Protein AF-0000000086679236 (afdb_homodimer)

Sequence (530 aa):
MTTPDTIVLVHGFWVTPRSWENWITHYEAKGFRVLAPGYPGFEVEVEALRDNPEIIVDVTVPAIIAKIEGIIRELDKQPIIMGHSAGGAFTQILLDHGFGAAGVALNSAPTEGVRVVPLSQVKSTFPVLKSPANRHKAVGLSLAEWTYAFTNTFTEDESLALYERYHIPANGGILWGSVLANFQPGHQDTWVDYHNDDRAPLLFVSGSEDHIMPPAIQKSNAKHYKSNTVTEVKEYEGYAHLLPAQSGWEKIADEVLDWALTHARMTTPDTIVLVHGFWVTPRSWENWITHYEAKGFRVLAPGYPGFEVEVEALRDNPEIIVDVTVPAIIAKIEGIIRELDKQPIIMGHSAGGAFTQILLDHGFGAAGVALNSAPTEGVRVVPLSQVKSTFPVLKSPANRHKAVGLSLAEWTYAFTNTFTEDESLALYERYHIPANGGILWGSVLANFQPGHQDTWVDYHNDDRAPLLFVSGSEDHIMPPAIQKSNAKHYKSNTVTEVKEYEGYAHLLPAQSGWEKIADEVLDWALTHAR

InterPro domains:
  IPR000073 Alpha/beta hydrolase fold-1 [PF12697] (7-254)
  IPR000073 Alpha/beta hydrolase fold-1 [PR00111] (31-46)
  IPR000073 Alpha/beta hydrolase fold-1 [PR00111] (81-94)
  IPR000073 Alpha/beta hydrolase fold-1 [PR00111] (202-216)
  IPR029058 Alpha/Beta hydrolase fold [G3DSA:3.40.50.1820] (2-264)
  IPR029058 Alpha/Beta hydrolase fold [SSF53474] (4-259)

Foldseek 3Di:
DDFAQEEEEEEDFQFFLVLCVVVCVLVVVVRHHYHYDGAQLRPDFQVVCQVPVVSQQPTDLVRRLVVVLVVQVPDPDAHEYEYAACGLLSQQVCLLVVGHQEYEYELYDAFPPLDDDDPLQCLLCCQLVVDPVSLRGFGWDDLVSQCSAFNVLHDSVVSVVCCVHTGHGHHSNRVVQRVCSNVDPDHDSRDGDLARQSGHAYEYEAECSERNRHPVRSVSRQVSRDYPHHYYYDYDYSAYSSLCPDPPNSVVSVVVVVVSSVRGD/DPQAQEEEEEEDFQFFLVLCVVVCVLVVVVRHHYHYDGFQLRPDFQVVCQVPVVSQQPTDLVRRLVVVLVVQVPDPDAHEYEYAACGLLSQLVCLLVVGHQEYEYELYDAFPPLDDDDPLQCLLCCQLVVDPVSLRGFGWDDLVSQCSAFNVLHDSVVSVVCCVRTGHTHHSNRVVQVVCSNVDPDHDSRDGDLARQSGHAYEYEAECSERNRHPVRSVSRQVSRDYPHHYYYDYDYSAYSSLCPDPPNSVVSVVVVVVSSVRGD

Radius of gyration: 27.2 Å; Cα contacts (8 Å, |Δi|>4): 1136; chains: 2; bounding box: 50×86×54 Å

Nearest PDB structures (foldseek):
  1tqh-assembly1_A  TM=6.992E-01  e=8.809E-12  Geobacillus stearothermophilus
  1r1d-assembly1_B  TM=6.787E-01  e=1.546E-11  Geobacillus stearothermophilus
  3ksr-assembly1_A-2  TM=6.684E-01  e=1.160E-08  Xanthomonas campestris pv. campestris str. ATCC 33913
  8ckp-assembly1_I  TM=6.739E-01  e=7.162E-07  Haloferax mediterranei
  4dnq-assembly4_D  TM=5.478E-01  e=4.345E-07  Petunia x hybrida

Organism: NCBI:txid175570

Structure (mmCIF, N/CA/C/O backbone):
data_AF-0000000086679236-model_v1
#
loop_
_entity.id
_entity.type
_entity.pdbx_description
1 polymer 'AB hydrolase-1 domain-containing protein'
#
loop_
_atom_site.group_PDB
_atom_site.id
_atom_site.type_symbol
_atom_site.label_atom_id
_atom_site.label_alt_id
_atom_site.label_comp_id
_atom_site.label_asym_id
_atom_site.label_entity_id
_atom_site.label_seq_id
_atom_site.pdbx_PDB_ins_code
_atom_site.Cartn_x
_atom_site.Cartn_y
_atom_site.Cartn_z
_atom_site.occupancy
_atom_site.B_iso_or_equiv
_atom_site.auth_seq_id
_atom_site.auth_comp_id
_atom_site.auth_asym_id
_atom_site.auth_atom_id
_atom_site.pdbx_PDB_model_num
ATOM 1 N N . MET A 1 1 ? 12 -48.438 -16.484 1 50 1 MET A N 1
ATOM 2 C CA . MET A 1 1 ? 11.102 -47.375 -16.062 1 50 1 MET A CA 1
ATOM 3 C C . MET A 1 1 ? 9.742 -47.5 -16.734 1 50 1 MET A C 1
ATOM 5 O O . MET A 1 1 ? 9.656 -47.625 -17.953 1 50 1 MET A O 1
ATOM 9 N N . THR A 1 2 ? 8.711 -47.938 -16 1 67.19 2 THR A N 1
ATOM 10 C CA . THR A 1 2 ? 7.434 -48.188 -16.672 1 67.19 2 THR A CA 1
ATOM 11 C C . THR A 1 2 ? 6.812 -46.875 -17.125 1 67.19 2 THR A C 1
ATOM 13 O O . THR A 1 2 ? 6.918 -45.844 -16.438 1 67.19 2 THR A O 1
ATOM 16 N N . THR A 1 3 ? 6.492 -46.719 -18.422 1 87.25 3 THR A N 1
ATOM 17 C CA . THR A 1 3 ? 5.879 -45.562 -19.062 1 87.25 3 THR A CA 1
ATOM 18 C C . THR A 1 3 ? 4.605 -45.156 -18.328 1 87.25 3 THR A C 1
ATOM 20 O O . THR A 1 3 ? 3.709 -45.969 -18.125 1 87.25 3 THR A O 1
ATOM 23 N N . PRO A 1 4 ? 4.664 -43.938 -17.812 1 94.62 4 PRO A N 1
ATOM 24 C CA . PRO A 1 4 ? 3.424 -43.469 -17.156 1 94.62 4 PRO A CA 1
ATOM 25 C C . PRO A 1 4 ? 2.207 -43.594 -18.078 1 94.62 4 PRO A C 1
ATOM 27 O O . PRO A 1 4 ? 2.314 -43.375 -19.281 1 94.62 4 PRO A O 1
ATOM 30 N N . ASP A 1 5 ? 1.085 -44 -17.5 1 97.31 5 ASP A N 1
ATOM 31 C CA . ASP A 1 5 ? -0.135 -44.125 -18.297 1 97.31 5 ASP A CA 1
ATOM 32 C C . ASP A 1 5 ? -1.225 -43.188 -17.797 1 97.31 5 ASP A C 1
ATOM 34 O O . ASP A 1 5 ? -2.322 -43.125 -18.344 1 97.31 5 ASP A O 1
ATOM 38 N N . THR A 1 6 ? -0.916 -42.469 -16.688 1 98.62 6 THR A N 1
ATOM 39 C CA . THR A 1 6 ? -1.865 -41.562 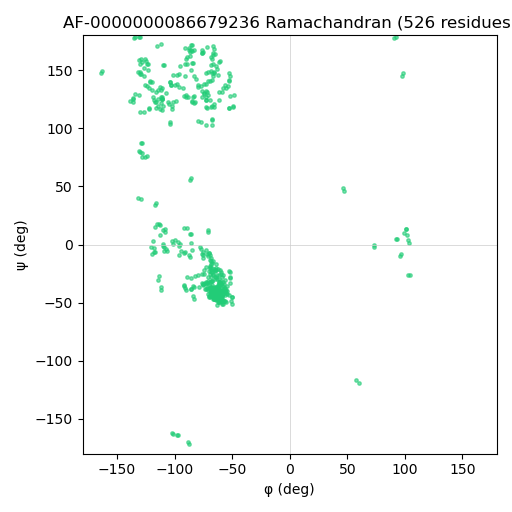-16.062 1 98.62 6 THR A CA 1
ATOM 40 C C . THR A 1 6 ? -1.274 -40.156 -15.961 1 98.62 6 THR A C 1
ATOM 42 O O . THR A 1 6 ? -0.086 -40 -15.68 1 98.62 6 THR A O 1
ATOM 45 N N . ILE A 1 7 ? -2.057 -39.188 -16.281 1 98.81 7 ILE A N 1
ATOM 46 C CA . ILE A 1 7 ? -1.716 -37.781 -16.109 1 98.81 7 ILE A CA 1
ATOM 47 C C . ILE A 1 7 ? -2.639 -37.156 -15.07 1 98.81 7 ILE A C 1
ATOM 49 O O . ILE A 1 7 ? -3.861 -37.312 -15.141 1 98.81 7 ILE A O 1
ATOM 53 N N . VAL A 1 8 ? -2.064 -36.562 -14.055 1 98.94 8 VAL A N 1
ATOM 54 C CA . VAL A 1 8 ? -2.812 -35.812 -13.055 1 98.94 8 VAL A CA 1
ATOM 55 C C . VAL A 1 8 ? -2.666 -34.312 -13.312 1 98.94 8 VAL A C 1
ATOM 57 O O . VAL A 1 8 ? -1.55 -33.781 -13.336 1 98.94 8 VAL A O 1
ATOM 60 N N . LEU A 1 9 ? -3.789 -33.656 -13.562 1 98.94 9 LEU A N 1
ATOM 61 C CA . LEU A 1 9 ? -3.822 -32.219 -13.82 1 98.94 9 LEU A CA 1
ATOM 62 C C . LEU A 1 9 ? -4.277 -31.453 -12.586 1 98.94 9 LEU A C 1
ATOM 64 O O . LEU A 1 9 ? -5.367 -31.703 -12.062 1 98.94 9 LEU A O 1
ATOM 68 N N . VAL A 1 10 ? -3.443 -30.531 -12.117 1 98.88 10 VAL A N 1
ATOM 69 C CA . VAL A 1 10 ? -3.693 -29.766 -10.891 1 98.88 10 VAL A CA 1
ATOM 70 C C . VAL A 1 10 ? -3.979 -28.312 -11.234 1 98.88 10 VAL A C 1
ATOM 72 O O . VAL A 1 10 ? -3.111 -27.609 -11.758 1 98.88 10 VAL A O 1
ATOM 75 N N . HIS A 1 11 ? -5.223 -27.859 -10.938 1 98.44 11 HIS A N 1
ATOM 76 C CA . HIS A 1 11 ? -5.641 -26.531 -11.328 1 98.44 11 HIS A CA 1
ATOM 77 C C . HIS A 1 11 ? -5.172 -25.484 -10.32 1 98.44 11 HIS A C 1
ATOM 79 O O . HIS A 1 11 ? -4.707 -25.828 -9.234 1 98.44 11 HIS A O 1
ATOM 85 N N . GLY A 1 12 ? -5.266 -24.188 -10.711 1 97.88 12 GLY A N 1
ATOM 86 C CA . GLY A 1 12 ? -4.879 -23.078 -9.859 1 97.88 12 GLY A CA 1
ATOM 87 C C . GLY A 1 12 ? -6.051 -22.438 -9.141 1 97.88 12 GLY A C 1
ATOM 88 O O . GLY A 1 12 ? -7.09 -23.078 -8.953 1 97.88 12 GLY A O 1
ATOM 89 N N . PHE A 1 13 ? -5.777 -21.25 -8.641 1 97.25 13 PHE A N 1
ATOM 90 C CA . PHE A 1 13 ? -6.828 -20.469 -7.984 1 97.25 13 PHE A CA 1
ATOM 91 C C . PHE A 1 13 ? -7.637 -19.688 -9.008 1 97.25 13 PHE A C 1
ATOM 93 O O . PHE A 1 13 ? -7.195 -19.484 -10.141 1 97.25 13 PHE A O 1
ATOM 100 N N . TRP A 1 14 ? -8.93 -19.312 -8.68 1 98 14 TRP A N 1
ATOM 101 C CA . TRP A 1 14 ? -9.93 -18.594 -9.461 1 98 14 TRP A CA 1
ATOM 102 C C . TRP A 1 14 ? -10.5 -19.484 -10.555 1 98 14 TRP A C 1
ATOM 104 O O . TRP A 1 14 ? -11.297 -19.031 -11.391 1 98 14 TRP A O 1
ATOM 114 N N . VAL A 1 15 ? -9.984 -20.688 -10.633 1 98.31 15 VAL A N 1
ATOM 115 C CA . VAL A 1 15 ? -10.531 -21.641 -11.594 1 98.31 15 VAL A CA 1
ATOM 116 C C . VAL A 1 15 ? -10.734 -23 -10.922 1 98.31 15 VAL A C 1
ATOM 118 O O . VAL A 1 15 ? -10.469 -23.156 -9.727 1 98.31 15 VAL A O 1
ATOM 121 N N . THR A 1 16 ? -11.258 -23.969 -11.656 1 97.88 16 THR A N 1
ATOM 122 C CA . THR A 1 16 ? -11.555 -25.344 -11.25 1 97.88 16 THR A CA 1
ATOM 123 C C . THR A 1 16 ? -10.984 -26.344 -12.25 1 97.88 16 THR A C 1
ATOM 125 O O . THR A 1 16 ? -10.375 -25.953 -13.25 1 97.88 16 THR A O 1
ATOM 128 N N . PRO A 1 17 ? -11.164 -27.594 -11.969 1 98 17 PRO A N 1
ATOM 129 C CA . PRO A 1 17 ? -10.727 -28.594 -12.953 1 98 17 PRO A CA 1
ATOM 130 C C . PRO A 1 17 ? -11.289 -28.328 -14.344 1 98 17 PRO A C 1
ATOM 132 O O . PRO A 1 17 ? -10.688 -28.75 -15.344 1 98 17 PRO A O 1
ATOM 135 N N . ARG A 1 18 ? -12.375 -27.609 -14.43 1 98.06 18 ARG A N 1
ATOM 136 C CA . ARG A 1 18 ? -12.977 -27.312 -15.727 1 98.06 18 ARG A CA 1
ATOM 137 C C . ARG A 1 18 ? -12.008 -26.562 -16.625 1 98.06 18 ARG A C 1
ATOM 139 O O . ARG A 1 18 ? -12.062 -26.672 -17.844 1 98.06 18 ARG A O 1
ATOM 146 N N . SER A 1 19 ? -11.047 -25.844 -16 1 98.19 19 SER A N 1
ATOM 147 C CA . SER A 1 19 ? -10.078 -25.078 -16.781 1 98.19 19 SER A CA 1
ATOM 148 C C . SER A 1 19 ? -9.141 -26 -17.547 1 98.19 19 SER A C 1
ATOM 150 O O . SER A 1 19 ? -8.438 -25.547 -18.453 1 98.19 19 SER A O 1
ATOM 152 N N . TRP A 1 20 ? -9.148 -27.297 -17.234 1 98.5 20 TRP A N 1
ATOM 153 C CA . TRP A 1 20 ? -8.328 -28.281 -17.906 1 98.5 20 TRP A CA 1
ATOM 154 C C . TRP A 1 20 ? -9.133 -29.031 -18.953 1 98.5 20 TRP A C 1
ATOM 156 O O . TRP A 1 20 ? -8.617 -29.953 -19.609 1 98.5 20 TRP A O 1
ATOM 166 N N . GLU A 1 21 ? -10.352 -28.672 -19.172 1 98.19 21 GLU A N 1
ATOM 167 C CA . GLU A 1 21 ? -11.273 -29.531 -19.906 1 98.19 21 GLU A CA 1
ATOM 168 C C . GLU A 1 21 ? -10.703 -29.906 -21.281 1 98.19 21 GLU A C 1
ATOM 170 O O . GLU A 1 21 ? -10.828 -31.047 -21.719 1 98.19 21 GLU A O 1
ATOM 175 N N . ASN A 1 22 ? -10.055 -29 -21.969 1 98.44 22 ASN A N 1
ATOM 176 C CA . ASN A 1 22 ? -9.516 -29.281 -23.297 1 98.44 22 ASN A CA 1
ATOM 177 C C . ASN A 1 22 ? -8.305 -30.219 -23.203 1 98.44 22 ASN A C 1
ATOM 179 O O . ASN A 1 22 ? -8.133 -31.094 -24.047 1 98.44 22 ASN A O 1
ATOM 183 N N . TRP A 1 23 ? -7.516 -30 -22.172 1 98.88 23 TRP A N 1
ATOM 184 C CA . TRP A 1 23 ? -6.344 -30.844 -21.984 1 98.88 23 TRP A CA 1
ATOM 185 C C . TRP A 1 23 ? -6.754 -32.25 -21.594 1 98.88 23 TRP A C 1
ATOM 187 O O . TRP A 1 23 ? -6.133 -33.219 -22.031 1 98.88 23 TRP A O 1
ATOM 197 N N . ILE A 1 24 ? -7.812 -32.406 -20.781 1 98.81 24 ILE A N 1
ATOM 198 C CA . ILE A 1 24 ? -8.344 -33.688 -20.391 1 98.81 24 ILE A CA 1
ATOM 199 C C . ILE A 1 24 ? -8.75 -34.469 -21.641 1 98.81 24 ILE A C 1
ATOM 201 O O . ILE A 1 24 ? -8.258 -35.594 -21.875 1 98.81 24 ILE A O 1
ATOM 205 N N . THR A 1 25 ? -9.516 -33.844 -22.484 1 98.69 25 THR A N 1
ATOM 206 C CA . THR A 1 25 ? -9.992 -34.469 -23.719 1 98.69 25 THR A CA 1
ATOM 207 C C . THR A 1 25 ? -8.828 -34.812 -24.641 1 98.69 25 THR A C 1
ATOM 209 O O . THR A 1 25 ? -8.773 -35.906 -25.219 1 98.69 25 THR A O 1
ATOM 212 N N . HIS A 1 26 ? -7.887 -33.938 -24.734 1 98.88 26 HIS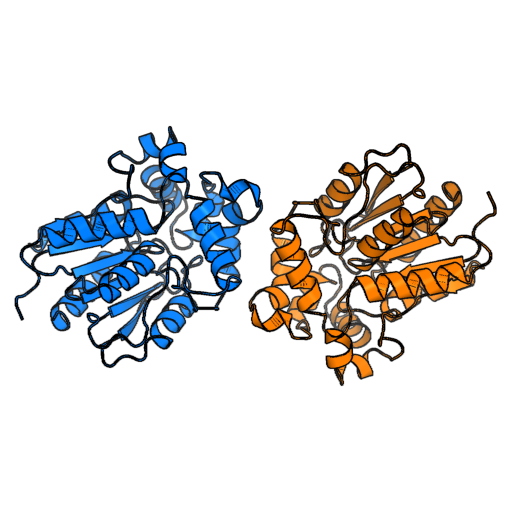 A N 1
ATOM 213 C CA . HIS A 1 26 ? -6.742 -34.062 -25.625 1 98.88 26 HIS A CA 1
ATOM 214 C C . HIS A 1 26 ? -5.859 -35.25 -25.188 1 98.88 26 HIS A C 1
ATOM 216 O O . HIS A 1 26 ? -5.473 -36.062 -26.031 1 98.88 26 HIS A O 1
ATOM 222 N N . TYR A 1 27 ? -5.547 -35.375 -23.906 1 98.88 27 TYR A N 1
ATOM 223 C CA . TYR A 1 27 ? -4.66 -36.406 -23.406 1 98.88 27 TYR A CA 1
ATOM 224 C C . TYR A 1 27 ? -5.383 -37.75 -23.359 1 98.88 27 TYR A C 1
ATOM 226 O O . TYR A 1 27 ? -4.777 -38.812 -23.594 1 98.88 27 TYR A O 1
ATOM 234 N N . GLU A 1 28 ? -6.711 -37.75 -23.078 1 98.75 28 GLU A N 1
ATOM 235 C CA . GLU A 1 28 ? -7.48 -38.969 -23.156 1 98.75 28 GLU A CA 1
ATOM 236 C C . GLU A 1 28 ? -7.488 -39.531 -24.578 1 98.75 28 GLU A C 1
ATOM 238 O O . GLU A 1 28 ? -7.391 -40.75 -24.766 1 98.75 28 GLU A O 1
ATOM 243 N N . ALA A 1 29 ? -7.547 -38.656 -25.531 1 98.5 29 ALA A N 1
ATOM 244 C CA . ALA A 1 29 ? -7.527 -39.062 -26.922 1 98.5 29 ALA A CA 1
ATOM 245 C C . ALA A 1 29 ? -6.184 -39.656 -27.312 1 98.5 29 ALA A C 1
ATOM 247 O O . ALA A 1 29 ? -6.086 -40.406 -28.281 1 98.5 29 ALA A O 1
ATOM 248 N N . LYS A 1 30 ? -5.195 -39.438 -26.531 1 98.06 30 LYS A N 1
ATOM 249 C CA . LYS A 1 30 ? -3.865 -39.969 -26.781 1 98.06 30 LYS A CA 1
ATOM 250 C C . LYS A 1 30 ? -3.648 -41.281 -26 1 98.06 30 LYS A C 1
ATOM 252 O O . LYS A 1 30 ? -2.568 -41.875 -26.047 1 98.06 30 LYS A O 1
ATOM 257 N N . GLY A 1 31 ? -4.648 -41.688 -25.234 1 97.88 31 GLY A N 1
ATOM 258 C CA . GLY A 1 31 ? -4.613 -43 -24.594 1 97.88 31 GLY A CA 1
ATOM 259 C C . GLY A 1 31 ? -4.246 -42.938 -23.125 1 97.88 31 GLY A C 1
ATOM 260 O O . GLY A 1 31 ? -4.07 -43.969 -22.484 1 97.88 31 GLY A O 1
ATOM 261 N N . PHE A 1 32 ? -4.168 -41.75 -22.562 1 98.5 32 PHE A N 1
ATOM 262 C CA . PHE A 1 32 ? -3.824 -41.625 -21.141 1 98.5 32 PHE A CA 1
ATOM 263 C C . PHE A 1 32 ? -5.078 -41.625 -20.281 1 98.5 32 PHE A C 1
ATOM 265 O O . PHE A 1 32 ? -6.133 -41.156 -20.719 1 98.5 32 PHE A O 1
ATOM 272 N N . ARG A 1 33 ? -4.934 -42.219 -19.125 1 98.62 33 ARG A N 1
ATOM 273 C CA . ARG A 1 33 ? -5.867 -41.906 -18.062 1 98.62 33 ARG A CA 1
ATOM 274 C C . ARG A 1 33 ? -5.59 -40.5 -17.5 1 98.62 33 ARG A C 1
ATOM 276 O O . ARG A 1 33 ? -4.453 -40.188 -17.141 1 98.62 33 ARG A O 1
ATOM 283 N N . VAL A 1 34 ? -6.598 -39.656 -17.5 1 98.75 34 VAL A N 1
ATOM 284 C CA . VAL A 1 34 ? -6.395 -38.281 -17.031 1 98.75 34 VAL A CA 1
ATOM 285 C C . VAL A 1 34 ? -7.238 -38.031 -15.781 1 98.75 34 VAL A C 1
ATOM 287 O O . VAL A 1 34 ? -8.445 -38.281 -15.781 1 98.75 34 VAL A O 1
ATOM 290 N N . LEU A 1 35 ? -6.621 -37.656 -14.711 1 98.81 35 LEU A N 1
ATOM 291 C CA . LEU A 1 35 ? -7.27 -37.25 -13.469 1 98.81 35 LEU A CA 1
ATOM 292 C C . LEU A 1 35 ? -7.082 -35.75 -13.227 1 98.81 35 LEU A C 1
ATOM 294 O O . LEU A 1 35 ? -5.965 -35.25 -13.312 1 98.81 35 LEU A O 1
ATOM 298 N N . ALA A 1 36 ? -8.125 -35.062 -13.016 1 98.56 36 ALA A N 1
ATOM 299 C CA . ALA A 1 36 ? -8.102 -33.625 -12.68 1 98.56 36 ALA A CA 1
ATOM 300 C C . ALA A 1 36 ? -8.922 -33.344 -11.43 1 98.56 36 ALA A C 1
ATOM 302 O O . ALA A 1 36 ? -10.039 -32.812 -11.516 1 98.56 36 ALA A O 1
ATOM 303 N N . PRO A 1 37 ? -8.367 -33.688 -10.305 1 98.06 37 PRO A N 1
ATOM 304 C CA . PRO A 1 37 ? -9.141 -33.5 -9.07 1 98.06 37 PRO A CA 1
ATOM 305 C C . PRO A 1 37 ? -9.383 -32.062 -8.711 1 98.06 37 PRO A C 1
ATOM 307 O O . PRO A 1 37 ? -8.516 -31.203 -8.93 1 98.06 37 PRO A O 1
ATOM 310 N N . GLY A 1 38 ? -10.625 -31.828 -8.195 1 97.56 38 GLY A N 1
ATOM 311 C CA . GLY A 1 38 ? -10.859 -30.578 -7.512 1 97.56 38 GLY A CA 1
ATOM 312 C C . GLY A 1 38 ? -10.258 -30.531 -6.121 1 97.56 38 GLY A C 1
ATOM 313 O O . GLY A 1 38 ? -9.82 -31.562 -5.598 1 97.56 38 GLY A O 1
ATOM 314 N N . TYR A 1 39 ? -10.211 -29.359 -5.574 1 97.38 39 TYR A N 1
ATOM 315 C CA . TYR A 1 39 ? -9.781 -29.219 -4.188 1 97.38 39 TYR A CA 1
ATOM 316 C C . TYR A 1 39 ? -10.891 -29.641 -3.229 1 97.38 39 TYR A C 1
ATOM 318 O O . TYR A 1 39 ? -12.016 -29.891 -3.652 1 97.38 39 TYR A O 1
ATOM 326 N N . PRO A 1 40 ? -10.523 -29.859 -1.944 1 96.31 40 PRO A N 1
ATOM 327 C CA . PRO A 1 40 ? -11.586 -30.25 -1.011 1 96.31 40 PRO A CA 1
ATOM 328 C C . PRO A 1 40 ? -12.805 -29.344 -1.098 1 96.31 40 PRO A C 1
ATOM 330 O O . PRO A 1 40 ? -12.688 -28.125 -0.953 1 96.31 40 PRO A O 1
ATOM 333 N N . GLY A 1 41 ? -13.898 -29.906 -1.422 1 94.5 41 GLY A N 1
ATOM 334 C CA . GLY A 1 41 ? -15.141 -29.156 -1.547 1 94.5 41 GLY A CA 1
ATOM 335 C C . GLY A 1 41 ? -15.438 -28.734 -2.971 1 94.5 41 GLY A C 1
ATOM 336 O O . GLY A 1 41 ? -16.547 -28.266 -3.268 1 94.5 41 GLY A O 1
ATOM 337 N N . PHE A 1 42 ? -14.461 -28.906 -3.855 1 94.5 42 PHE A N 1
ATOM 338 C CA . PHE A 1 42 ? -14.625 -28.484 -5.242 1 94.5 42 PHE A CA 1
ATOM 339 C C . PHE A 1 42 ? -15.219 -29.609 -6.086 1 94.5 42 PHE A C 1
ATOM 341 O O . PHE A 1 42 ? -15.102 -29.594 -7.312 1 94.5 42 PHE A O 1
ATOM 348 N N . GLU A 1 43 ? -15.781 -30.688 -5.496 1 90.69 43 GLU A N 1
ATOM 349 C CA . GLU A 1 43 ? -16.422 -31.766 -6.234 1 90.69 43 GLU A CA 1
ATOM 350 C C . GLU A 1 43 ? -17.75 -31.312 -6.852 1 90.69 43 GLU A C 1
ATOM 352 O O . GLU A 1 43 ? -18.469 -32.094 -7.449 1 90.69 43 GLU A O 1
ATOM 357 N N . VAL A 1 44 ? -17.953 -30.016 -6.809 1 87.5 44 VAL A N 1
ATOM 358 C CA . VAL A 1 44 ? -19.094 -29.359 -7.43 1 87.5 44 VAL A CA 1
ATOM 359 C C . VAL A 1 44 ? -18.625 -28.5 -8.602 1 87.5 44 VAL A C 1
ATOM 361 O O . VAL A 1 44 ? -17.422 -28.406 -8.867 1 87.5 44 VAL A O 1
ATOM 364 N N . GLU A 1 45 ? -19.578 -27.984 -9.336 1 88.25 45 GLU A N 1
ATOM 365 C CA . GLU A 1 45 ? -19.234 -27.234 -10.531 1 88.25 45 GLU A CA 1
ATOM 366 C C . GLU A 1 45 ? -19.062 -25.75 -10.219 1 88.25 45 GLU A C 1
ATOM 368 O O . GLU A 1 45 ? -19.344 -25.312 -9.102 1 88.25 45 GLU A O 1
ATOM 373 N N . VAL A 1 46 ? -18.562 -25.016 -11.125 1 92.19 46 VAL A N 1
ATOM 374 C CA . VAL A 1 46 ? -18.203 -23.609 -11.023 1 92.19 46 VAL A CA 1
ATOM 375 C C . VAL A 1 46 ? -19.375 -22.812 -10.445 1 92.19 46 VAL A C 1
ATOM 377 O O . VAL A 1 46 ? -19.203 -22 -9.531 1 92.19 46 VAL A O 1
ATOM 380 N N . GLU A 1 47 ? -20.609 -23.031 -10.906 1 92 47 GLU A N 1
ATOM 381 C CA . GLU A 1 47 ? -21.797 -22.281 -10.508 1 92 47 GLU A CA 1
ATOM 382 C C . GLU A 1 47 ? -22.109 -22.484 -9.031 1 92 47 GLU A C 1
ATOM 384 O O . GLU A 1 47 ? -22.453 -21.531 -8.328 1 92 47 GLU A O 1
ATOM 389 N N . ALA A 1 48 ? -21.875 -23.734 -8.555 1 92.31 48 ALA A N 1
ATOM 390 C CA . ALA A 1 48 ? -22.141 -24.031 -7.152 1 92.31 48 ALA A CA 1
ATOM 391 C C . ALA A 1 48 ? -21.125 -23.344 -6.246 1 92.31 48 ALA A C 1
ATOM 393 O O . ALA A 1 48 ? -21.484 -22.891 -5.148 1 92.31 48 ALA A O 1
ATOM 394 N N . LEU A 1 49 ? -19.891 -23.281 -6.684 1 93.69 49 LEU A N 1
ATOM 395 C CA . LEU A 1 49 ? -18.844 -22.625 -5.906 1 93.69 49 LEU A CA 1
ATOM 396 C C . LEU A 1 49 ? -19.062 -21.125 -5.852 1 93.69 49 LEU A C 1
ATOM 398 O O . LEU A 1 49 ? -18.75 -20.484 -4.844 1 93.69 49 LEU A O 1
ATOM 402 N N . ARG A 1 50 ? -19.625 -20.547 -6.914 1 94.88 50 ARG A N 1
ATOM 403 C CA . ARG A 1 50 ? -19.969 -19.141 -6.926 1 94.88 50 ARG A CA 1
ATOM 404 C C . ARG A 1 50 ? -21.094 -18.844 -5.941 1 94.88 50 ARG A C 1
ATOM 406 O O . ARG A 1 50 ? -21.094 -17.797 -5.289 1 94.88 50 ARG A O 1
ATOM 413 N N . ASP A 1 51 ? -22.016 -19.812 -5.809 1 93.06 51 ASP A N 1
ATOM 414 C CA . ASP A 1 51 ? -23.188 -19.625 -4.961 1 93.06 51 ASP A CA 1
ATOM 415 C C . ASP A 1 51 ? -22.844 -19.844 -3.488 1 93.06 51 ASP A C 1
ATOM 417 O O . ASP A 1 51 ? -23.531 -19.328 -2.604 1 93.06 51 ASP A O 1
ATOM 421 N N . ASN A 1 52 ? -21.797 -20.656 -3.199 1 93.31 52 ASN A N 1
ATOM 422 C CA . ASN A 1 52 ? -21.406 -20.953 -1.827 1 93.31 52 ASN A CA 1
ATOM 423 C C . ASN A 1 52 ? -19.906 -20.75 -1.613 1 93.31 52 ASN A C 1
ATOM 425 O O . ASN A 1 52 ? -19.156 -21.719 -1.47 1 93.31 52 ASN A O 1
ATOM 429 N N . PRO A 1 53 ? -19.547 -19.516 -1.428 1 92.19 53 PRO A N 1
ATOM 430 C CA . PRO A 1 53 ? -18.125 -19.203 -1.352 1 92.19 53 PRO A CA 1
ATOM 431 C C . PRO A 1 53 ? -17.469 -19.75 -0.085 1 92.19 53 PRO A C 1
ATOM 433 O O . PRO A 1 53 ? -16.234 -19.781 0.011 1 92.19 53 PRO A O 1
ATOM 436 N N . GLU A 1 54 ? -18.25 -20.172 0.896 1 93.94 54 GLU A N 1
ATOM 437 C CA . GLU A 1 54 ? -17.688 -20.719 2.127 1 93.94 54 GLU A CA 1
ATOM 438 C C . GLU A 1 54 ? -16.859 -21.969 1.846 1 93.94 54 GLU A C 1
ATOM 440 O O . GLU A 1 54 ? -15.883 -22.25 2.553 1 93.94 54 GLU A O 1
ATOM 445 N N . ILE A 1 55 ? -17.25 -22.75 0.818 1 94.69 55 ILE A N 1
ATOM 446 C CA . ILE A 1 55 ? -16.5 -23.938 0.409 1 94.69 55 ILE A CA 1
ATOM 447 C C . ILE A 1 55 ? -15.07 -23.547 0.065 1 94.69 55 ILE A C 1
ATOM 449 O O . ILE A 1 55 ? -14.117 -24.25 0.416 1 94.69 55 ILE A O 1
ATOM 453 N N . ILE A 1 56 ? -14.938 -22.375 -0.557 1 95.75 56 ILE A N 1
ATOM 454 C CA . ILE A 1 56 ? -13.641 -21.875 -1.02 1 95.75 56 ILE A CA 1
ATOM 455 C C . ILE A 1 56 ? -12.82 -21.406 0.172 1 95.75 56 ILE A C 1
ATOM 457 O O . ILE A 1 56 ? -11.617 -21.672 0.253 1 95.75 56 ILE A O 1
ATOM 461 N N . VAL A 1 57 ? -13.445 -20.797 1.143 1 95.62 57 VAL A N 1
ATOM 462 C CA . VAL A 1 57 ? -12.781 -20.219 2.299 1 95.62 57 VAL A CA 1
ATOM 463 C C . VAL A 1 57 ? -12.219 -21.328 3.188 1 95.62 57 VAL A C 1
ATOM 465 O O . VAL A 1 57 ? -11.188 -21.141 3.842 1 95.62 57 VAL A O 1
ATOM 468 N N . ASP A 1 58 ? -12.773 -22.469 3.131 1 94.69 58 ASP A N 1
ATOM 469 C CA . ASP A 1 58 ? -12.422 -23.547 4.043 1 94.69 58 ASP A CA 1
ATOM 470 C C . ASP A 1 58 ? -11.227 -24.344 3.523 1 94.69 58 ASP A C 1
ATOM 472 O O . ASP A 1 58 ? -10.625 -25.125 4.258 1 94.69 58 ASP A O 1
ATOM 476 N N . VAL A 1 59 ? -10.82 -24.141 2.309 1 95.94 59 VAL A N 1
ATOM 477 C CA . VAL A 1 59 ? -9.75 -24.906 1.687 1 95.94 59 VAL A CA 1
ATOM 478 C C . VAL A 1 59 ? -8.398 -24.469 2.246 1 95.94 59 VAL A C 1
ATOM 480 O O . VAL A 1 59 ? -8.18 -23.281 2.471 1 95.94 59 VAL A O 1
ATOM 483 N N . THR A 1 60 ? -7.504 -25.391 2.533 1 95.19 60 THR A N 1
ATOM 484 C CA . THR A 1 60 ? -6.133 -25.109 2.932 1 95.19 60 THR A CA 1
ATOM 485 C C . THR A 1 60 ? -5.141 -25.812 2.012 1 95.19 60 THR A C 1
ATOM 487 O O . THR A 1 60 ? -5.469 -26.828 1.402 1 95.19 60 THR A O 1
ATOM 490 N N . VAL A 1 61 ? -3.971 -25.266 1.937 1 95.94 61 VAL A N 1
ATOM 491 C CA . VAL A 1 61 ? -2.939 -25.828 1.077 1 95.94 61 VAL A CA 1
ATOM 492 C C . VAL A 1 61 ? -2.611 -27.25 1.537 1 95.94 61 VAL A C 1
ATOM 494 O O . VAL A 1 61 ? -2.588 -28.188 0.73 1 95.94 61 VAL A O 1
ATOM 497 N N . PRO A 1 62 ? -2.467 -27.562 2.828 1 96.38 62 PRO A N 1
ATOM 498 C CA . PRO A 1 62 ? -2.195 -28.938 3.252 1 96.38 62 PRO A CA 1
ATOM 499 C C . PRO A 1 62 ? -3.311 -29.906 2.863 1 96.38 62 PRO A C 1
ATOM 501 O O . PRO A 1 62 ? -3.037 -31.031 2.471 1 96.38 62 PRO A O 1
ATOM 504 N N . ALA A 1 63 ? -4.539 -29.438 2.928 1 97.12 63 ALA A N 1
ATOM 505 C CA . ALA A 1 63 ? -5.664 -30.297 2.562 1 97.12 63 ALA A CA 1
ATOM 506 C C . ALA A 1 63 ? -5.656 -30.609 1.068 1 97.12 63 ALA A C 1
ATOM 508 O O . ALA A 1 63 ? -6.004 -31.719 0.653 1 97.12 63 ALA A O 1
ATOM 509 N N . ILE A 1 64 ? -5.312 -29.609 0.258 1 98 64 ILE A N 1
ATOM 510 C CA . ILE A 1 64 ? -5.199 -29.797 -1.183 1 98 64 ILE A CA 1
ATOM 511 C C . ILE A 1 64 ? -4.137 -30.859 -1.479 1 98 64 ILE A C 1
ATOM 513 O O . ILE A 1 64 ? -4.395 -31.828 -2.197 1 98 64 ILE A O 1
ATOM 517 N N . ILE A 1 65 ? -2.98 -30.719 -0.863 1 98.38 65 ILE A N 1
ATOM 518 C CA . ILE A 1 65 ? -1.857 -31.625 -1.088 1 98.38 65 ILE A CA 1
ATOM 519 C C . ILE A 1 65 ? -2.23 -33.031 -0.64 1 98.38 65 ILE A C 1
ATOM 521 O O . ILE A 1 65 ? -2.037 -34 -1.383 1 98.38 65 ILE A O 1
ATOM 525 N N . ALA A 1 66 ? -2.797 -33.125 0.51 1 98.31 66 ALA A N 1
ATOM 526 C CA . ALA A 1 66 ? -3.176 -34.438 1.051 1 98.31 66 ALA A CA 1
ATOM 527 C C . ALA A 1 66 ? -4.168 -35.125 0.134 1 98.31 66 ALA A C 1
ATOM 529 O O . ALA A 1 66 ? -4.07 -36.344 -0.082 1 98.31 66 ALA A O 1
ATOM 530 N N . LYS A 1 67 ? -5.098 -34.406 -0.351 1 98.38 67 LYS A N 1
ATOM 531 C CA . LYS A 1 67 ? -6.105 -35 -1.23 1 98.38 67 LYS A CA 1
ATOM 532 C C . LYS A 1 67 ? -5.469 -35.531 -2.508 1 98.38 67 LYS A C 1
ATOM 534 O O . LYS A 1 67 ? -5.746 -36.656 -2.918 1 98.38 67 LYS A O 1
ATOM 539 N N . ILE A 1 68 ? -4.617 -34.719 -3.121 1 98.69 68 ILE A N 1
ATOM 540 C CA . ILE A 1 68 ? -4 -35.125 -4.379 1 98.69 68 ILE A CA 1
ATOM 541 C C . ILE A 1 68 ? -3.053 -36.312 -4.125 1 98.69 68 ILE A C 1
ATOM 543 O O . ILE A 1 68 ? -3.018 -37.281 -4.906 1 98.69 68 ILE A O 1
ATOM 547 N N . GLU A 1 69 ? -2.332 -36.312 -3.029 1 98.75 69 GLU A N 1
ATOM 548 C CA . GLU A 1 69 ? -1.485 -37.438 -2.658 1 98.75 69 GLU A CA 1
ATOM 549 C C . GLU A 1 69 ? -2.305 -38.719 -2.502 1 98.75 69 GLU A C 1
ATOM 551 O O . GLU A 1 69 ? -1.884 -39.812 -2.941 1 98.75 69 GLU A O 1
ATOM 556 N N . GLY A 1 70 ? -3.424 -38.562 -1.814 1 98.62 70 GLY A N 1
ATOM 557 C CA . GLY A 1 70 ? -4.305 -39.688 -1.659 1 98.62 70 GLY A CA 1
ATOM 558 C C . GLY A 1 70 ? -4.73 -40.312 -2.98 1 98.62 70 GLY A C 1
ATOM 559 O O . GLY A 1 70 ? -4.738 -41.531 -3.129 1 98.62 70 GLY A O 1
ATOM 560 N N . ILE A 1 71 ? -5.031 -39.5 -3.926 1 98.38 71 ILE A N 1
ATOM 561 C CA . ILE A 1 71 ? -5.449 -39.938 -5.254 1 98.38 71 ILE A CA 1
ATOM 562 C C . ILE A 1 71 ? -4.289 -40.656 -5.949 1 98.38 71 ILE A C 1
ATOM 564 O O . ILE A 1 71 ? -4.473 -41.719 -6.543 1 98.38 71 ILE A O 1
ATOM 568 N N . ILE A 1 72 ? -3.111 -40.125 -5.863 1 98.38 72 ILE A N 1
ATOM 569 C CA . ILE A 1 72 ? -1.953 -40.656 -6.562 1 98.38 72 ILE A CA 1
ATOM 570 C C . ILE A 1 72 ? -1.535 -41.969 -5.914 1 98.38 72 ILE A C 1
ATOM 572 O O . ILE A 1 72 ? -1.11 -42.906 -6.605 1 98.38 72 ILE A O 1
ATOM 576 N N . ARG A 1 73 ? -1.744 -42.125 -4.625 1 98.12 73 ARG A N 1
ATOM 577 C CA . ARG A 1 73 ? -1.372 -43.344 -3.908 1 98.12 73 ARG A CA 1
ATOM 578 C C . ARG A 1 73 ? -2.186 -44.562 -4.395 1 98.12 73 ARG A C 1
ATOM 580 O O . ARG A 1 73 ? -1.754 -45.688 -4.266 1 98.12 73 ARG A O 1
ATOM 587 N N . GLU A 1 74 ? -3.309 -44.281 -4.953 1 97.62 74 GLU A N 1
ATOM 588 C CA . GLU A 1 74 ? -4.199 -45.344 -5.41 1 97.62 74 GLU A CA 1
ATOM 589 C C . GLU A 1 74 ? -3.822 -45.812 -6.812 1 97.62 74 GLU A C 1
ATOM 591 O O . GLU A 1 74 ? -4.391 -46.781 -7.32 1 97.62 74 GLU A O 1
ATOM 596 N N . LEU A 1 75 ? -2.871 -45.156 -7.422 1 97.31 75 LEU A N 1
ATOM 597 C CA . LEU A 1 75 ? -2.461 -45.5 -8.773 1 97.31 75 LEU A CA 1
ATOM 598 C C . LEU A 1 75 ? -1.405 -46.625 -8.75 1 97.31 75 LEU A C 1
ATOM 600 O O . LEU A 1 75 ? -0.594 -46.688 -7.82 1 97.31 75 LEU A O 1
ATOM 604 N N . ASP A 1 76 ? -1.378 -47.438 -9.789 1 94.75 76 ASP A N 1
ATOM 605 C CA . ASP A 1 76 ? -0.424 -48.531 -9.914 1 94.75 76 ASP A CA 1
ATOM 606 C C . ASP A 1 76 ? 0.966 -48.031 -10.273 1 94.75 76 ASP A C 1
ATOM 608 O O . ASP A 1 76 ? 1.976 -48.625 -9.914 1 94.75 76 ASP A O 1
ATOM 612 N N . LYS A 1 77 ? 0.92 -46.969 -11.047 1 95.56 77 LYS A N 1
ATOM 613 C CA . LYS A 1 77 ? 2.154 -46.344 -11.508 1 95.56 77 LYS A CA 1
ATOM 614 C C . LYS A 1 77 ? 2.162 -44.875 -11.172 1 95.56 77 LYS A C 1
ATOM 616 O O . LYS A 1 77 ? 1.106 -44.219 -11.102 1 95.56 77 LYS A O 1
ATOM 621 N N . GLN A 1 78 ? 3.422 -44.375 -10.992 1 97.31 78 GLN A N 1
ATOM 622 C CA . GLN A 1 78 ? 3.541 -42.938 -10.828 1 97.31 78 GLN A CA 1
ATOM 623 C C . GLN A 1 78 ? 3.033 -42.188 -12.062 1 97.31 78 GLN A C 1
ATOM 625 O O . GLN A 1 78 ? 3.393 -42.531 -13.195 1 97.31 78 GLN A O 1
ATOM 630 N N . PRO A 1 79 ? 2.246 -41.25 -11.852 1 98.75 79 PRO A N 1
ATOM 631 C CA . PRO A 1 79 ? 1.724 -40.469 -12.977 1 98.75 79 PRO A CA 1
ATOM 632 C C . PRO A 1 79 ? 2.641 -39.312 -13.367 1 98.75 79 PRO A C 1
ATOM 634 O O . PRO A 1 79 ? 3.598 -39 -12.648 1 98.75 79 PRO A O 1
ATOM 637 N N . ILE A 1 80 ? 2.383 -38.781 -14.523 1 98.81 80 ILE A N 1
ATOM 638 C CA . ILE A 1 80 ? 2.83 -37.406 -14.82 1 98.81 80 ILE A CA 1
ATOM 639 C C . ILE A 1 80 ? 1.927 -36.406 -14.109 1 98.81 80 ILE A C 1
ATOM 641 O O . ILE A 1 80 ? 0.701 -36.531 -14.133 1 98.81 80 ILE A O 1
ATOM 645 N N . ILE A 1 81 ? 2.508 -35.438 -13.438 1 98.94 81 ILE A N 1
ATOM 646 C CA . ILE A 1 81 ? 1.731 -34.406 -12.773 1 98.94 81 ILE A CA 1
ATOM 647 C C . ILE A 1 81 ? 1.95 -33.062 -13.469 1 98.94 81 ILE A C 1
ATOM 649 O O . ILE A 1 81 ? 3.09 -32.625 -13.648 1 98.94 81 ILE A O 1
ATOM 653 N N . MET A 1 82 ? 0.9 -32.469 -13.93 1 98.94 82 MET A N 1
ATOM 654 C CA . MET A 1 82 ? 0.949 -31.125 -14.531 1 98.94 82 MET A CA 1
ATOM 655 C C . MET A 1 82 ? 0.088 -30.156 -13.742 1 98.94 82 MET A C 1
ATOM 657 O O . MET A 1 82 ? -1.085 -30.422 -13.484 1 98.94 82 MET A O 1
ATOM 661 N N . GLY A 1 83 ? 0.654 -29.062 -13.352 1 98.94 83 GLY A N 1
ATOM 662 C CA . GLY A 1 83 ? -0.076 -28.078 -12.586 1 98.94 83 GLY A CA 1
ATOM 663 C C . GLY A 1 83 ? -0.013 -26.688 -13.195 1 98.94 83 GLY A C 1
ATOM 664 O O . GLY A 1 83 ? 1.01 -26.297 -13.758 1 98.94 83 GLY A O 1
ATOM 665 N N . HIS A 1 84 ? -1.104 -25.953 -13.062 1 98.88 84 HIS A N 1
ATOM 666 C CA . HIS A 1 84 ? -1.203 -24.578 -13.562 1 98.88 84 HIS A CA 1
ATOM 667 C C . HIS A 1 84 ? -1.298 -23.578 -12.422 1 98.88 84 HIS A C 1
ATOM 669 O O . HIS A 1 84 ? -2.104 -23.75 -11.5 1 98.88 84 HIS A O 1
ATOM 675 N N . SER A 1 85 ? -0.465 -22.469 -12.5 1 98.38 85 SER A N 1
ATOM 676 C CA . SER A 1 85 ? -0.516 -21.391 -11.508 1 98.38 85 SER A CA 1
ATOM 677 C C . SER A 1 85 ? -0.273 -21.938 -10.102 1 98.38 85 SER A C 1
ATOM 679 O O . SER A 1 85 ? 0.758 -22.562 -9.844 1 98.38 85 SER A O 1
ATOM 681 N N . ALA A 1 86 ? -1.215 -21.859 -9.18 1 97.81 86 ALA A N 1
ATOM 682 C CA . ALA A 1 86 ? -1.062 -22.469 -7.863 1 97.81 86 ALA A CA 1
ATOM 683 C C . ALA A 1 86 ? -0.859 -23.969 -7.973 1 97.81 86 ALA A C 1
ATOM 685 O O . ALA A 1 86 ? -0.127 -24.562 -7.18 1 97.81 86 ALA A O 1
ATOM 686 N N . GLY A 1 87 ? -1.478 -24.578 -8.938 1 98.5 87 GLY A N 1
ATOM 687 C CA . GLY A 1 87 ? -1.279 -25.984 -9.195 1 98.5 87 GLY A CA 1
ATOM 688 C C . GLY A 1 87 ? 0.155 -26.344 -9.555 1 98.5 87 GLY A C 1
ATOM 689 O O . GLY A 1 87 ? 0.604 -27.469 -9.312 1 98.5 87 GLY A O 1
ATOM 690 N N . GLY A 1 88 ? 0.87 -25.344 -10.188 1 98.56 88 GLY A N 1
ATOM 691 C CA . GLY A 1 88 ? 2.291 -25.531 -10.438 1 98.56 88 GLY A CA 1
ATOM 692 C C . GLY A 1 88 ? 3.111 -25.625 -9.164 1 98.56 88 GLY A C 1
ATOM 693 O O . GLY A 1 88 ? 4.02 -26.453 -9.062 1 98.56 88 GLY A O 1
ATOM 694 N N . ALA A 1 89 ? 2.77 -24.781 -8.227 1 97.62 89 ALA A N 1
ATOM 695 C CA . ALA A 1 89 ? 3.428 -24.875 -6.926 1 97.62 89 ALA A CA 1
ATOM 696 C C . ALA A 1 89 ? 3.104 -26.188 -6.23 1 97.62 89 ALA A C 1
ATOM 698 O O . ALA A 1 89 ? 3.986 -26.828 -5.656 1 97.62 89 ALA A O 1
ATOM 699 N N . PHE A 1 90 ? 1.846 -26.625 -6.328 1 98.5 90 PHE A N 1
ATOM 700 C CA . PHE A 1 90 ? 1.442 -27.891 -5.723 1 98.5 90 PHE A CA 1
ATOM 701 C C . PHE A 1 90 ? 2.143 -29.062 -6.402 1 98.5 90 PHE A C 1
ATOM 703 O O . PHE A 1 90 ? 2.518 -30.047 -5.742 1 98.5 90 PHE A O 1
ATOM 710 N N . THR A 1 91 ? 2.322 -28.953 -7.711 1 98.81 91 THR A N 1
ATOM 711 C CA . THR A 1 91 ? 3.068 -29.969 -8.445 1 98.81 91 THR A CA 1
ATOM 712 C C . THR A 1 91 ? 4.484 -30.109 -7.898 1 98.81 91 THR A C 1
ATOM 714 O O . THR A 1 91 ? 4.969 -31.219 -7.68 1 98.81 91 THR A O 1
ATOM 717 N N . GLN A 1 92 ? 5.125 -28.984 -7.641 1 98.5 92 GLN A N 1
ATOM 718 C CA . GLN A 1 92 ? 6.465 -29 -7.062 1 98.5 92 GLN A CA 1
ATOM 719 C C . GLN A 1 92 ? 6.469 -29.672 -5.695 1 98.5 92 GLN A C 1
ATOM 721 O O . GLN A 1 92 ? 7.359 -30.469 -5.395 1 98.5 92 GLN A O 1
ATOM 726 N N . ILE A 1 93 ? 5.5 -29.422 -4.934 1 98.19 93 ILE A N 1
ATOM 727 C CA . ILE A 1 93 ? 5.391 -30 -3.596 1 98.19 93 ILE A CA 1
ATOM 728 C C . ILE A 1 93 ? 5.184 -31.5 -3.699 1 98.19 93 ILE A C 1
ATOM 730 O O . ILE A 1 93 ? 5.844 -32.281 -2.998 1 98.19 93 ILE A O 1
ATOM 734 N N . LEU A 1 94 ? 4.27 -31.922 -4.578 1 98.75 94 LEU A N 1
ATOM 735 C CA . LEU A 1 94 ? 3.98 -33.344 -4.766 1 98.75 94 LEU A CA 1
ATOM 736 C C . LEU A 1 94 ? 5.23 -34.094 -5.199 1 98.75 94 LEU A C 1
ATOM 738 O O . LEU A 1 94 ? 5.516 -35.188 -4.691 1 98.75 94 LEU A O 1
ATOM 742 N N . LEU A 1 95 ? 6.012 -33.531 -6.113 1 98.5 95 LEU A N 1
ATOM 743 C CA . LEU A 1 95 ? 7.25 -34.156 -6.555 1 98.5 95 LEU A CA 1
ATOM 744 C C . LEU A 1 95 ? 8.242 -34.281 -5.406 1 98.5 95 LEU A C 1
ATOM 746 O O . LEU A 1 95 ? 8.914 -35.281 -5.258 1 98.5 95 LEU A O 1
ATOM 750 N N . ASP A 1 96 ? 8.305 -33.25 -4.629 1 98.12 96 ASP A N 1
ATOM 751 C CA . ASP A 1 96 ? 9.211 -33.219 -3.486 1 98.12 96 ASP A CA 1
ATOM 752 C C . ASP A 1 96 ? 8.844 -34.312 -2.486 1 98.12 96 ASP A C 1
ATOM 754 O O . ASP A 1 96 ? 9.719 -34.875 -1.821 1 98.12 96 ASP A O 1
ATOM 758 N N . HIS A 1 97 ? 7.574 -34.562 -2.367 1 98.25 97 HIS A N 1
ATOM 759 C CA . HIS A 1 97 ? 7.07 -35.594 -1.455 1 98.25 97 HIS A CA 1
ATOM 760 C C . HIS A 1 97 ? 7.258 -36.969 -2.033 1 98.25 97 HIS A C 1
ATOM 762 O O . HIS A 1 97 ? 6.879 -37.969 -1.405 1 98.25 97 HIS A O 1
ATOM 768 N N . GLY A 1 98 ? 7.738 -37.062 -3.209 1 97.69 98 GLY A N 1
ATOM 769 C CA . GLY A 1 98 ? 8.062 -38.375 -3.785 1 97.69 98 GLY A CA 1
ATOM 770 C C . GLY A 1 98 ? 7.004 -38.875 -4.746 1 97.69 98 GLY A C 1
ATOM 771 O O . GLY A 1 98 ? 7.031 -40.031 -5.148 1 97.69 98 GLY A O 1
ATOM 772 N N . PHE A 1 99 ? 6.086 -37.969 -5.152 1 98.19 99 PHE A N 1
ATOM 773 C CA . PHE A 1 99 ? 5.027 -38.375 -6.066 1 98.19 99 PHE A CA 1
ATOM 774 C C . PHE A 1 99 ? 5.34 -37.938 -7.488 1 98.19 99 PHE A C 1
ATOM 776 O O . PHE A 1 99 ? 5.938 -36.875 -7.691 1 98.19 99 PHE A O 1
ATOM 783 N N . GLY A 1 100 ? 4.934 -38.75 -8.508 1 98 100 GLY A N 1
ATOM 784 C CA . GLY A 1 100 ? 5.039 -38.375 -9.914 1 98 100 GLY A CA 1
ATOM 785 C C . GLY A 1 100 ? 6.27 -38.969 -10.594 1 98 100 GLY A C 1
ATOM 786 O O . GLY A 1 100 ? 7.332 -39.062 -9.977 1 98 100 GLY A O 1
ATOM 787 N N . ALA A 1 101 ? 6.109 -39.25 -11.844 1 98.25 101 ALA A N 1
ATOM 788 C CA . ALA A 1 101 ? 7.203 -39.719 -12.688 1 98.25 101 ALA A CA 1
ATOM 789 C C . ALA A 1 101 ? 7.93 -38.531 -13.336 1 98.25 101 ALA A C 1
ATOM 791 O O . ALA A 1 101 ? 9.117 -38.625 -13.656 1 98.25 101 ALA A O 1
ATOM 792 N N . ALA A 1 102 ? 7.238 -37.5 -13.531 1 98.56 102 ALA A N 1
ATOM 793 C CA . ALA A 1 102 ? 7.68 -36.219 -14.055 1 98.56 102 ALA A CA 1
ATOM 794 C C . ALA A 1 102 ? 6.66 -35.125 -13.758 1 98.56 102 ALA A C 1
ATOM 796 O O . ALA A 1 102 ? 5.469 -35.406 -13.586 1 98.56 102 ALA A O 1
ATOM 797 N N . GLY A 1 103 ? 7.168 -33.938 -13.602 1 98.81 103 GLY A N 1
ATOM 798 C CA . GLY A 1 103 ? 6.293 -32.812 -13.328 1 98.81 103 GLY A CA 1
ATOM 799 C C . GLY A 1 103 ? 6.402 -31.703 -14.367 1 98.81 103 GLY A C 1
ATOM 800 O O . GLY A 1 103 ? 7.492 -31.438 -14.883 1 98.81 103 GLY A O 1
ATOM 801 N N . VAL A 1 104 ? 5.277 -31.125 -14.711 1 98.94 104 VAL A N 1
ATOM 802 C CA . VAL A 1 104 ? 5.215 -29.922 -15.531 1 98.94 104 VAL A CA 1
ATOM 803 C C . VAL A 1 104 ? 4.473 -28.828 -14.773 1 98.94 104 VAL A C 1
ATOM 805 O O . VAL A 1 104 ? 3.309 -29 -14.398 1 98.94 104 VAL A O 1
ATOM 808 N N . ALA A 1 105 ? 5.145 -27.75 -14.484 1 98.88 105 ALA A N 1
ATOM 809 C CA . ALA A 1 105 ? 4.539 -26.578 -13.844 1 98.88 105 ALA A CA 1
ATOM 810 C C . ALA A 1 105 ? 4.305 -25.453 -14.844 1 98.88 105 ALA A C 1
ATOM 812 O O . ALA A 1 105 ? 5.246 -24.781 -15.258 1 98.88 105 ALA A O 1
ATOM 813 N N . LEU A 1 106 ? 2.975 -25.297 -15.242 1 98.81 106 LEU A N 1
ATOM 814 C CA . LEU A 1 106 ? 2.592 -24.25 -16.188 1 98.81 106 LEU A CA 1
ATOM 815 C C . LEU A 1 106 ? 2.27 -22.953 -15.469 1 98.81 106 LEU A C 1
ATOM 817 O O . LEU A 1 106 ? 1.402 -22.922 -14.594 1 98.81 106 LEU A O 1
ATOM 821 N N . ASN A 1 107 ? 2.928 -21.812 -15.883 1 98.62 107 ASN A N 1
ATOM 822 C CA . ASN A 1 107 ? 2.621 -20.531 -15.273 1 98.62 107 ASN A CA 1
ATOM 823 C C . ASN A 1 107 ? 2.582 -20.625 -13.75 1 98.62 107 ASN A C 1
ATOM 825 O O . ASN A 1 107 ? 1.66 -20.109 -13.117 1 98.62 107 ASN A O 1
ATOM 829 N N . SER A 1 108 ? 3.555 -21.266 -13.227 1 98.19 108 SER A N 1
ATOM 830 C CA . SER A 1 108 ? 3.523 -21.688 -11.828 1 98.19 108 SER A CA 1
ATOM 831 C C . SER A 1 108 ? 3.621 -20.5 -10.883 1 98.19 108 SER A C 1
ATOM 833 O O . SER A 1 108 ? 4.371 -19.562 -11.141 1 98.19 108 SER A O 1
ATOM 835 N N . ALA A 1 109 ? 2.85 -20.562 -9.805 1 96.12 109 ALA A N 1
ATOM 836 C CA . ALA A 1 109 ? 3.141 -19.719 -8.641 1 96.12 109 ALA A CA 1
ATOM 837 C C . ALA A 1 109 ? 4.484 -20.094 -8.023 1 96.12 109 ALA A C 1
ATOM 839 O O . ALA A 1 109 ? 4.98 -21.203 -8.227 1 96.12 109 ALA A O 1
ATOM 840 N N . PRO A 1 110 ? 5.094 -19.156 -7.379 1 93.5 110 PRO A N 1
ATOM 841 C CA . PRO A 1 110 ? 6.363 -19.453 -6.715 1 93.5 110 PRO A CA 1
ATOM 842 C C . PRO A 1 110 ? 6.191 -20.297 -5.461 1 93.5 110 PRO A C 1
ATOM 844 O O . PRO A 1 110 ? 5.133 -20.266 -4.828 1 93.5 110 PRO A O 1
ATOM 847 N N . THR A 1 111 ? 7.125 -21.094 -5.211 1 92.5 111 THR A N 1
ATOM 848 C CA . THR A 1 111 ? 7.211 -21.75 -3.908 1 92.5 111 THR A CA 1
ATOM 849 C C . THR A 1 111 ? 7.941 -20.859 -2.904 1 92.5 111 THR A C 1
ATOM 851 O O . THR A 1 111 ? 8.422 -19.781 -3.258 1 92.5 111 THR A O 1
ATOM 854 N N . GLU A 1 112 ? 7.906 -21.297 -1.668 1 85 112 GLU A N 1
ATOM 855 C CA . GLU A 1 112 ? 8.562 -20.531 -0.613 1 85 112 GLU A CA 1
ATOM 856 C C . GLU A 1 112 ? 10.023 -20.25 -0.956 1 85 112 GLU A C 1
ATOM 858 O O . GLU A 1 112 ? 10.727 -21.141 -1.462 1 85 112 GLU A O 1
ATOM 863 N N . GLY A 1 113 ? 10.477 -19 -0.718 1 80.75 113 GLY A N 1
ATOM 864 C CA . GLY A 1 113 ? 11.875 -18.656 -0.951 1 80.75 113 GLY A CA 1
ATOM 865 C C . GLY A 1 113 ? 12.086 -17.875 -2.234 1 80.75 113 GLY A C 1
ATOM 866 O O . GLY A 1 113 ? 13.117 -17.234 -2.412 1 80.75 113 GLY A O 1
ATOM 867 N N . VAL A 1 114 ? 11.203 -18.047 -3.186 1 79 114 VAL A N 1
ATOM 868 C CA . VAL A 1 114 ? 11.281 -17.25 -4.41 1 79 114 VAL A CA 1
ATOM 869 C C . VAL A 1 114 ? 10.852 -15.812 -4.129 1 79 114 VAL A C 1
ATOM 871 O O . VAL A 1 114 ? 9.703 -15.57 -3.754 1 79 114 VAL A O 1
ATOM 874 N N . ARG A 1 115 ? 11.664 -14.797 -4.301 1 78.12 115 ARG A N 1
ATOM 875 C CA . ARG A 1 115 ? 11.438 -13.445 -3.807 1 78.12 115 ARG A CA 1
ATOM 876 C C . ARG A 1 115 ? 11.273 -12.461 -4.957 1 78.12 115 ARG A C 1
ATOM 878 O O . ARG A 1 115 ? 11.414 -11.25 -4.773 1 78.12 115 ARG A O 1
ATOM 885 N N . VAL A 1 116 ? 11 -12.883 -6.137 1 80.38 116 VAL A N 1
ATOM 886 C CA . VAL A 1 116 ? 10.719 -12.008 -7.273 1 80.38 116 VAL A CA 1
ATOM 887 C C . VAL A 1 116 ? 9.25 -11.609 -7.266 1 80.38 116 VAL A C 1
ATOM 889 O O . VAL A 1 116 ? 8.367 -12.469 -7.184 1 80.38 116 VAL A O 1
ATOM 892 N N . VAL A 1 117 ? 9 -10.312 -7.258 1 83.88 117 VAL A N 1
ATOM 893 C CA . VAL A 1 117 ? 7.629 -9.828 -7.223 1 83.88 117 VAL A CA 1
ATOM 894 C C . VAL A 1 117 ? 7.414 -8.797 -8.328 1 83.88 117 VAL A C 1
ATOM 896 O O . VAL A 1 117 ? 7.527 -7.59 -8.086 1 83.88 117 VAL A O 1
ATOM 899 N N . PRO A 1 118 ? 7.055 -9.273 -9.516 1 88.62 118 PRO A N 1
ATOM 900 C CA . PRO A 1 118 ? 6.789 -8.32 -10.594 1 88.62 118 PRO A CA 1
ATOM 901 C C . PRO A 1 118 ? 5.566 -7.449 -10.32 1 88.62 118 PRO A C 1
ATOM 903 O O . PRO A 1 118 ? 4.594 -7.91 -9.727 1 88.62 118 PRO A O 1
ATOM 906 N N . LEU A 1 119 ? 5.582 -6.203 -10.812 1 87.75 119 LEU A N 1
ATOM 907 C CA . LEU A 1 119 ? 4.484 -5.262 -10.617 1 87.75 119 LEU A CA 1
ATOM 908 C C . LEU A 1 119 ? 3.191 -5.805 -11.211 1 87.75 119 LEU A C 1
ATOM 910 O O . LEU A 1 119 ? 2.111 -5.59 -10.664 1 87.75 119 LEU A O 1
ATOM 914 N N . SER A 1 120 ? 3.33 -6.445 -12.406 1 93.38 120 SER A N 1
ATOM 915 C CA . SER A 1 120 ? 2.135 -7 -13.031 1 93.38 120 SER A CA 1
ATOM 916 C C . SER A 1 120 ? 1.466 -8.031 -12.133 1 93.38 120 SER A C 1
ATOM 918 O O . SER A 1 120 ? 0.238 -8.141 -12.109 1 93.38 120 SER A O 1
ATOM 920 N N . GLN A 1 121 ? 2.307 -8.773 -11.344 1 93.38 121 GLN A N 1
ATOM 921 C CA . GLN A 1 121 ? 1.769 -9.75 -10.414 1 93.38 121 GLN A CA 1
ATOM 922 C C . GLN A 1 121 ? 1.03 -9.07 -9.266 1 93.38 121 GLN A C 1
ATOM 924 O O . GLN A 1 121 ? -0.057 -9.508 -8.875 1 93.38 121 GLN A O 1
ATOM 929 N N . VAL A 1 122 ? 1.569 -8.102 -8.852 1 90.06 122 VAL A N 1
ATOM 930 C CA . VAL A 1 122 ? 0.943 -7.363 -7.762 1 90.06 122 VAL A CA 1
ATOM 931 C C . VAL A 1 122 ? -0.407 -6.816 -8.219 1 90.06 122 VAL A C 1
ATOM 933 O O . VAL A 1 122 ? -1.411 -6.961 -7.516 1 90.06 122 VAL A O 1
ATOM 936 N N . LYS A 1 123 ? -0.386 -6.125 -9.344 1 91.94 123 LYS A N 1
ATOM 937 C CA . LYS A 1 123 ? -1.636 -5.602 -9.891 1 91.94 123 LYS A CA 1
ATOM 938 C C . LYS A 1 123 ? -2.664 -6.715 -10.07 1 91.94 123 LYS A C 1
ATOM 940 O O . LYS A 1 123 ? -3.855 -6.512 -9.828 1 91.94 123 LYS A O 1
ATOM 945 N N . SER A 1 124 ? -2.24 -7.914 -10.438 1 95.56 124 SER A N 1
ATOM 946 C CA . SER A 1 124 ? -3.135 -9.039 -10.703 1 95.56 124 SER A CA 1
ATOM 947 C C . SER A 1 124 ? -3.758 -9.562 -9.414 1 95.56 124 SER A C 1
ATOM 949 O O . SER A 1 124 ? -4.891 -10.055 -9.414 1 95.56 124 SER A O 1
ATOM 951 N N . THR A 1 125 ? -3.021 -9.492 -8.297 1 94.25 125 THR A N 1
ATOM 952 C CA . THR A 1 125 ? -3.484 -10.086 -7.047 1 94.25 125 THR A CA 1
ATOM 953 C C . THR A 1 125 ? -4.051 -9.016 -6.117 1 94.25 125 THR A C 1
ATOM 955 O O . THR A 1 125 ? -4.566 -9.336 -5.039 1 94.25 125 THR A O 1
ATOM 958 N N . PHE A 1 126 ? -4.055 -7.797 -6.531 1 91.19 126 PHE A N 1
ATOM 959 C CA . PHE A 1 126 ? -4.445 -6.645 -5.73 1 91.19 126 PHE A CA 1
ATOM 960 C C . PHE A 1 126 ? -5.891 -6.777 -5.262 1 91.19 126 PHE A C 1
ATOM 962 O O . PHE A 1 126 ? -6.219 -6.41 -4.129 1 91.19 126 PHE A O 1
ATOM 969 N N . PRO A 1 127 ? -6.832 -7.309 -6.188 1 93.31 127 PRO A N 1
ATOM 970 C CA . PRO A 1 127 ? -8.211 -7.438 -5.723 1 93.31 127 PRO A CA 1
ATOM 971 C C . PRO A 1 127 ? -8.32 -8.195 -4.402 1 93.31 127 PRO A C 1
ATOM 973 O O . PRO A 1 127 ? -9.219 -7.918 -3.598 1 93.31 127 PRO A O 1
ATOM 976 N N . VAL A 1 128 ? -7.367 -9.094 -4.141 1 93.06 128 VAL A N 1
ATOM 977 C CA . VAL A 1 128 ? -7.387 -9.883 -2.914 1 93.06 128 VAL A CA 1
ATOM 978 C C . VAL A 1 128 ? -6.602 -9.156 -1.82 1 93.06 128 VAL A C 1
ATOM 980 O O . VAL A 1 128 ? -7.031 -9.109 -0.666 1 93.06 128 VAL A O 1
ATOM 983 N N . LEU A 1 129 ? -5.539 -8.539 -2.23 1 87.44 129 LEU A N 1
ATOM 984 C CA . LEU A 1 129 ? -4.559 -8.078 -1.254 1 87.44 129 LEU A CA 1
ATOM 985 C C . LEU A 1 129 ? -4.855 -6.641 -0.83 1 87.44 129 LEU A C 1
ATOM 987 O O . LEU A 1 129 ? -4.258 -6.137 0.122 1 87.44 129 LEU A O 1
ATOM 991 N N . LYS A 1 130 ? -5.832 -5.949 -1.476 1 84.19 130 LYS A N 1
ATOM 992 C CA . LYS A 1 130 ? -6.098 -4.539 -1.211 1 84.19 130 LYS A CA 1
ATOM 993 C C . LYS A 1 130 ? -6.703 -4.344 0.177 1 84.19 130 LYS A C 1
ATOM 995 O O . LYS A 1 130 ? -6.719 -3.227 0.701 1 84.19 130 LYS A O 1
ATOM 1000 N N . SER A 1 131 ? -7.281 -5.438 0.768 1 83 131 SER A N 1
ATOM 1001 C CA . SER A 1 131 ? -7.895 -5.348 2.088 1 83 131 SER A CA 1
ATOM 1002 C C . SER A 1 131 ? -7.5 -6.539 2.959 1 83 131 SER A C 1
ATOM 1004 O O . SER A 1 131 ? -7.711 -7.691 2.576 1 83 131 SER A O 1
ATOM 1006 N N . PRO A 1 132 ? -6.969 -6.309 4.145 1 81.12 132 PRO A N 1
ATOM 1007 C CA . PRO A 1 132 ? -6.637 -7.41 5.047 1 81.12 132 PRO A CA 1
ATOM 1008 C C . PRO A 1 132 ? -7.855 -8.242 5.438 1 81.12 132 PRO A C 1
ATOM 1010 O O . PRO A 1 132 ? -7.719 -9.422 5.785 1 81.12 132 PRO A O 1
ATOM 1013 N N . ALA A 1 133 ? -9.016 -7.684 5.336 1 84.94 133 ALA A N 1
ATOM 1014 C CA . ALA A 1 133 ? -10.242 -8.406 5.66 1 84.94 133 ALA A CA 1
ATOM 1015 C C . ALA A 1 133 ? -10.484 -9.547 4.684 1 84.94 133 ALA A C 1
ATOM 1017 O O . ALA A 1 133 ? -11.172 -10.516 5.008 1 84.94 133 ALA A O 1
ATOM 1018 N N . ASN A 1 134 ? -9.828 -9.391 3.531 1 91 134 ASN A N 1
ATOM 1019 C CA . ASN A 1 134 ? -10 -10.398 2.498 1 91 134 ASN A CA 1
ATOM 1020 C C . ASN A 1 134 ? -9.359 -11.727 2.896 1 91 134 ASN A C 1
ATOM 1022 O O . ASN A 1 134 ? -9.625 -12.758 2.281 1 91 134 ASN A O 1
ATOM 1026 N N . ARG A 1 135 ? -8.57 -11.812 3.994 1 89.62 135 ARG A N 1
ATOM 1027 C CA . ARG A 1 135 ? -7.934 -13.039 4.469 1 89.62 135 ARG A CA 1
ATOM 1028 C C . ARG A 1 135 ? -8.977 -14.07 4.883 1 89.62 135 ARG A C 1
ATOM 1030 O O . ARG A 1 135 ? -8.688 -15.273 4.945 1 89.62 135 ARG A O 1
ATOM 1037 N N . HIS A 1 136 ? -10.211 -13.594 5.082 1 91.94 136 HIS A N 1
ATOM 1038 C CA . HIS A 1 136 ? -11.258 -14.477 5.586 1 91.94 136 HIS A CA 1
ATOM 1039 C C . HIS A 1 136 ? -12.391 -14.625 4.574 1 91.94 136 HIS A C 1
ATOM 1041 O O . HIS A 1 136 ? -13.492 -15.055 4.926 1 91.94 136 HIS A O 1
ATOM 1047 N N . LYS A 1 137 ? -12.078 -14.227 3.393 1 95.75 137 LYS A N 1
ATOM 1048 C CA . LYS A 1 137 ? -13.133 -14.211 2.385 1 95.75 137 LYS A CA 1
ATOM 1049 C C . LYS A 1 137 ? -12.695 -14.945 1.118 1 95.75 137 LYS A C 1
ATOM 1051 O O . LYS A 1 137 ? -11.508 -15.203 0.924 1 95.75 137 LYS A O 1
ATOM 1056 N N . ALA A 1 138 ? -13.703 -15.406 0.346 1 96.62 138 ALA A N 1
ATOM 1057 C CA . ALA A 1 138 ? -13.508 -15.742 -1.062 1 96.62 138 ALA A CA 1
ATOM 1058 C C . ALA A 1 138 ? -13.609 -14.492 -1.938 1 96.62 138 ALA A C 1
ATOM 1060 O O . ALA A 1 138 ? -14.609 -13.781 -1.895 1 96.62 138 ALA A O 1
ATOM 1061 N N . VAL A 1 139 ? -12.555 -14.195 -2.689 1 97.25 139 VAL A N 1
ATOM 1062 C CA . VAL A 1 139 ? -12.516 -12.945 -3.438 1 97.25 139 VAL A CA 1
ATOM 1063 C C . VAL A 1 139 ? -12.516 -13.234 -4.934 1 97.25 139 VAL A C 1
ATOM 1065 O O . VAL A 1 139 ? -11.617 -13.914 -5.441 1 97.25 139 VAL A O 1
ATOM 1068 N N . GLY A 1 140 ? -13.539 -12.75 -5.598 1 97.12 140 GLY A N 1
ATOM 1069 C CA . GLY A 1 140 ? -13.617 -12.867 -7.047 1 97.12 140 GLY A CA 1
ATOM 1070 C C . GLY A 1 140 ? -12.922 -11.727 -7.773 1 97.12 140 GLY A C 1
ATOM 1071 O O . GLY A 1 140 ? -12.523 -10.742 -7.152 1 97.12 140 GLY A O 1
ATOM 1072 N N . LEU A 1 141 ? -12.742 -11.922 -9.047 1 97.94 141 LEU A N 1
ATOM 1073 C CA . LEU A 1 141 ? -12.242 -10.891 -9.953 1 97.94 141 LEU A CA 1
ATOM 1074 C C . LEU A 1 141 ? -13.375 -10.312 -10.797 1 97.94 141 LEU A C 1
ATOM 1076 O O . LEU A 1 141 ? -14.266 -11.039 -11.234 1 97.94 141 LEU A O 1
ATOM 1080 N N . SER A 1 142 ? -13.32 -9.016 -10.969 1 98.06 142 SER A N 1
ATOM 1081 C CA . SER A 1 142 ? -14.156 -8.445 -12.016 1 98.06 142 SER A CA 1
ATOM 1082 C C . SER A 1 142 ? -13.703 -8.891 -13.398 1 98.06 142 SER A C 1
ATOM 1084 O O . SER A 1 142 ? -12.594 -9.422 -13.547 1 98.06 142 SER A O 1
ATOM 1086 N N . LEU A 1 143 ? -14.586 -8.688 -14.383 1 98.38 143 LEU A N 1
ATOM 1087 C CA . LEU A 1 143 ? -14.211 -9.039 -15.75 1 98.38 143 LEU A CA 1
ATOM 1088 C C . LEU A 1 143 ? -12.953 -8.297 -16.172 1 98.38 143 LEU A C 1
ATOM 1090 O O . LEU A 1 143 ? -12.078 -8.875 -16.828 1 98.38 143 LEU A O 1
ATOM 1094 N N . ALA A 1 144 ? -12.828 -7.047 -15.797 1 98.06 144 ALA A N 1
ATOM 1095 C CA . ALA A 1 144 ? -11.641 -6.27 -16.156 1 98.06 144 ALA A CA 1
ATOM 1096 C C . ALA A 1 144 ? -10.398 -6.832 -15.469 1 98.06 144 ALA A C 1
ATOM 1098 O O . ALA A 1 144 ? -9.336 -6.945 -16.094 1 98.06 144 ALA A O 1
ATOM 1099 N N . GLU A 1 145 ? -10.523 -7.145 -14.195 1 97.81 145 GLU A N 1
ATOM 1100 C CA . GLU A 1 145 ? -9.422 -7.746 -13.453 1 97.81 145 GLU A CA 1
ATOM 1101 C C . GLU A 1 145 ? -9.047 -9.109 -14.031 1 97.81 145 GLU A C 1
ATOM 1103 O O . GLU A 1 145 ? -7.859 -9.422 -14.172 1 97.81 145 GLU A O 1
ATOM 1108 N N . TRP A 1 146 ? -10.023 -9.961 -14.391 1 98.69 146 TRP A N 1
ATOM 1109 C CA . TRP A 1 146 ? -9.828 -11.25 -15.055 1 98.69 146 TRP A CA 1
ATOM 1110 C C . TRP A 1 146 ? -9.102 -11.078 -16.375 1 98.69 146 TRP A C 1
ATOM 1112 O O . TRP A 1 146 ? -8.117 -11.773 -16.656 1 98.69 146 TRP A O 1
ATOM 1122 N N . THR A 1 147 ? -9.516 -10.102 -17.141 1 98.75 147 THR A N 1
ATOM 1123 C CA . THR A 1 147 ? -8.906 -9.844 -18.453 1 98.75 147 THR A CA 1
ATOM 1124 C C . THR A 1 147 ? -7.441 -9.445 -18.297 1 98.75 147 THR A C 1
ATOM 1126 O O . THR A 1 147 ? -6.574 -9.938 -19.016 1 98.75 147 THR A O 1
ATOM 1129 N N . TYR A 1 148 ? -7.168 -8.68 -17.328 1 98.25 148 TYR A N 1
ATOM 1130 C CA . TYR A 1 148 ? -5.797 -8.258 -17.078 1 98.25 148 TYR A CA 1
ATOM 1131 C C . TYR A 1 148 ? -4.941 -9.422 -16.609 1 98.25 148 TYR A C 1
ATOM 1133 O O . TYR A 1 148 ? -3.844 -9.648 -17.125 1 98.25 148 TYR A O 1
ATOM 1141 N N . ALA A 1 149 ? -5.434 -10.242 -15.703 1 98.38 149 ALA A N 1
ATOM 1142 C CA . ALA A 1 149 ? -4.633 -11.234 -14.992 1 98.38 149 ALA A CA 1
ATOM 1143 C C . ALA A 1 149 ? -4.527 -12.531 -15.781 1 98.38 149 ALA A C 1
ATOM 1145 O O . ALA A 1 149 ? -3.465 -13.156 -15.828 1 98.38 149 ALA A O 1
ATOM 1146 N N . PHE A 1 150 ? -5.598 -12.93 -16.438 1 98.75 150 PHE A N 1
ATOM 1147 C CA . PHE A 1 150 ? -5.668 -14.281 -16.969 1 98.75 150 PHE A CA 1
ATOM 1148 C C . PHE A 1 150 ? -5.629 -14.266 -18.5 1 98.75 150 PHE A C 1
ATOM 1150 O O . PHE A 1 150 ? -5.086 -15.18 -19.125 1 98.75 150 PHE A O 1
ATOM 1157 N N . THR A 1 151 ? -6.281 -13.242 -19.078 1 98.81 151 THR A N 1
ATOM 1158 C CA . THR A 1 151 ? -6.59 -13.367 -20.5 1 98.81 151 THR A CA 1
ATOM 1159 C C . THR A 1 151 ? -6.188 -12.094 -21.25 1 98.81 151 THR A C 1
ATOM 1161 O O . THR A 1 151 ? -6.891 -11.664 -22.172 1 98.81 151 THR A O 1
ATOM 1164 N N . ASN A 1 152 ? -5.039 -11.516 -20.891 1 98.69 152 ASN A N 1
ATOM 1165 C CA . ASN A 1 152 ? -4.621 -10.227 -21.422 1 98.69 152 ASN A CA 1
ATOM 1166 C C . ASN A 1 152 ? -4.234 -10.328 -22.891 1 98.69 152 ASN A C 1
ATOM 1168 O O . ASN A 1 152 ? -4.039 -9.312 -23.562 1 98.69 152 ASN A O 1
ATOM 1172 N N . THR A 1 153 ? -4.16 -11.586 -23.516 1 98.56 153 THR A N 1
ATOM 1173 C CA . THR A 1 153 ? -3.84 -11.758 -24.938 1 98.56 153 THR A CA 1
ATOM 1174 C C . THR A 1 153 ? -5.062 -12.234 -25.719 1 98.56 153 THR A C 1
ATOM 1176 O O . THR A 1 153 ? -4.977 -12.5 -26.922 1 98.56 153 THR A O 1
ATOM 1179 N N . PHE A 1 154 ? -6.211 -12.398 -25 1 98.69 154 PHE A N 1
ATOM 1180 C CA . PHE A 1 154 ? -7.441 -12.883 -25.609 1 98.69 154 PHE A CA 1
ATOM 1181 C C . PHE A 1 154 ? -8.281 -11.719 -26.125 1 98.69 154 PHE A C 1
ATOM 1183 O O . PHE A 1 154 ? -8.07 -10.57 -25.734 1 98.69 154 PHE A O 1
ATOM 1190 N N . THR A 1 155 ? -9.203 -12 -27.062 1 98.31 155 THR A N 1
ATOM 1191 C CA . THR A 1 155 ? -10.203 -11.008 -27.438 1 98.31 155 THR A CA 1
ATOM 1192 C C . THR A 1 155 ? -11.164 -10.758 -26.281 1 98.31 155 THR A C 1
ATOM 1194 O O . THR A 1 155 ? -11.281 -11.578 -25.375 1 98.31 155 THR A O 1
ATOM 1197 N N . GLU A 1 156 ? -11.836 -9.656 -26.297 1 98.12 156 GLU A N 1
ATOM 1198 C CA . GLU A 1 156 ? -12.82 -9.32 -25.281 1 98.12 156 GLU A CA 1
ATOM 1199 C C . GLU A 1 156 ? -13.891 -10.398 -25.172 1 98.12 156 GLU A C 1
ATOM 1201 O O . GLU A 1 156 ? -14.281 -10.781 -24.062 1 98.12 156 GLU A O 1
ATOM 1206 N N . ASP A 1 157 ? -14.312 -10.938 -26.328 1 98.5 157 ASP A N 1
ATOM 1207 C CA . ASP A 1 157 ? -15.344 -11.969 -26.344 1 98.5 157 ASP A CA 1
ATOM 1208 C C . ASP A 1 157 ? -14.836 -13.273 -25.734 1 98.5 157 ASP A C 1
ATOM 1210 O O . ASP A 1 157 ? -15.555 -13.93 -24.969 1 98.5 157 ASP A O 1
ATOM 1214 N N . GLU A 1 158 ? -13.586 -13.625 -26.047 1 98.56 158 GLU A N 1
ATOM 1215 C CA . GLU A 1 158 ? -12.992 -14.828 -25.469 1 98.56 158 GLU A CA 1
ATOM 1216 C C . GLU A 1 158 ? -12.836 -14.703 -23.953 1 98.56 158 GLU A C 1
ATOM 1218 O O . GLU A 1 158 ? -13.141 -15.633 -23.203 1 98.56 158 GLU A O 1
ATOM 1223 N N . SER A 1 159 ? -12.398 -13.555 -23.594 1 98.62 159 SER A N 1
ATOM 1224 C CA . SER A 1 159 ? -12.203 -13.305 -22.172 1 98.62 159 SER A CA 1
ATOM 1225 C C . SER A 1 159 ? -13.516 -13.414 -21.406 1 98.62 159 SER A C 1
ATOM 1227 O O . SER A 1 159 ? -13.578 -14.078 -20.359 1 98.62 159 SER A O 1
ATOM 1229 N N . LEU A 1 160 ? -14.562 -12.781 -21.906 1 98.69 160 LEU A N 1
ATOM 1230 C CA . LEU A 1 160 ? -15.875 -12.836 -21.266 1 98.69 160 LEU A CA 1
ATOM 1231 C C . LEU A 1 160 ? -16.375 -14.273 -21.188 1 98.69 160 LEU A C 1
ATOM 1233 O O . LEU A 1 160 ? -16.859 -14.711 -20.156 1 98.69 160 LEU A O 1
ATOM 1237 N N . ALA A 1 161 ? -16.266 -15.039 -22.266 1 98.75 161 ALA A N 1
ATOM 1238 C CA . ALA A 1 161 ? -16.75 -16.422 -22.312 1 98.75 161 ALA A CA 1
ATOM 1239 C C . ALA A 1 161 ? -16.016 -17.281 -21.281 1 98.75 161 ALA A C 1
ATOM 1241 O O . ALA A 1 161 ? -16.625 -18.094 -20.594 1 98.75 161 ALA A O 1
ATOM 1242 N N . LEU A 1 162 ? -14.688 -17.094 -21.203 1 98.75 162 LEU A N 1
ATOM 1243 C CA . LEU A 1 162 ? -13.883 -17.891 -20.281 1 98.75 162 LEU A CA 1
ATOM 1244 C C . LEU A 1 162 ? -14.133 -17.469 -18.844 1 98.75 162 LEU A C 1
ATOM 1246 O O . LEU A 1 162 ? -14.102 -18.297 -17.922 1 98.75 162 LEU A O 1
ATOM 1250 N N . TYR A 1 163 ? -14.391 -16.172 -18.656 1 98.62 163 TYR A N 1
ATOM 1251 C CA . TYR A 1 163 ? -14.773 -15.68 -17.328 1 98.62 163 TYR A CA 1
ATOM 1252 C C . TYR A 1 163 ? -16.047 -16.359 -16.844 1 98.62 163 TYR A C 1
ATOM 1254 O O . TYR A 1 163 ? -16.109 -16.859 -15.727 1 98.62 163 TYR A O 1
ATOM 1262 N N . GLU A 1 164 ? -17.047 -16.391 -17.688 1 98.25 164 GLU A N 1
ATOM 1263 C CA . GLU A 1 164 ? -18.328 -17 -17.344 1 98.25 164 GLU A CA 1
ATOM 1264 C C . GLU A 1 164 ? -18.188 -18.5 -17.125 1 98.25 164 GLU A C 1
ATOM 1266 O O . GLU A 1 164 ? -18.859 -19.062 -16.25 1 98.25 164 GLU A O 1
ATOM 1271 N N . ARG A 1 165 ? -17.219 -19.078 -17.781 1 98.25 165 ARG A N 1
ATOM 1272 C CA . ARG A 1 165 ? -17.141 -20.531 -17.75 1 98.25 165 ARG A CA 1
ATOM 1273 C C . ARG A 1 165 ? -16.25 -21.016 -16.609 1 98.25 165 ARG A C 1
ATOM 1275 O O . ARG A 1 165 ? -16.547 -22.031 -15.977 1 98.25 165 ARG A O 1
ATOM 1282 N N . TYR A 1 166 ? -15.195 -20.266 -16.297 1 98.38 166 TYR A N 1
ATOM 1283 C CA . TYR A 1 166 ? -14.172 -20.844 -15.445 1 98.38 166 TYR A CA 1
ATOM 1284 C C . TYR A 1 166 ? -14.102 -20.125 -14.102 1 98.38 166 TYR A C 1
ATOM 1286 O O . TYR A 1 166 ? -13.719 -20.719 -13.094 1 98.38 166 TYR A O 1
ATOM 1294 N N . HIS A 1 167 ? -14.414 -18.859 -14.039 1 98.38 167 HIS A N 1
ATOM 1295 C CA . HIS A 1 167 ? -14.039 -18 -12.914 1 98.38 167 HIS A CA 1
ATOM 1296 C C . HIS A 1 167 ? -14.844 -18.359 -11.672 1 98.38 167 HIS A C 1
ATOM 1298 O O . HIS A 1 167 ? -16.062 -18.5 -11.734 1 98.38 167 HIS A O 1
ATOM 1304 N N . ILE A 1 168 ? -14.227 -18.578 -10.578 1 98.06 168 ILE A N 1
ATOM 1305 C CA . ILE A 1 168 ? -14.758 -18.609 -9.227 1 98.06 168 ILE A CA 1
ATOM 1306 C C . ILE A 1 168 ? -13.914 -17.719 -8.32 1 98.06 168 ILE A C 1
ATOM 1308 O O . ILE A 1 168 ? -12.789 -17.359 -8.664 1 98.06 168 ILE A O 1
ATOM 1312 N N . PRO A 1 169 ? -14.398 -17.266 -7.188 1 97.75 169 PRO A N 1
ATOM 1313 C CA . PRO A 1 169 ? -13.523 -16.562 -6.234 1 97.75 169 PRO A CA 1
ATOM 1314 C C . PRO A 1 169 ? -12.383 -17.453 -5.73 1 97.75 169 PRO A C 1
ATOM 1316 O O . PRO A 1 169 ? -12.445 -18.672 -5.848 1 97.75 169 PRO A O 1
ATOM 1319 N N . ALA A 1 170 ? -11.367 -16.844 -5.293 1 97.06 170 ALA A N 1
ATOM 1320 C CA . ALA A 1 170 ? -10.219 -17.531 -4.711 1 97.06 170 ALA A CA 1
ATOM 1321 C C . ALA A 1 170 ? -10.148 -17.297 -3.203 1 97.06 170 ALA A C 1
ATOM 1323 O O . ALA A 1 170 ? -10.719 -16.328 -2.689 1 97.06 170 ALA A O 1
ATOM 1324 N N . ASN A 1 171 ? -9.531 -18.234 -2.537 1 96.69 171 ASN A N 1
ATOM 1325 C CA . ASN A 1 171 ? -9.336 -18.156 -1.095 1 96.69 171 ASN A CA 1
ATOM 1326 C C . ASN A 1 171 ? -8.367 -17.031 -0.724 1 96.69 171 ASN A C 1
ATOM 1328 O O . ASN A 1 171 ? -7.16 -17.156 -0.924 1 96.69 171 ASN A O 1
ATOM 1332 N N . GLY A 1 172 ? -8.938 -15.992 -0.172 1 95.38 172 GLY A N 1
ATOM 1333 C CA . GLY A 1 172 ? -8.109 -14.859 0.218 1 95.38 172 GLY A CA 1
ATOM 1334 C C . GLY A 1 172 ? -7.074 -15.219 1.267 1 95.38 172 GLY A C 1
ATOM 1335 O O . GLY A 1 172 ? -5.98 -14.648 1.281 1 95.38 172 GLY A O 1
ATOM 1336 N N . GLY A 1 173 ? -7.402 -16.125 2.111 1 92.94 173 GLY A N 1
ATOM 1337 C CA . GLY A 1 173 ? -6.496 -16.547 3.162 1 92.94 173 GLY A CA 1
ATOM 1338 C C . GLY A 1 173 ? -5.234 -17.203 2.627 1 92.94 173 GLY A C 1
ATOM 1339 O O . GLY A 1 173 ? -4.141 -16.969 3.141 1 92.94 173 GLY A O 1
ATOM 1340 N N . ILE A 1 174 ? -5.359 -18 1.611 1 92.56 174 ILE A N 1
ATOM 1341 C CA . ILE A 1 174 ? -4.207 -18.688 1.031 1 92.56 174 ILE A CA 1
ATOM 1342 C C . ILE A 1 174 ? -3.299 -17.672 0.347 1 92.56 174 ILE A C 1
ATOM 1344 O O . ILE A 1 174 ? -2.076 -17.719 0.498 1 92.56 174 ILE A O 1
ATOM 1348 N N . LEU A 1 175 ? -3.945 -16.719 -0.407 1 91.44 175 LEU A N 1
ATOM 1349 C CA . LEU A 1 175 ? -3.15 -15.711 -1.104 1 91.44 175 LEU A CA 1
ATOM 1350 C C . LEU A 1 175 ? -2.42 -14.812 -0.113 1 91.44 175 LEU A C 1
ATOM 1352 O O . LEU A 1 175 ? -1.223 -14.562 -0.261 1 91.44 175 LEU A O 1
ATOM 1356 N N . TRP A 1 176 ? -3.086 -14.383 0.894 1 86.5 176 TRP A N 1
ATOM 1357 C CA . TRP A 1 176 ? -2.449 -13.562 1.917 1 86.5 176 TRP A CA 1
ATOM 1358 C C . TRP A 1 176 ? -1.382 -14.352 2.666 1 86.5 176 TRP A C 1
ATOM 1360 O O . TRP A 1 176 ? -0.333 -13.805 3.02 1 86.5 176 TRP A O 1
ATOM 1370 N N . GLY A 1 177 ? -1.684 -15.633 2.945 1 83.94 177 GLY A N 1
ATOM 1371 C CA . GLY A 1 177 ? -0.694 -16.484 3.58 1 83.94 177 GLY A CA 1
ATOM 1372 C C . GLY A 1 177 ? 0.593 -16.609 2.787 1 83.94 177 GLY A C 1
ATOM 1373 O O . GLY A 1 177 ? 1.685 -16.609 3.359 1 83.94 177 GLY A O 1
ATOM 1374 N N . SER A 1 178 ? 0.465 -16.688 1.523 1 82.88 178 SER A N 1
ATOM 1375 C CA . SER A 1 178 ? 1.626 -16.781 0.645 1 82.88 178 SER A CA 1
ATOM 1376 C C . SER A 1 178 ? 2.465 -15.508 0.707 1 82.88 178 SER A C 1
ATOM 1378 O O . SER A 1 178 ? 3.695 -15.57 0.711 1 82.88 178 SER A O 1
ATOM 1380 N N . VAL A 1 179 ? 1.826 -14.422 0.77 1 74.75 179 VAL A N 1
ATOM 1381 C CA . VAL A 1 179 ? 2.518 -13.141 0.861 1 74.75 179 VAL A CA 1
ATOM 1382 C C . VAL A 1 179 ? 3.24 -13.031 2.201 1 74.75 179 VAL A C 1
ATOM 1384 O O . VAL A 1 179 ? 4.418 -12.672 2.254 1 74.75 179 VAL A O 1
ATOM 1387 N N . LEU A 1 180 ? 2.553 -13.414 3.256 1 73.5 180 LEU A N 1
ATOM 1388 C CA . LEU A 1 180 ? 3.078 -13.273 4.609 1 73.5 180 LEU A CA 1
ATOM 1389 C C . LEU A 1 180 ? 4.16 -14.312 4.883 1 73.5 180 LEU A C 1
ATOM 1391 O O . LEU A 1 180 ? 4.984 -14.133 5.785 1 73.5 180 LEU A O 1
ATOM 1395 N N . ALA A 1 181 ? 4.133 -15.398 4.121 1 72.12 181 ALA A N 1
ATOM 1396 C CA . ALA A 1 181 ? 5.102 -16.484 4.293 1 72.12 181 ALA A CA 1
ATOM 1397 C C . ALA A 1 181 ? 6.527 -15.961 4.105 1 72.12 181 ALA A C 1
ATOM 1399 O O . ALA A 1 181 ? 7.465 -16.469 4.73 1 72.12 181 ALA A O 1
ATOM 1400 N N . ASN A 1 182 ? 6.711 -14.945 3.346 1 66 182 ASN A N 1
ATOM 1401 C CA . ASN A 1 182 ? 8.039 -14.406 3.076 1 66 182 ASN A CA 1
ATOM 1402 C C . ASN A 1 182 ? 8.578 -13.625 4.27 1 66 182 ASN A C 1
ATOM 1404 O O . ASN A 1 182 ? 9.773 -13.328 4.332 1 66 182 ASN A O 1
ATOM 1408 N N . PHE A 1 183 ? 7.703 -13.453 5.301 1 64.38 183 PHE A N 1
ATOM 1409 C CA . PHE A 1 183 ? 8.109 -12.648 6.445 1 64.38 183 PHE A CA 1
ATOM 1410 C C . PHE A 1 183 ? 8.117 -13.484 7.719 1 64.38 183 PHE A C 1
ATOM 1412 O O . PHE A 1 183 ? 8.523 -13 8.781 1 64.38 183 PHE A O 1
ATOM 1419 N N . GLN A 1 184 ? 7.652 -14.672 7.609 1 67.75 184 GLN A N 1
ATOM 1420 C CA . GLN A 1 184 ? 7.586 -15.547 8.781 1 67.75 184 GLN A CA 1
ATOM 1421 C C . GLN A 1 184 ? 8.773 -16.5 8.812 1 67.75 184 GLN A C 1
ATOM 1423 O O . GLN A 1 184 ? 9.195 -17.016 7.777 1 67.75 184 GLN A O 1
ATOM 1428 N N . PRO A 1 185 ? 9.273 -16.625 10.023 1 71.25 185 PRO A N 1
ATOM 1429 C CA . PRO A 1 185 ? 10.344 -17.609 10.141 1 71.25 185 PRO A CA 1
ATOM 1430 C C . PRO A 1 185 ? 9.852 -19.047 9.953 1 71.25 185 PRO A C 1
ATOM 1432 O O . PRO A 1 185 ? 8.695 -19.344 10.25 1 71.25 185 PRO A O 1
ATOM 1435 N N . GLY A 1 186 ? 10.727 -19.938 9.406 1 75.25 186 GLY A N 1
ATOM 1436 C CA . GLY A 1 186 ? 10.406 -21.344 9.242 1 75.25 186 GLY A CA 1
ATOM 1437 C C . GLY A 1 186 ? 9.758 -21.656 7.906 1 75.25 186 GLY A C 1
ATOM 1438 O O . GLY A 1 186 ? 9.594 -20.766 7.066 1 75.25 186 GLY A O 1
ATOM 1439 N N . HIS A 1 187 ? 9.477 -22.953 7.688 1 82.06 187 HIS A N 1
ATOM 1440 C CA . HIS A 1 187 ? 8.859 -23.422 6.453 1 82.06 187 HIS A CA 1
ATOM 1441 C C . HIS A 1 187 ? 7.348 -23.266 6.496 1 82.06 187 HIS A C 1
ATOM 1443 O O . HIS A 1 187 ? 6.707 -23.609 7.492 1 82.06 187 HIS A O 1
ATOM 1449 N N . GLN A 1 188 ? 6.914 -22.641 5.492 1 83.38 188 GLN A N 1
ATOM 1450 C CA . GLN A 1 188 ? 5.473 -22.438 5.391 1 83.38 188 GLN A CA 1
ATOM 1451 C C . GLN A 1 188 ? 4.844 -23.422 4.402 1 83.38 188 GLN A C 1
ATOM 1453 O O . GLN A 1 188 ? 5.434 -24.453 4.086 1 83.38 188 GLN A O 1
ATOM 1458 N N . ASP A 1 189 ? 3.582 -23.125 3.91 1 82.56 189 ASP A N 1
ATOM 1459 C CA . ASP A 1 189 ? 2.715 -24.078 3.225 1 82.56 189 ASP A CA 1
ATOM 1460 C C . ASP A 1 189 ? 3.285 -24.453 1.86 1 82.56 189 ASP A C 1
ATOM 1462 O O . ASP A 1 189 ? 3.006 -25.547 1.345 1 82.56 189 ASP A O 1
ATOM 1466 N N . THR A 1 190 ? 4.117 -23.656 1.237 1 88.75 190 THR A N 1
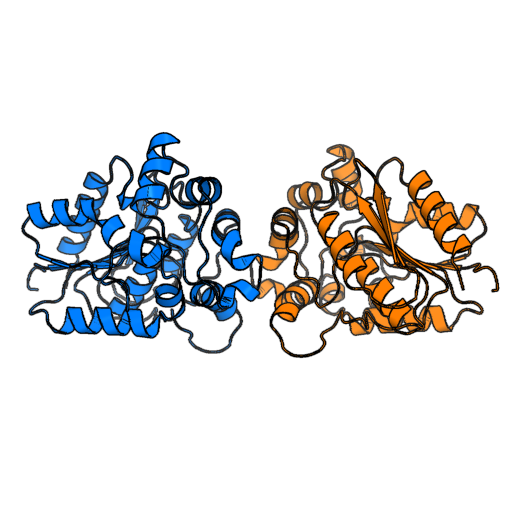ATOM 1467 C CA . THR A 1 190 ? 4.574 -23.953 -0.116 1 88.75 190 THR A CA 1
ATOM 1468 C C . THR A 1 190 ? 6.078 -24.203 -0.14 1 88.75 190 THR A C 1
ATOM 1470 O O . THR A 1 190 ? 6.754 -23.859 -1.115 1 88.75 190 THR A O 1
ATOM 1473 N N . TRP A 1 191 ? 6.586 -24.812 0.886 1 91.38 191 TRP A N 1
ATOM 1474 C CA . TRP A 1 191 ? 8 -25.156 0.987 1 91.38 191 TRP A CA 1
ATOM 1475 C C . TRP A 1 191 ? 8.32 -26.422 0.198 1 91.38 191 TRP A C 1
ATOM 1477 O O . TRP A 1 191 ? 7.543 -27.375 0.215 1 91.38 191 TRP A O 1
ATOM 1487 N N . VAL A 1 192 ? 9.422 -26.438 -0.523 1 95.5 192 VAL A N 1
ATOM 1488 C CA . VAL A 1 192 ? 9.992 -27.609 -1.165 1 95.5 192 VAL A CA 1
ATOM 1489 C C . VAL A 1 192 ? 11.484 -27.688 -0.858 1 95.5 192 VAL A C 1
ATOM 1491 O O . VAL A 1 192 ? 12.133 -26.672 -0.596 1 95.5 192 VAL A O 1
ATOM 1494 N N . ASP A 1 193 ? 12.023 -28.891 -0.772 1 96.38 193 ASP A N 1
ATOM 1495 C CA . ASP A 1 193 ? 13.469 -29.094 -0.667 1 96.38 193 ASP A CA 1
ATOM 1496 C C . ASP A 1 193 ? 14.141 -28.969 -2.031 1 96.38 193 ASP A C 1
ATOM 1498 O O . ASP A 1 193 ? 14.141 -29.906 -2.82 1 96.38 193 ASP A O 1
ATOM 1502 N N . TYR A 1 194 ? 14.836 -27.891 -2.25 1 96.25 194 TYR A N 1
ATOM 1503 C CA . TYR A 1 194 ? 15.469 -27.594 -3.529 1 96.25 194 TYR A CA 1
ATOM 1504 C C . TYR A 1 194 ? 16.688 -28.484 -3.75 1 96.25 194 TYR A C 1
ATOM 1506 O O . TYR A 1 194 ? 17.25 -28.5 -4.844 1 96.25 194 TYR A O 1
ATOM 1514 N N . HIS A 1 195 ? 17.047 -29.266 -2.789 1 96.94 195 HIS A N 1
ATOM 1515 C CA . HIS A 1 195 ? 18.219 -30.125 -2.875 1 96.94 195 HIS A CA 1
ATOM 1516 C C . HIS A 1 195 ? 17.812 -31.594 -2.896 1 96.94 195 HIS A C 1
ATOM 1518 O O . HIS A 1 195 ? 18.656 -32.469 -2.713 1 96.94 195 HIS A O 1
ATOM 1524 N N . ASN A 1 196 ? 16.5 -31.875 -3.014 1 97.56 196 ASN A N 1
ATOM 1525 C CA . ASN A 1 196 ? 15.992 -33.25 -3.037 1 97.56 196 ASN A CA 1
ATOM 1526 C C . ASN A 1 196 ? 16.422 -33.969 -4.301 1 97.56 196 ASN A C 1
ATOM 1528 O O . ASN A 1 196 ? 15.789 -33.844 -5.348 1 97.56 196 ASN A O 1
ATOM 1532 N N . ASP A 1 197 ? 17.422 -34.844 -4.238 1 96.94 197 ASP A N 1
ATOM 1533 C CA . ASP A 1 197 ? 17.969 -35.562 -5.387 1 96.94 197 ASP A CA 1
ATOM 1534 C C . ASP A 1 197 ? 17.031 -36.688 -5.828 1 96.94 197 ASP A C 1
ATOM 1536 O O . ASP A 1 197 ? 17.203 -37.25 -6.91 1 96.94 197 ASP A O 1
ATOM 1540 N N . ASP A 1 198 ? 16.062 -36.969 -5.012 1 96.5 198 ASP A N 1
ATOM 1541 C CA . ASP A 1 198 ? 15.148 -38.062 -5.344 1 96.5 198 ASP A CA 1
ATOM 1542 C C . ASP A 1 198 ? 13.914 -37.531 -6.062 1 96.5 198 ASP A C 1
ATOM 1544 O O . ASP A 1 198 ? 13.055 -38.312 -6.488 1 96.5 198 ASP A O 1
ATOM 1548 N N . ARG A 1 199 ? 13.797 -36.25 -6.176 1 96.44 199 ARG A N 1
ATOM 1549 C CA . ARG A 1 199 ? 12.625 -35.656 -6.812 1 96.44 199 ARG A CA 1
ATOM 1550 C C . ARG A 1 199 ? 12.57 -36 -8.297 1 96.44 199 ARG A C 1
ATOM 1552 O O . ARG A 1 199 ? 13.602 -36.031 -8.969 1 96.44 199 ARG A O 1
ATOM 1559 N N . ALA A 1 200 ? 11.375 -36.188 -8.867 1 97.69 200 ALA A N 1
ATOM 1560 C CA . ALA A 1 200 ? 11.18 -36.438 -10.297 1 97.69 200 ALA A CA 1
ATOM 1561 C C . ALA A 1 200 ? 11.555 -35.219 -11.125 1 97.69 200 ALA A C 1
ATOM 1563 O O . ALA A 1 200 ? 11.641 -34.094 -10.594 1 97.69 200 ALA A O 1
ATOM 1564 N N . PRO A 1 201 ? 11.922 -35.438 -12.406 1 98.25 201 PRO A N 1
ATOM 1565 C CA . PRO A 1 201 ? 12.211 -34.312 -13.312 1 98.25 201 PRO A CA 1
ATOM 1566 C C . PRO A 1 201 ? 11.07 -33.281 -13.359 1 98.25 201 PRO A C 1
ATOM 1568 O O . PRO A 1 201 ? 9.906 -33.656 -13.219 1 98.25 201 PRO A O 1
ATOM 1571 N N . LEU A 1 202 ? 11.406 -32.031 -13.555 1 98.81 202 LEU A N 1
ATOM 1572 C CA . LEU A 1 202 ? 10.445 -30.938 -13.484 1 98.81 202 LEU A CA 1
ATOM 1573 C C . LEU A 1 202 ? 10.688 -29.922 -14.602 1 98.81 202 LEU A C 1
ATOM 1575 O O . LEU A 1 202 ? 11.805 -29.453 -14.781 1 98.81 202 LEU A O 1
ATOM 1579 N N . LEU A 1 203 ? 9.648 -29.688 -15.406 1 98.94 203 LEU A N 1
ATOM 1580 C CA . LEU A 1 203 ? 9.664 -28.656 -16.438 1 98.94 203 LEU A CA 1
ATOM 1581 C C . LEU A 1 203 ? 8.82 -27.453 -16.031 1 98.94 203 LEU A C 1
ATOM 1583 O O . LEU A 1 203 ? 7.648 -27.609 -15.688 1 98.94 203 LEU A O 1
ATOM 1587 N N . PHE A 1 204 ? 9.453 -26.25 -16 1 98.81 204 PHE A N 1
ATOM 1588 C CA . PHE A 1 204 ? 8.711 -25.016 -15.844 1 98.81 204 PHE A CA 1
ATOM 1589 C C . PHE A 1 204 ? 8.344 -24.422 -17.203 1 98.81 204 PHE A C 1
ATOM 1591 O O . PHE A 1 204 ? 9.195 -24.281 -18.078 1 98.81 204 PHE A O 1
ATOM 1598 N N . VAL A 1 205 ? 7.004 -24.125 -17.359 1 98.88 205 VAL A N 1
ATOM 1599 C CA . VAL A 1 205 ? 6.492 -23.516 -18.594 1 98.88 205 VAL A CA 1
ATOM 1600 C C . VAL A 1 205 ? 5.969 -22.109 -18.297 1 98.88 205 VAL A C 1
ATOM 1602 O O . VAL A 1 205 ? 5.262 -21.906 -17.312 1 98.88 205 VAL A O 1
ATOM 1605 N N . SER A 1 206 ? 6.352 -21.156 -19.125 1 98.31 206 SER A N 1
ATOM 1606 C CA . SER A 1 206 ? 5.871 -19.797 -18.953 1 98.31 206 SER A CA 1
ATOM 1607 C C . SER A 1 206 ? 5.324 -19.234 -20.266 1 98.31 206 SER A C 1
ATOM 1609 O O . SER A 1 206 ? 5.695 -19.703 -21.344 1 98.31 206 SER A O 1
ATOM 1611 N N . GLY A 1 207 ? 4.328 -18.359 -20.141 1 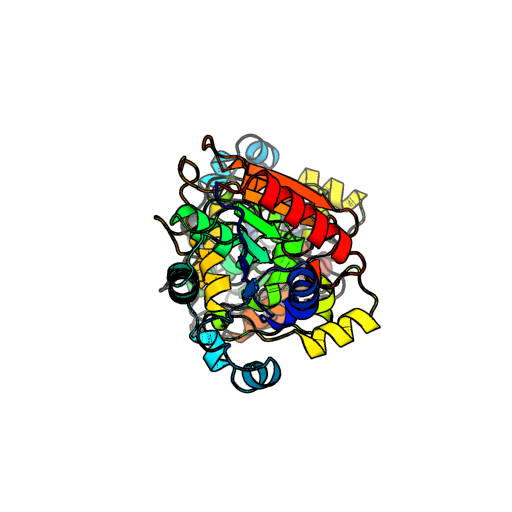98.69 207 GLY A N 1
ATOM 1612 C CA . GLY A 1 207 ? 3.918 -17.484 -21.219 1 98.69 207 GLY A CA 1
ATOM 1613 C C . GLY A 1 207 ? 4.539 -16.109 -21.141 1 98.69 207 GLY A C 1
ATOM 1614 O O . GLY A 1 207 ? 4.535 -15.484 -20.078 1 98.69 207 GLY A O 1
ATOM 1615 N N . SER A 1 208 ? 5 -15.602 -22.234 1 98.69 208 SER A N 1
ATOM 1616 C CA . SER A 1 208 ? 5.754 -14.352 -22.25 1 98.69 208 SER A CA 1
ATOM 1617 C C . SER A 1 208 ? 4.879 -13.18 -21.812 1 98.69 208 SER A C 1
ATOM 1619 O O . SER A 1 208 ? 5.387 -12.156 -21.359 1 98.69 208 SER A O 1
ATOM 1621 N N . GLU A 1 209 ? 3.564 -13.305 -21.922 1 98.69 209 GLU A N 1
ATOM 1622 C CA . GLU A 1 209 ? 2.656 -12.195 -21.656 1 98.69 209 GLU A CA 1
ATOM 1623 C C . GLU A 1 209 ? 1.895 -12.414 -20.344 1 98.69 209 GLU A C 1
ATOM 1625 O O . GLU A 1 209 ? 0.891 -11.742 -20.094 1 98.69 209 GLU A O 1
ATOM 1630 N N . ASP A 1 210 ? 2.33 -13.43 -19.562 1 98.75 210 ASP A N 1
ATOM 1631 C CA . ASP A 1 210 ? 1.672 -13.742 -18.297 1 98.75 210 ASP A CA 1
ATOM 1632 C C . ASP A 1 210 ? 1.836 -12.609 -17.297 1 98.75 210 ASP A C 1
ATOM 1634 O O . ASP A 1 210 ? 2.951 -12.312 -16.875 1 98.75 210 ASP A O 1
ATOM 1638 N N . HIS A 1 211 ? 0.701 -12.039 -16.891 1 98.19 211 HIS A N 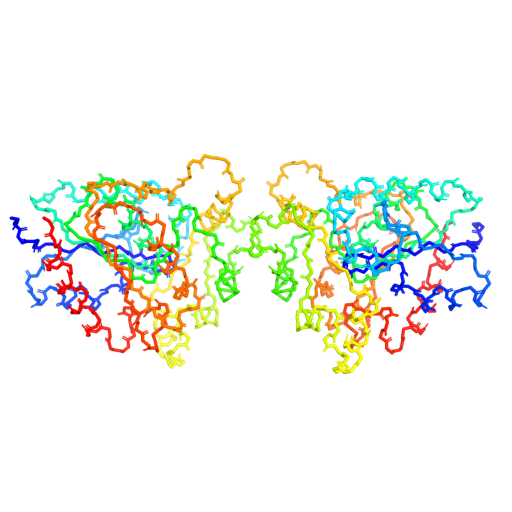1
ATOM 1639 C CA . HIS A 1 211 ? 0.737 -10.922 -15.953 1 98.19 211 HIS A CA 1
ATOM 1640 C C . HIS A 1 211 ? 0.856 -11.422 -14.516 1 98.19 211 HIS A C 1
ATOM 1642 O O . HIS A 1 211 ? 1.478 -10.766 -13.672 1 98.19 211 HIS A O 1
ATOM 1648 N N . ILE A 1 212 ? 0.278 -12.469 -14.133 1 97.31 212 ILE A N 1
ATOM 1649 C CA . ILE A 1 212 ? 0.197 -12.898 -12.75 1 97.31 212 ILE A CA 1
ATOM 1650 C C . ILE A 1 212 ? 1.47 -13.656 -12.367 1 97.31 212 ILE A C 1
ATOM 1652 O O . ILE A 1 212 ? 2.027 -13.445 -11.289 1 97.31 212 ILE A O 1
ATOM 1656 N N . MET A 1 213 ? 1.878 -14.539 -13.305 1 97.75 213 MET A N 1
ATOM 1657 C CA . MET A 1 213 ? 3.105 -15.305 -13.117 1 97.75 213 MET A CA 1
ATOM 1658 C C . MET A 1 213 ? 4.043 -15.125 -14.312 1 97.75 213 MET A C 1
ATOM 1660 O O . MET A 1 213 ? 4.254 -16.062 -15.086 1 97.75 213 MET A O 1
ATOM 1664 N N . PRO A 1 214 ? 4.684 -14.023 -14.414 1 97.25 214 PRO A N 1
ATOM 1665 C CA . PRO A 1 214 ? 5.555 -13.773 -15.562 1 97.25 214 PRO A CA 1
ATOM 1666 C C . PRO A 1 214 ? 6.758 -14.719 -15.602 1 97.25 214 PRO A C 1
ATOM 1668 O O . PRO A 1 214 ? 7.051 -15.391 -14.617 1 97.25 214 PRO A O 1
ATOM 1671 N N . PRO A 1 215 ? 7.461 -14.711 -16.75 1 97.88 215 PRO A N 1
ATOM 1672 C CA . PRO A 1 215 ? 8.578 -15.633 -16.969 1 97.88 215 PRO A CA 1
ATOM 1673 C C . PRO A 1 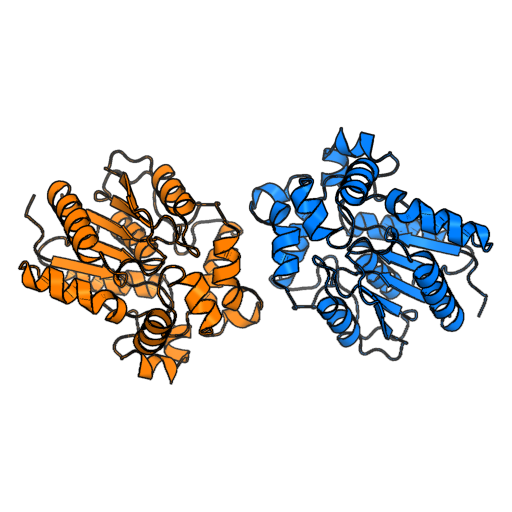215 ? 9.648 -15.523 -15.883 1 97.88 215 PRO A C 1
ATOM 1675 O O . PRO A 1 215 ? 10.281 -16.531 -15.531 1 97.88 215 PRO A O 1
ATOM 1678 N N . ALA A 1 216 ? 9.812 -14.352 -15.305 1 95.44 216 ALA A N 1
ATOM 1679 C CA . ALA A 1 216 ? 10.82 -14.164 -14.273 1 95.44 216 ALA A CA 1
ATOM 1680 C C . ALA A 1 216 ? 10.562 -15.078 -13.078 1 95.44 216 ALA A C 1
ATOM 1682 O O . ALA A 1 216 ? 11.5 -15.547 -12.43 1 95.44 216 ALA A O 1
ATOM 1683 N N . ILE A 1 217 ? 9.352 -15.336 -12.805 1 94.75 217 ILE A N 1
ATOM 1684 C CA . ILE A 1 217 ? 8.992 -16.188 -11.68 1 94.75 217 ILE A CA 1
ATOM 1685 C C . ILE A 1 217 ? 9.391 -17.625 -11.969 1 94.75 217 ILE A C 1
ATOM 1687 O O . ILE A 1 217 ? 9.953 -18.312 -11.109 1 94.75 217 ILE A O 1
ATOM 1691 N N . GLN A 1 218 ? 9.094 -18.141 -13.195 1 97.44 218 GLN A N 1
ATOM 1692 C CA . GLN A 1 218 ? 9.469 -19.516 -13.555 1 97.44 218 GLN A CA 1
ATOM 1693 C C . GLN A 1 218 ? 10.984 -19.688 -13.539 1 97.44 218 GLN A C 1
ATOM 1695 O O . GLN A 1 218 ? 11.484 -20.703 -13.055 1 97.44 218 GLN A O 1
ATOM 1700 N N . LYS A 1 219 ? 11.688 -18.703 -14.094 1 97.12 219 LYS A N 1
ATOM 1701 C CA . LYS A 1 219 ? 13.141 -18.75 -14.094 1 97.12 219 LYS A CA 1
ATOM 1702 C C . LYS A 1 219 ? 13.695 -18.781 -12.672 1 97.12 219 LYS A C 1
ATOM 1704 O O . LYS A 1 219 ? 14.633 -19.516 -12.375 1 97.12 219 LYS A O 1
ATOM 1709 N N . SER A 1 220 ? 13.094 -17.984 -11.859 1 94.62 220 SER A N 1
ATOM 1710 C CA . SER A 1 220 ? 13.523 -17.953 -10.461 1 94.62 220 SER A CA 1
ATOM 1711 C C . SER A 1 220 ? 13.234 -19.281 -9.773 1 94.62 220 SER A C 1
ATOM 1713 O O . SER A 1 220 ? 14.078 -19.812 -9.047 1 94.62 220 SER A O 1
ATOM 1715 N N . ASN A 1 221 ? 12 -19.828 -9.953 1 95.19 221 ASN A N 1
ATOM 1716 C CA . ASN A 1 221 ? 11.688 -21.156 -9.43 1 95.19 221 ASN A CA 1
ATOM 1717 C C . ASN A 1 221 ? 12.75 -22.172 -9.836 1 95.19 221 ASN A C 1
ATOM 1719 O O . ASN A 1 221 ? 13.305 -22.859 -8.984 1 95.19 221 ASN A O 1
ATOM 1723 N N . ALA A 1 222 ? 13.062 -22.234 -11.094 1 97.31 222 ALA A N 1
ATOM 1724 C CA . ALA A 1 222 ? 14.008 -23.203 -11.625 1 97.31 222 ALA A CA 1
ATOM 1725 C C . ALA A 1 222 ? 15.398 -23.016 -11.031 1 97.31 222 ALA A C 1
ATOM 1727 O O . ALA A 1 222 ? 16.078 -23.984 -10.688 1 97.31 222 ALA A O 1
ATOM 1728 N N . LYS A 1 223 ? 15.797 -21.766 -10.859 1 95.81 223 LYS A N 1
ATOM 1729 C CA . LYS A 1 223 ? 17.141 -21.422 -10.391 1 95.81 223 LYS A CA 1
ATOM 1730 C C . LYS A 1 223 ? 17.344 -21.891 -8.953 1 95.81 223 LYS A C 1
ATOM 1732 O O . LYS A 1 223 ? 18.469 -22.156 -8.531 1 95.81 223 LYS A O 1
ATOM 1737 N N . HIS A 1 224 ? 16.297 -22.016 -8.234 1 94.94 224 HIS A N 1
ATOM 1738 C CA . HIS A 1 224 ? 16.422 -22.391 -6.828 1 94.94 224 HIS A CA 1
ATOM 1739 C C . HIS A 1 224 ? 16.719 -23.875 -6.684 1 94.94 224 HIS A C 1
ATOM 1741 O O . HIS A 1 224 ? 17.234 -24.312 -5.652 1 94.94 224 HIS A O 1
ATOM 1747 N N . TYR A 1 225 ? 16.328 -24.641 -7.664 1 96.5 225 TYR A N 1
ATOM 1748 C CA . TYR A 1 225 ? 16.625 -26.062 -7.598 1 96.5 225 TYR A CA 1
ATOM 1749 C C . TYR A 1 225 ? 18.109 -26.328 -7.836 1 96.5 225 TYR A C 1
ATOM 1751 O O . TYR A 1 225 ? 18.672 -25.875 -8.828 1 96.5 225 TYR A O 1
ATOM 1759 N N . LYS A 1 226 ? 18.719 -27.047 -6.906 1 95.06 226 LYS A N 1
ATOM 1760 C CA . LYS A 1 226 ? 20.156 -27.344 -6.941 1 95.06 226 LYS A CA 1
ATOM 1761 C C . LYS A 1 226 ? 20.391 -28.844 -6.98 1 95.06 226 LYS A C 1
ATOM 1763 O O . LYS A 1 226 ? 21.547 -29.297 -7.098 1 95.06 226 LYS A O 1
ATOM 1768 N N . SER A 1 227 ? 19.438 -29.562 -6.938 1 91.75 227 SER A N 1
ATOM 1769 C CA . SER A 1 227 ? 19.531 -31.016 -6.938 1 91.75 227 SER A CA 1
ATOM 1770 C C . SER A 1 227 ? 20.062 -31.531 -8.266 1 91.75 227 SER A C 1
ATOM 1772 O O . SER A 1 227 ? 20.172 -30.781 -9.234 1 91.75 227 SER A O 1
ATOM 1774 N N . ASN A 1 228 ? 20.375 -32.844 -8.328 1 92.75 228 ASN A N 1
ATOM 1775 C CA . ASN A 1 228 ? 20.922 -33.5 -9.516 1 92.75 228 ASN A CA 1
ATOM 1776 C C . ASN A 1 228 ? 19.812 -33.969 -10.461 1 92.75 228 ASN A C 1
ATOM 1778 O O . ASN A 1 228 ? 20.094 -34.594 -11.469 1 92.75 228 ASN A O 1
ATOM 1782 N N . THR A 1 229 ? 18.656 -33.531 -10.117 1 93.5 229 THR A N 1
ATOM 1783 C CA . THR A 1 229 ? 17.531 -33.938 -10.961 1 93.5 229 THR A CA 1
ATOM 1784 C C . THR A 1 229 ? 17.312 -32.906 -12.086 1 93.5 229 THR A C 1
ATOM 1786 O O . THR A 1 229 ? 17.719 -31.75 -11.969 1 93.5 229 THR A O 1
ATOM 1789 N N . VAL A 1 230 ? 16.719 -33.344 -13.164 1 97.38 230 VAL A N 1
ATOM 1790 C CA . VAL A 1 230 ? 16.453 -32.5 -14.32 1 97.38 230 VAL A CA 1
ATOM 1791 C C . VAL A 1 230 ? 15.438 -31.422 -13.945 1 97.38 230 VAL A C 1
ATOM 1793 O O . VAL A 1 230 ? 14.359 -31.734 -13.422 1 97.38 230 VAL A O 1
ATOM 1796 N N . THR A 1 231 ? 15.75 -30.172 -14.062 1 98.44 231 THR A N 1
ATOM 1797 C CA . THR A 1 231 ? 14.867 -29.016 -13.984 1 98.44 231 THR A CA 1
ATOM 1798 C C . THR A 1 231 ? 15.078 -28.094 -15.18 1 98.44 231 THR A C 1
ATOM 1800 O O . THR A 1 231 ? 16.172 -27.547 -15.359 1 98.44 231 THR A O 1
ATOM 1803 N N . GLU A 1 232 ? 14.102 -27.969 -16.016 1 98.5 232 GLU A N 1
ATOM 1804 C CA . GLU A 1 232 ? 14.227 -27.172 -17.219 1 98.5 232 GLU A CA 1
ATOM 1805 C C . GLU A 1 232 ? 13.125 -26.109 -17.312 1 98.5 232 GLU A C 1
ATOM 1807 O O . GLU A 1 232 ? 12.133 -26.188 -16.578 1 98.5 232 GLU A O 1
ATOM 1812 N N . VAL A 1 233 ? 13.383 -25.078 -18.078 1 98.62 233 VAL A N 1
ATOM 1813 C CA . VAL A 1 233 ? 12.438 -24 -18.312 1 98.62 233 VAL A CA 1
ATOM 1814 C C . VAL A 1 233 ? 12.156 -23.859 -19.812 1 98.62 233 VAL A C 1
ATOM 1816 O O . VAL A 1 233 ? 13.07 -23.953 -20.625 1 98.62 233 VAL A O 1
ATOM 1819 N N . LYS A 1 234 ? 10.898 -23.719 -20.109 1 98.75 234 LYS A N 1
ATOM 1820 C CA . LYS A 1 234 ? 10.477 -23.438 -21.484 1 98.75 234 LYS A CA 1
ATOM 1821 C C . LYS A 1 234 ? 9.492 -22.266 -21.516 1 98.75 234 LYS A C 1
ATOM 1823 O O . LYS A 1 234 ? 8.547 -22.219 -20.719 1 98.75 234 LYS A O 1
ATOM 1828 N N . GLU A 1 235 ? 9.75 -21.281 -22.344 1 98.69 235 GLU A N 1
ATOM 1829 C CA . GLU A 1 235 ? 8.891 -20.109 -22.5 1 98.69 235 GLU A CA 1
ATOM 1830 C C . GLU A 1 235 ? 8.211 -20.094 -23.859 1 98.69 235 GLU A C 1
ATOM 1832 O O . GLU A 1 235 ? 8.836 -20.406 -24.875 1 98.69 235 GLU A O 1
ATOM 1837 N N . TYR A 1 236 ? 6.961 -19.812 -23.906 1 98.81 236 TYR A N 1
ATOM 1838 C CA . TYR A 1 236 ? 6.203 -19.672 -25.141 1 98.81 236 TYR A CA 1
ATOM 1839 C C . TYR A 1 236 ? 5.797 -18.219 -25.359 1 98.81 236 TYR A C 1
ATOM 1841 O O . TYR A 1 236 ? 5.137 -17.609 -24.516 1 98.81 236 TYR A O 1
ATOM 1849 N N . GLU A 1 237 ? 6.148 -17.703 -26.5 1 98.5 237 GLU A N 1
ATOM 1850 C CA . GLU A 1 237 ? 5.906 -16.297 -26.844 1 98.5 237 GLU A CA 1
ATOM 1851 C C . GLU A 1 237 ? 4.43 -16.047 -27.125 1 98.5 237 GLU A C 1
ATOM 1853 O O . GLU A 1 237 ? 3.781 -16.828 -27.828 1 98.5 237 GLU A O 1
ATOM 1858 N N . GLY A 1 238 ? 3.875 -14.992 -26.516 1 98.56 238 GLY A N 1
ATOM 1859 C CA . GLY A 1 238 ? 2.537 -14.523 -26.844 1 98.56 238 GLY A CA 1
ATOM 1860 C C . GLY A 1 238 ? 1.459 -15.133 -25.969 1 98.56 238 GLY A C 1
ATOM 1861 O O . GLY A 1 238 ? 0.272 -14.852 -26.156 1 98.56 238 GLY A O 1
ATOM 1862 N N . TYR A 1 239 ? 1.872 -15.906 -25 1 98.81 239 TYR A N 1
ATOM 1863 C CA . TYR A 1 239 ? 0.87 -16.609 -24.203 1 98.81 239 TYR A CA 1
ATOM 1864 C C . TYR A 1 239 ? 0.681 -15.938 -22.844 1 98.81 239 TYR A C 1
ATOM 1866 O O . TYR A 1 239 ? 1.651 -15.508 -22.219 1 98.81 239 TYR A O 1
ATOM 1874 N N . ALA A 1 240 ? -0.61 -15.828 -22.453 1 98.81 240 ALA A N 1
ATOM 1875 C CA . ALA A 1 240 ? -1.024 -15.242 -21.188 1 98.81 240 ALA A CA 1
ATOM 1876 C C . ALA A 1 240 ? -1.049 -16.297 -20.078 1 98.81 240 ALA A C 1
ATOM 1878 O O . ALA A 1 240 ? -0.463 -17.359 -20.219 1 98.81 240 ALA A O 1
ATOM 1879 N N . HIS A 1 241 ? -1.602 -15.898 -18.875 1 98.81 241 HIS A N 1
ATOM 1880 C CA . HIS A 1 241 ? -1.656 -16.781 -17.719 1 98.81 241 HIS A CA 1
ATOM 1881 C C . HIS A 1 241 ? -2.539 -17.984 -17.984 1 98.81 241 HIS A C 1
ATOM 1883 O O . HIS A 1 241 ? -2.195 -19.109 -17.594 1 98.81 241 HIS A O 1
ATOM 1889 N N . LEU A 1 242 ? -3.664 -17.766 -18.688 1 98.81 242 LEU A N 1
ATOM 1890 C CA . LEU A 1 242 ? -4.555 -18.875 -18.984 1 98.81 242 LEU A CA 1
ATOM 1891 C C . LEU A 1 242 ? -4.117 -19.594 -20.266 1 98.81 242 LEU A C 1
ATOM 1893 O O . LEU A 1 242 ? -4.922 -19.797 -21.172 1 98.81 242 LEU A O 1
ATOM 1897 N N . LEU A 1 243 ? -2.9 -20 -20.219 1 98.44 243 LEU A N 1
ATOM 1898 C CA . LEU A 1 243 ? -2.234 -20.672 -21.312 1 98.44 243 LEU A CA 1
ATOM 1899 C C . LEU A 1 243 ? -3.006 -21.922 -21.734 1 98.44 243 LEU A C 1
ATOM 1901 O O . LEU A 1 243 ? -3.219 -22.156 -22.922 1 98.44 243 LEU A O 1
ATOM 1905 N N . PRO A 1 244 ? -3.602 -22.688 -20.828 1 98.38 244 PRO A N 1
ATOM 1906 C CA . PRO A 1 244 ? -4.27 -23.938 -21.219 1 98.38 244 PRO A CA 1
ATOM 1907 C C . PRO A 1 244 ? -5.523 -23.703 -22.062 1 98.38 244 PRO A C 1
ATOM 1909 O O . PRO A 1 244 ? -6.023 -24.625 -22.703 1 98.38 244 PRO A O 1
ATOM 1912 N N . ALA A 1 245 ? -6.004 -22.453 -22.016 1 98.44 245 ALA A N 1
ATOM 1913 C CA . ALA A 1 245 ? -7.23 -22.172 -22.766 1 98.44 245 ALA A CA 1
ATOM 1914 C C . ALA A 1 245 ? -6.945 -21.297 -23.969 1 98.44 245 ALA A C 1
ATOM 1916 O O . ALA A 1 245 ? -7.863 -20.938 -24.719 1 98.44 245 ALA A O 1
ATOM 1917 N N . GLN A 1 246 ? -5.711 -20.891 -24.141 1 98.5 246 GLN A N 1
ATOM 1918 C CA . GLN A 1 246 ? -5.375 -20 -25.25 1 98.5 246 GLN A CA 1
ATOM 1919 C C . GLN A 1 246 ? -5.16 -20.781 -26.531 1 98.5 246 GLN A C 1
ATOM 1921 O O . GLN A 1 246 ? -4.602 -21.875 -26.516 1 98.5 246 GLN A O 1
ATOM 1926 N N . SER A 1 247 ? -5.57 -20.141 -27.672 1 97.62 247 SER A N 1
ATOM 1927 C CA . SER A 1 247 ? -5.34 -20.766 -28.969 1 97.62 247 SER A CA 1
ATOM 1928 C C . SER A 1 247 ? -3.883 -21.188 -29.141 1 97.62 247 SER A C 1
ATOM 1930 O O . SER A 1 247 ? -2.975 -20.391 -28.859 1 97.62 247 SER A O 1
ATOM 1932 N N . GLY A 1 248 ? -3.65 -22.438 -29.5 1 98.06 248 GLY A N 1
ATOM 1933 C CA . GLY A 1 248 ? -2.312 -22.984 -29.641 1 98.06 248 GLY A CA 1
ATOM 1934 C C . GLY A 1 248 ? -1.901 -23.875 -28.484 1 98.06 248 GLY A C 1
ATOM 1935 O O . GLY A 1 248 ? -0.827 -24.484 -28.516 1 98.06 248 GLY A O 1
ATOM 1936 N N . TRP A 1 249 ? -2.854 -24.031 -27.547 1 98.5 249 TRP A N 1
ATOM 1937 C CA . TRP A 1 249 ? -2.553 -24.797 -26.344 1 98.5 249 TRP A CA 1
ATOM 1938 C C . TRP A 1 249 ? -2.246 -26.25 -26.688 1 98.5 249 TRP A C 1
ATOM 1940 O O . TRP A 1 249 ? -1.48 -26.906 -25.984 1 98.5 249 TRP A O 1
ATOM 1950 N N . GLU A 1 250 ? -2.752 -26.812 -27.781 1 98.69 250 GLU A N 1
ATOM 1951 C CA . GLU A 1 250 ? -2.555 -28.219 -28.141 1 98.69 250 GLU A CA 1
ATOM 1952 C C . GLU A 1 250 ? -1.078 -28.531 -28.375 1 98.69 250 GLU A C 1
ATOM 1954 O O . GLU A 1 250 ? -0.575 -29.562 -27.922 1 98.69 250 GLU A O 1
ATOM 1959 N N . LYS A 1 251 ? -0.47 -27.578 -29.094 1 98.5 251 LYS A N 1
ATOM 1960 C CA . LYS A 1 251 ? 0.954 -27.75 -29.375 1 98.5 251 LYS A CA 1
ATOM 1961 C C . LYS A 1 251 ? 1.76 -27.75 -28.078 1 98.5 251 LYS A C 1
ATOM 1963 O O . LYS A 1 251 ? 2.674 -28.562 -27.906 1 98.5 251 LYS A O 1
ATOM 1968 N N . ILE A 1 252 ? 1.408 -26.875 -27.219 1 98.81 252 ILE A N 1
ATOM 1969 C CA . ILE A 1 252 ? 2.092 -26.781 -25.938 1 98.81 252 ILE A CA 1
ATOM 1970 C C . ILE A 1 252 ? 1.827 -28.062 -25.125 1 98.81 252 ILE A C 1
ATOM 1972 O O . ILE A 1 252 ? 2.754 -28.656 -24.562 1 98.81 252 ILE A O 1
ATOM 1976 N N . ALA A 1 253 ? 0.525 -28.531 -25.078 1 98.88 253 ALA A N 1
ATOM 1977 C CA . ALA A 1 253 ? 0.161 -29.766 -24.391 1 98.88 253 ALA A CA 1
ATOM 1978 C C . ALA A 1 253 ? 0.983 -30.953 -24.891 1 98.88 253 ALA A C 1
ATOM 1980 O O . ALA A 1 253 ? 1.479 -31.75 -24.109 1 98.88 253 ALA A O 1
ATOM 1981 N N . ASP A 1 254 ? 1.199 -31 -26.188 1 98.81 254 ASP A N 1
ATOM 1982 C CA . ASP A 1 254 ? 1.956 -32.094 -26.781 1 98.81 254 ASP A CA 1
ATOM 1983 C C . ASP A 1 254 ? 3.436 -32 -26.422 1 98.81 254 ASP A C 1
ATOM 1985 O O . ASP A 1 254 ? 4.055 -33.031 -26.062 1 98.81 254 ASP A O 1
ATOM 1989 N N . GLU A 1 255 ? 3.971 -30.828 -26.469 1 98.88 255 GLU A N 1
ATOM 1990 C CA . GLU A 1 255 ? 5.398 -30.656 -26.219 1 98.88 255 GLU A CA 1
ATOM 1991 C C . GLU A 1 255 ? 5.742 -30.969 -24.766 1 98.88 255 GLU A C 1
ATOM 1993 O O . GLU A 1 255 ? 6.75 -31.625 -24.484 1 98.88 255 GLU A O 1
ATOM 1998 N N . VAL A 1 256 ? 4.871 -30.547 -23.906 1 98.88 256 VAL A N 1
ATOM 1999 C CA . VAL A 1 256 ? 5.203 -30.781 -22.5 1 98.88 256 VAL A CA 1
ATOM 2000 C C . VAL A 1 256 ? 4.98 -32.25 -22.156 1 98.88 256 VAL A C 1
ATOM 2002 O O . VAL A 1 256 ? 5.691 -32.812 -21.312 1 98.88 256 VAL A O 1
ATOM 2005 N N . LEU A 1 257 ? 3.975 -32.875 -22.75 1 98.69 257 LEU A N 1
ATOM 2006 C CA . LEU A 1 257 ? 3.793 -34.312 -22.562 1 98.69 257 LEU A CA 1
ATOM 2007 C C . LEU A 1 257 ? 5 -35.094 -23.094 1 98.69 257 LEU A C 1
ATOM 2009 O O . LEU A 1 257 ? 5.5 -36 -22.422 1 98.69 257 LEU A O 1
ATOM 2013 N N . ASP A 1 258 ? 5.512 -34.719 -24.281 1 98.44 258 ASP A N 1
ATOM 2014 C CA . ASP A 1 258 ? 6.691 -35.375 -24.859 1 98.44 258 ASP A CA 1
ATOM 2015 C C . ASP A 1 258 ? 7.895 -35.219 -23.922 1 98.44 258 ASP A C 1
ATOM 2017 O O . ASP A 1 258 ? 8.617 -36.188 -23.688 1 98.44 258 ASP A O 1
ATOM 2021 N N . TRP A 1 259 ? 8.023 -34.031 -23.438 1 98.62 259 TRP A N 1
ATOM 2022 C CA . TRP A 1 259 ? 9.109 -33.812 -22.484 1 98.62 259 TRP A CA 1
ATOM 2023 C C . TRP A 1 259 ? 8.953 -34.719 -21.266 1 98.62 259 TRP A C 1
ATOM 2025 O O . TRP A 1 259 ? 9.914 -35.375 -20.844 1 98.62 259 TRP A O 1
ATOM 2035 N N . ALA A 1 260 ? 7.758 -34.75 -20.703 1 98.62 260 ALA A N 1
ATOM 2036 C CA . ALA A 1 260 ? 7.504 -35.531 -19.484 1 98.62 260 ALA A CA 1
ATOM 2037 C C . ALA A 1 260 ? 7.762 -37 -19.719 1 98.62 260 ALA A C 1
ATOM 2039 O O . ALA A 1 260 ? 8.367 -37.688 -18.875 1 98.62 260 ALA A O 1
ATOM 2040 N N . LEU A 1 261 ? 7.375 -37.531 -20.875 1 98.12 261 LEU A N 1
ATOM 2041 C CA . LEU A 1 261 ? 7.551 -38.938 -21.188 1 98.12 261 LEU A CA 1
ATOM 2042 C C . LEU A 1 261 ? 9.031 -39.281 -21.375 1 98.12 261 LEU A C 1
ATOM 2044 O O . LEU A 1 261 ? 9.492 -40.344 -20.969 1 98.12 261 LEU A O 1
ATOM 2048 N N . THR A 1 262 ? 9.766 -38.344 -21.953 1 97.25 262 THR A N 1
ATOM 2049 C CA . THR A 1 262 ? 11.188 -38.531 -22.219 1 97.25 262 THR A CA 1
ATOM 2050 C C . THR A 1 262 ? 11.977 -38.562 -20.906 1 97.25 262 THR A C 1
ATOM 2052 O O . THR A 1 262 ? 12.969 -39.281 -20.797 1 97.25 262 THR A O 1
ATOM 2055 N N . HIS A 1 263 ? 11.43 -37.875 -19.922 1 97.44 263 HIS A N 1
ATOM 2056 C CA . HIS A 1 263 ? 12.219 -37.688 -18.703 1 97.44 263 HIS A CA 1
ATOM 2057 C C . HIS A 1 263 ? 11.648 -38.5 -17.547 1 97.44 263 HIS A C 1
ATOM 2059 O O . HIS A 1 263 ? 12.242 -38.531 -16.469 1 97.44 263 HIS A O 1
ATOM 2065 N N . ALA A 1 264 ? 10.492 -39.125 -17.797 1 96.06 264 ALA A N 1
ATOM 2066 C CA . ALA A 1 264 ? 9.805 -39.844 -16.719 1 96.06 264 ALA A CA 1
ATOM 2067 C C . ALA A 1 264 ? 10.711 -40.906 -16.094 1 96.06 264 ALA A C 1
ATOM 2069 O O . ALA A 1 264 ? 11.445 -41.594 -16.812 1 96.06 264 ALA A O 1
ATOM 2070 N N . ARG A 1 265 ? 10.711 -41.031 -14.805 1 90.06 265 ARG A N 1
ATOM 2071 C CA . ARG A 1 265 ? 11.469 -42.062 -14.07 1 90.06 265 ARG A CA 1
ATOM 2072 C C . ARG A 1 265 ? 10.609 -43.281 -13.828 1 90.06 265 ARG A C 1
ATOM 2074 O O . ARG A 1 265 ? 9.383 -43.219 -13.812 1 90.06 265 ARG A O 1
ATOM 2081 N N . MET B 1 1 ? -6.52 32.812 23.328 1 48.75 1 MET B N 1
ATOM 2082 C CA . MET B 1 1 ? -5.672 31.875 22.609 1 48.75 1 MET B CA 1
ATOM 2083 C C . MET B 1 1 ? -4.527 32.594 21.906 1 48.75 1 MET B C 1
ATOM 2085 O O . MET B 1 1 ? -4.75 33.594 21.188 1 48.75 1 MET B O 1
ATOM 2089 N N . THR B 1 2 ? -3.264 32.594 22.547 1 66.69 2 THR B N 1
ATOM 2090 C CA . THR B 1 2 ? -2.203 33.406 21.969 1 66.69 2 THR B CA 1
ATOM 2091 C C . THR B 1 2 ? -1.88 32.938 20.547 1 66.69 2 THR B C 1
ATOM 2093 O O . THR B 1 2 ? -1.916 31.75 20.266 1 66.69 2 THR B O 1
ATOM 2096 N N . THR B 1 3 ? -1.988 33.938 19.703 1 86.94 3 THR B N 1
ATOM 2097 C CA . THR B 1 3 ? -1.718 33.719 18.281 1 86.94 3 THR B CA 1
ATOM 2098 C C . THR B 1 3 ? -0.351 33.062 18.094 1 86.94 3 THR B C 1
ATOM 2100 O O . THR B 1 3 ? 0.658 33.562 18.594 1 86.94 3 THR B O 1
ATOM 2103 N N . PRO B 1 4 ? -0.334 31.891 17.562 1 95.31 4 PRO B N 1
ATOM 2104 C CA . PRO B 1 4 ? 0.963 31.266 17.297 1 95.31 4 PRO B CA 1
ATOM 2105 C C . PRO B 1 4 ? 1.896 32.156 16.484 1 95.31 4 PRO B C 1
ATOM 2107 O O . PRO B 1 4 ? 1.444 32.875 15.602 1 95.31 4 PRO B O 1
ATOM 2110 N N . ASP B 1 5 ? 3.07 32.125 16.797 1 97.38 5 ASP B N 1
ATOM 2111 C CA . ASP B 1 5 ? 4.051 32.969 16.094 1 97.38 5 ASP B CA 1
ATOM 2112 C C . ASP B 1 5 ? 5.113 32.094 15.422 1 97.38 5 ASP B C 1
ATOM 2114 O O . ASP B 1 5 ? 6.023 32.594 14.766 1 97.38 5 ASP B O 1
ATOM 2118 N N . THR B 1 6 ? 5.102 30.734 15.711 1 98.69 6 THR B N 1
ATOM 2119 C CA . THR B 1 6 ? 6.062 29.781 15.172 1 98.69 6 THR B CA 1
ATOM 2120 C C . THR B 1 6 ? 5.355 28.703 14.352 1 98.69 6 THR B C 1
ATOM 2122 O O . THR B 1 6 ? 4.262 28.25 14.711 1 98.69 6 THR B O 1
ATOM 2125 N N . ILE B 1 7 ? 5.871 28.438 13.211 1 98.88 7 ILE B N 1
ATOM 2126 C CA . ILE B 1 7 ? 5.418 27.328 12.367 1 98.88 7 ILE B CA 1
ATOM 2127 C C . ILE B 1 7 ? 6.5 26.25 12.305 1 98.88 7 ILE B C 1
ATOM 2129 O O . ILE B 1 7 ? 7.664 26.547 12.039 1 98.88 7 ILE B O 1
ATOM 2133 N N . VAL B 1 8 ? 6.188 24.984 12.648 1 98.94 8 VAL B N 1
ATOM 2134 C CA . VAL B 1 8 ? 7.078 23.828 12.523 1 98.94 8 VAL B CA 1
ATOM 2135 C C . VAL B 1 8 ? 6.684 23 11.297 1 98.94 8 VAL B C 1
ATOM 2137 O O . VAL B 1 8 ? 5.547 22.531 11.195 1 98.94 8 VAL B O 1
ATOM 2140 N N . LEU B 1 9 ? 7.57 22.922 10.352 1 98.94 9 LEU B N 1
ATOM 2141 C CA . LEU B 1 9 ? 7.359 22.156 9.125 1 98.94 9 LEU B CA 1
ATOM 2142 C C . LEU B 1 9 ? 8.031 20.781 9.211 1 98.94 9 LEU B C 1
ATOM 2144 O O . LEU B 1 9 ? 9.242 20.703 9.422 1 98.94 9 LEU B O 1
ATOM 2148 N N . VAL B 1 10 ? 7.266 19.688 9.016 1 98.88 10 VAL B N 1
ATOM 2149 C CA . VAL B 1 10 ? 7.727 18.312 9.156 1 98.88 10 VAL B CA 1
ATOM 2150 C C . VAL B 1 10 ? 7.734 17.641 7.789 1 98.88 10 VAL B C 1
ATOM 2152 O O . VAL B 1 10 ? 6.68 17.453 7.172 1 98.88 10 VAL B O 1
ATOM 2155 N N . HIS B 1 11 ? 8.938 17.25 7.328 1 98.5 11 HIS B N 1
ATOM 2156 C CA . HIS B 1 11 ? 9.078 16.703 5.98 1 98.5 11 HIS B CA 1
ATOM 2157 C C . HIS B 1 11 ? 8.766 15.211 5.961 1 98.5 11 HIS B C 1
ATOM 2159 O O . HIS B 1 11 ? 8.648 14.586 7.012 1 98.5 11 HIS B O 1
ATOM 2165 N N . GLY B 1 12 ? 8.586 14.633 4.738 1 97.94 12 GLY B N 1
ATOM 2166 C CA . GLY B 1 12 ? 8.305 13.219 4.543 1 97.94 12 GLY B CA 1
ATOM 2167 C C . GLY B 1 12 ? 9.539 12.398 4.223 1 97.94 12 GLY B C 1
ATOM 2168 O O . GLY B 1 12 ? 10.656 12.812 4.531 1 97.94 12 GLY B O 1
ATOM 2169 N N . PHE B 1 13 ? 9.289 11.195 3.713 1 97.12 13 PHE B N 1
ATOM 2170 C CA . PHE B 1 13 ? 10.375 10.32 3.275 1 97.12 13 PHE B CA 1
ATOM 2171 C C . PHE B 1 13 ? 10.789 10.648 1.847 1 97.12 13 PHE B C 1
ATOM 2173 O O . PHE B 1 13 ? 10.047 11.305 1.114 1 97.12 13 PHE B O 1
ATOM 2180 N N . TRP B 1 14 ? 12.031 10.328 1.415 1 98 14 TRP B N 1
ATOM 2181 C CA . TRP B 1 14 ? 12.703 10.547 0.136 1 98 14 TRP B CA 1
ATOM 2182 C C . TRP B 1 14 ? 13.07 12.016 -0.035 1 98 14 TRP B C 1
ATOM 2184 O O . TRP B 1 14 ? 13.562 12.422 -1.094 1 98 14 TRP B O 1
ATOM 2194 N N . VAL B 1 15 ? 12.719 12.82 0.968 1 98.31 15 VAL B N 1
ATOM 2195 C CA . VAL B 1 15 ? 13.094 14.227 0.935 1 98.31 15 VAL B CA 1
ATOM 2196 C C . VAL B 1 15 ? 13.633 14.648 2.301 1 98.31 15 VAL B C 1
ATOM 2198 O O . VAL B 1 15 ? 13.734 13.828 3.217 1 98.31 15 VAL B O 1
ATOM 2201 N N . THR B 1 16 ? 14.07 15.938 2.418 1 97.88 16 THR B N 1
ATOM 2202 C CA . THR B 1 16 ? 14.617 16.578 3.609 1 97.88 16 THR B CA 1
ATOM 2203 C C . THR B 1 16 ? 13.938 17.922 3.867 1 97.88 16 THR B C 1
ATOM 2205 O O . THR B 1 16 ? 13.039 18.312 3.121 1 97.88 16 THR B O 1
ATOM 2208 N N . PRO B 1 17 ? 14.328 18.594 4.938 1 98.06 17 PRO B N 1
ATOM 2209 C CA . PRO B 1 17 ? 13.773 19.922 5.176 1 98.06 17 PRO B CA 1
ATOM 2210 C C . PRO B 1 17 ? 13.906 20.844 3.965 1 98.06 17 PRO B C 1
ATOM 2212 O O . PRO B 1 17 ? 13.125 21.781 3.812 1 98.06 17 PRO B O 1
ATOM 2215 N N . ARG B 1 18 ? 14.859 20.547 3.115 1 98.12 18 ARG B N 1
ATOM 2216 C CA . ARG B 1 18 ? 15.062 21.359 1.93 1 98.12 18 ARG B CA 1
ATOM 2217 C C . ARG B 1 18 ? 13.812 21.406 1.065 1 98.12 18 ARG B C 1
ATOM 2219 O O . ARG B 1 18 ? 13.562 22.391 0.363 1 98.12 18 ARG B O 1
ATOM 2226 N N . SER B 1 19 ? 12.977 20.375 1.145 1 98.25 19 SER B N 1
ATOM 2227 C CA . SER B 1 19 ? 11.758 20.328 0.352 1 98.25 19 SER B CA 1
ATOM 2228 C C . SER B 1 19 ? 10.766 21.406 0.788 1 98.25 19 SER B C 1
ATOM 2230 O O . SER B 1 19 ? 9.797 21.688 0.082 1 98.25 19 SER B O 1
ATOM 2232 N N . TRP B 1 20 ? 11.008 22.031 1.989 1 98.56 20 TRP B N 1
ATOM 2233 C CA . TRP B 1 20 ? 10.164 23.094 2.525 1 98.56 20 TRP B CA 1
ATOM 2234 C C . TRP B 1 20 ? 10.742 24.469 2.203 1 98.56 20 TRP B C 1
ATOM 2236 O O . TRP B 1 20 ? 10.203 25.5 2.617 1 98.56 20 TRP B O 1
ATOM 2246 N N . GLU B 1 21 ? 11.828 24.547 1.495 1 98.31 21 GLU B N 1
ATOM 2247 C CA . GLU B 1 21 ? 12.625 25.766 1.42 1 98.31 21 GLU B CA 1
ATOM 2248 C C . GLU B 1 21 ? 11.773 26.953 0.995 1 98.31 21 GLU B C 1
ATOM 2250 O O . GLU B 1 21 ? 11.914 28.047 1.535 1 98.31 21 GLU B O 1
ATOM 2255 N N . ASN B 1 22 ? 10.898 26.75 -0.001 1 98.56 22 ASN B N 1
ATOM 2256 C CA . ASN B 1 22 ? 10.07 27.859 -0.464 1 98.56 22 ASN B CA 1
ATOM 2257 C C . ASN B 1 22 ? 9.047 28.266 0.592 1 98.56 22 ASN B C 1
ATOM 2259 O O . ASN B 1 22 ? 8.773 29.469 0.759 1 98.56 22 ASN B O 1
ATOM 2263 N N . TRP B 1 23 ? 8.469 27.328 1.349 1 98.88 23 TRP B N 1
ATOM 2264 C CA . TRP B 1 23 ? 7.5 27.609 2.4 1 98.88 23 TRP B CA 1
ATOM 2265 C C . TRP B 1 23 ? 8.164 28.312 3.578 1 98.88 23 TRP B C 1
ATOM 2267 O O . TRP B 1 23 ? 7.57 29.203 4.195 1 98.88 23 TRP B O 1
ATOM 2277 N N . ILE B 1 24 ? 9.43 27.906 3.9 1 98.81 24 ILE B N 1
ATOM 2278 C CA . ILE B 1 24 ? 10.188 28.547 4.969 1 98.81 24 ILE B CA 1
ATOM 2279 C C . ILE B 1 24 ? 10.344 30.047 4.668 1 98.81 24 ILE B C 1
ATOM 2281 O O . ILE B 1 24 ? 9.945 30.891 5.465 1 98.81 24 ILE B O 1
ATOM 2285 N N . THR B 1 25 ? 10.805 30.312 3.484 1 98.75 25 THR B N 1
ATOM 2286 C CA . THR B 1 25 ? 11.023 31.688 3.072 1 98.75 25 THR B CA 1
ATOM 2287 C C . THR B 1 25 ? 9.703 32.469 3.047 1 98.75 25 THR B C 1
ATOM 2289 O O . THR B 1 25 ? 9.633 33.594 3.5 1 98.75 25 THR B O 1
ATOM 2292 N N . HIS B 1 26 ? 8.688 31.859 2.525 1 98.88 26 HIS B N 1
ATOM 2293 C CA . HIS B 1 26 ? 7.375 32.469 2.389 1 98.88 26 HIS B CA 1
ATOM 2294 C C . HIS B 1 26 ? 6.789 32.844 3.75 1 98.88 26 HIS B C 1
ATOM 2296 O O . HIS B 1 26 ? 6.297 33.938 3.949 1 98.88 26 HIS B O 1
ATOM 2302 N N . TYR B 1 27 ? 6.773 31.922 4.75 1 98.88 27 TYR B N 1
ATOM 2303 C CA . TYR B 1 27 ? 6.184 32.156 6.062 1 98.88 27 TYR B CA 1
ATOM 2304 C C . TYR B 1 27 ? 7.043 33.094 6.895 1 98.88 27 TYR B C 1
ATOM 2306 O O . TYR B 1 27 ? 6.523 33.875 7.684 1 98.88 27 TYR B O 1
ATOM 2314 N N . GLU B 1 28 ? 8.484 33 6.703 1 98.81 28 GLU B N 1
ATOM 2315 C CA . GLU B 1 28 ? 9.352 33.969 7.367 1 98.81 28 GLU B CA 1
ATOM 2316 C C . GLU B 1 28 ? 9.055 35.406 6.898 1 98.81 28 GLU B C 1
ATOM 2318 O O . GLU B 1 28 ? 9.055 36.344 7.695 1 98.81 28 GLU B O 1
ATOM 2323 N N . ALA B 1 29 ? 8.688 35.594 5.637 1 98.5 29 ALA B N 1
ATOM 2324 C CA . ALA B 1 29 ? 8.352 36.906 5.062 1 98.5 29 ALA B CA 1
ATOM 2325 C C . ALA B 1 29 ? 7.039 37.438 5.633 1 98.5 29 ALA B C 1
ATOM 2327 O O . ALA B 1 29 ? 6.777 38.625 5.594 1 98.5 29 ALA B O 1
ATOM 2328 N N . LYS B 1 30 ? 6.266 36.531 6.203 1 98.12 30 LYS B N 1
ATOM 2329 C CA . LYS B 1 30 ? 4.992 36.938 6.805 1 98.12 30 LYS B CA 1
ATOM 2330 C C . LYS B 1 30 ? 5.148 37.188 8.297 1 98.12 30 LYS B C 1
ATOM 2332 O O . LYS B 1 30 ? 4.172 37.5 8.984 1 98.12 30 LYS B O 1
ATOM 2337 N N . GLY B 1 31 ? 6.262 37.031 8.781 1 97.88 31 GLY B N 1
ATOM 2338 C CA . GLY B 1 31 ? 6.559 37.406 10.148 1 97.88 31 GLY B CA 1
ATOM 2339 C C . GLY B 1 31 ? 6.578 36.25 11.125 1 97.88 31 GLY B C 1
ATOM 2340 O O . GLY B 1 31 ? 6.707 36.438 12.328 1 97.88 31 GLY B O 1
ATOM 2341 N N . PHE B 1 32 ? 6.602 35 10.672 1 98.62 32 PHE B N 1
ATOM 2342 C CA . PHE B 1 32 ? 6.629 33.844 11.547 1 98.62 32 PHE B CA 1
ATOM 2343 C C . PHE B 1 32 ? 8.055 33.344 11.75 1 98.62 32 PHE B C 1
ATOM 2345 O O . PHE B 1 32 ? 8.898 33.5 10.859 1 98.62 32 PHE B O 1
ATOM 2352 N N . ARG B 1 33 ? 8.234 32.875 12.883 1 98.62 33 ARG B N 1
ATOM 2353 C CA . ARG B 1 33 ? 9.375 31.984 13.055 1 98.62 33 ARG B CA 1
ATOM 2354 C C . ARG B 1 33 ? 9.078 30.609 12.461 1 98.62 33 ARG B C 1
ATOM 2356 O O . ARG B 1 33 ? 8.039 30.016 12.742 1 98.62 33 ARG B O 1
ATOM 2363 N N . VAL B 1 34 ? 9.984 30.188 11.594 1 98.81 34 VAL B N 1
ATOM 2364 C CA . VAL B 1 34 ? 9.742 28.906 10.938 1 98.81 34 VAL B CA 1
ATOM 2365 C C . VAL B 1 34 ? 10.852 27.922 11.297 1 98.81 34 VAL B C 1
ATOM 2367 O O . VAL B 1 34 ? 12.031 28.234 11.164 1 98.81 34 VAL B O 1
ATOM 2370 N N . LEU B 1 35 ? 10.469 26.75 11.852 1 98.81 35 LEU B N 1
ATOM 2371 C CA . LEU B 1 35 ? 11.359 25.641 12.148 1 98.81 35 LEU B CA 1
ATOM 2372 C C . LEU B 1 35 ? 11.055 24.438 11.242 1 98.81 35 LEU B C 1
ATOM 2374 O O . LEU B 1 35 ? 9.898 24.047 11.102 1 98.81 35 LEU B O 1
ATOM 2378 N N . ALA B 1 36 ? 12.07 23.953 10.594 1 98.5 36 ALA B N 1
ATOM 2379 C CA . ALA B 1 36 ? 11.961 22.75 9.766 1 98.5 36 ALA B CA 1
ATOM 2380 C C . ALA B 1 36 ? 13.039 21.734 10.117 1 98.5 36 ALA B C 1
ATOM 2382 O O . ALA B 1 36 ? 14.008 21.562 9.375 1 98.5 36 ALA B O 1
ATOM 2383 N N . PRO B 1 37 ? 12.789 21.047 11.18 1 98.12 37 PRO B N 1
ATOM 2384 C CA . PRO B 1 37 ? 13.836 20.109 11.625 1 98.12 37 PRO B CA 1
ATOM 2385 C C . PRO B 1 37 ? 13.984 18.906 10.703 1 98.12 37 PRO B C 1
ATOM 2387 O O . PRO B 1 37 ? 12.992 18.406 10.172 1 98.12 37 PRO B O 1
ATOM 2390 N N . GLY B 1 38 ? 15.297 18.531 10.516 1 97.56 38 GLY B N 1
ATOM 2391 C CA . GLY B 1 38 ? 15.555 17.203 9.953 1 97.56 38 GLY B CA 1
ATOM 2392 C C . GLY B 1 38 ? 15.336 16.078 10.945 1 97.56 38 GLY B C 1
ATOM 2393 O O . GLY B 1 38 ? 15.164 16.328 12.141 1 97.56 38 GLY B O 1
ATOM 2394 N N . TYR B 1 39 ? 15.266 14.891 10.477 1 97.69 39 TYR B N 1
ATOM 2395 C CA . TYR B 1 39 ? 15.195 13.734 11.352 1 97.69 39 TYR B CA 1
ATOM 2396 C C . TYR B 1 39 ? 16.562 13.422 11.953 1 97.69 39 TYR B C 1
ATOM 2398 O O . TYR B 1 39 ? 17.562 14.039 11.586 1 97.69 39 TYR B O 1
ATOM 2406 N N . PRO B 1 40 ? 16.578 12.57 13.023 1 96.38 40 PRO B N 1
ATOM 2407 C CA . PRO B 1 40 ? 17.891 12.266 13.609 1 96.38 40 PRO B CA 1
ATOM 2408 C C . PRO B 1 40 ? 18.922 11.867 12.562 1 96.38 40 PRO B C 1
ATOM 2410 O O . PRO B 1 40 ? 18.703 10.93 11.789 1 96.38 40 PRO B O 1
ATOM 2413 N N . GLY B 1 41 ? 19.969 12.617 12.453 1 94.44 41 GLY B N 1
ATOM 2414 C CA . GLY B 1 41 ? 21.031 12.352 11.492 1 94.44 41 GLY B CA 1
ATOM 2415 C C . GLY B 1 41 ? 20.891 13.156 10.211 1 94.44 41 GLY B C 1
ATOM 2416 O O . GLY B 1 41 ? 21.812 13.195 9.391 1 94.44 41 GLY B O 1
ATOM 2417 N N . PHE B 1 42 ? 19.734 13.867 10.062 1 94.44 42 PHE B N 1
ATOM 2418 C CA . PHE B 1 42 ? 19.469 14.625 8.844 1 94.44 42 PHE B CA 1
ATOM 2419 C C . PHE B 1 42 ? 19.953 16.062 8.984 1 94.44 42 PHE B C 1
ATOM 2421 O O . PHE B 1 42 ? 19.516 16.938 8.25 1 94.44 42 PHE B O 1
ATOM 2428 N N . GLU B 1 43 ? 20.797 16.406 10.008 1 90.44 43 GLU B N 1
ATOM 2429 C CA . GLU B 1 43 ? 21.359 17.734 10.18 1 90.44 43 GLU B CA 1
ATOM 2430 C C . GLU B 1 43 ? 22.406 18.047 9.117 1 90.44 43 GLU B C 1
ATOM 2432 O O . GLU B 1 43 ? 23.094 19.062 9.18 1 90.44 43 GLU B O 1
ATOM 2437 N N . VAL B 1 44 ? 22.422 17.203 8.117 1 87.62 44 VAL B N 1
ATOM 2438 C CA . VAL B 1 44 ? 23.281 17.359 6.945 1 87.62 44 VAL B CA 1
ATOM 2439 C C . VAL B 1 44 ? 22.422 17.578 5.703 1 87.62 44 VAL B C 1
ATOM 2441 O O . VAL B 1 44 ? 21.188 17.578 5.785 1 87.62 44 VAL B O 1
ATOM 2444 N N . GLU B 1 45 ? 23.109 17.938 4.59 1 87.75 45 GLU B N 1
ATOM 2445 C CA . GLU B 1 45 ? 22.375 18.266 3.375 1 87.75 45 GLU B CA 1
ATOM 2446 C C . GLU B 1 45 ? 22.109 17.016 2.531 1 87.75 45 GLU B C 1
ATOM 2448 O O . GLU B 1 45 ? 22.625 15.93 2.842 1 87.75 45 GLU B O 1
ATOM 2453 N N . VAL B 1 46 ? 21.312 17.141 1.566 1 92.56 46 VAL B N 1
ATOM 2454 C CA . VAL B 1 46 ? 20.828 16.078 0.688 1 92.56 46 VAL B CA 1
ATOM 2455 C C . VAL B 1 46 ? 22 15.266 0.155 1 92.56 46 VAL B C 1
ATOM 2457 O O . VAL B 1 46 ? 21.969 14.031 0.19 1 92.56 46 VAL B O 1
ATOM 2460 N N . GLU B 1 47 ? 23.109 15.836 -0.309 1 91.06 47 GLU B N 1
ATOM 2461 C CA . GLU B 1 47 ? 24.266 15.188 -0.924 1 91.06 47 GLU B CA 1
ATOM 2462 C C . GLU B 1 47 ? 24.969 14.266 0.064 1 91.06 47 GLU B C 1
ATOM 2464 O O . GLU B 1 47 ? 25.391 13.164 -0.296 1 91.06 47 GLU B O 1
ATOM 2469 N N . ALA B 1 48 ? 24.969 14.75 1.316 1 92.5 48 ALA B N 1
ATOM 2470 C CA . ALA B 1 48 ? 25.625 13.945 2.348 1 92.5 48 ALA B CA 1
ATOM 2471 C C . ALA B 1 48 ? 24.812 12.688 2.66 1 92.5 48 ALA B C 1
ATOM 2473 O O . ALA B 1 48 ? 25.391 11.625 2.922 1 92.5 48 ALA B O 1
ATOM 2474 N N . LEU B 1 49 ? 23.531 12.828 2.693 1 93.5 49 LEU B N 1
ATOM 2475 C CA . LEU B 1 49 ? 22.656 11.695 2.971 1 93.5 49 LEU B CA 1
ATOM 2476 C C . LEU B 1 49 ? 22.703 10.68 1.836 1 93.5 49 LEU B C 1
ATOM 2478 O O . LEU B 1 49 ? 22.594 9.477 2.072 1 93.5 49 LEU B O 1
ATOM 2482 N N . ARG B 1 50 ? 22.922 11.148 0.576 1 94.69 50 ARG B N 1
ATOM 2483 C CA . ARG B 1 50 ? 23.078 10.258 -0.568 1 94.69 50 ARG B CA 1
ATOM 2484 C C . ARG B 1 50 ? 24.375 9.469 -0.472 1 94.69 50 ARG B C 1
ATOM 2486 O O . ARG B 1 50 ? 24.422 8.289 -0.846 1 94.69 50 ARG B O 1
ATOM 2493 N N . ASP B 1 51 ? 25.391 10.086 0.135 1 93.06 51 ASP B N 1
ATOM 2494 C CA . ASP B 1 51 ? 26.703 9.484 0.223 1 93.06 51 ASP B CA 1
ATOM 2495 C C . ASP B 1 51 ? 26.781 8.492 1.384 1 93.06 51 ASP B C 1
ATOM 2497 O O . ASP B 1 51 ? 27.609 7.582 1.377 1 93.06 51 ASP B O 1
ATOM 2501 N N . ASN B 1 52 ? 25.953 8.703 2.434 1 93.38 52 ASN B N 1
ATOM 2502 C CA . ASN B 1 52 ? 25.969 7.852 3.615 1 93.38 52 ASN B CA 1
ATOM 2503 C C . ASN B 1 52 ? 24.562 7.375 3.984 1 93.38 52 ASN B C 1
ATOM 2505 O O . ASN B 1 52 ? 24 7.805 4.992 1 93.38 52 ASN B O 1
ATOM 2509 N N . PRO B 1 53 ? 24.109 6.371 3.275 1 92.12 53 PRO B N 1
ATOM 2510 C CA . PRO B 1 53 ? 22.734 5.938 3.473 1 92.12 53 PRO B CA 1
ATOM 2511 C C . PRO B 1 53 ? 22.5 5.289 4.836 1 92.12 53 PRO B C 1
ATOM 2513 O O . PRO B 1 53 ? 21.359 5.09 5.246 1 92.12 53 PRO B O 1
ATOM 2516 N N . GLU B 1 54 ? 23.531 4.93 5.559 1 94.19 54 GLU B N 1
ATOM 2517 C CA . GLU B 1 54 ? 23.406 4.324 6.879 1 94.19 54 GLU B CA 1
ATOM 2518 C C . GLU B 1 54 ? 22.688 5.262 7.844 1 94.19 54 GLU B C 1
ATOM 2520 O O . GLU B 1 54 ? 21.969 4.809 8.75 1 94.19 54 GLU B O 1
ATOM 2525 N N . ILE B 1 55 ? 22.891 6.586 7.676 1 94.62 55 ILE B N 1
ATOM 2526 C CA . ILE B 1 55 ? 22.203 7.582 8.492 1 94.62 55 ILE B CA 1
ATOM 2527 C C . ILE B 1 55 ? 20.688 7.402 8.359 1 94.62 55 ILE B C 1
ATOM 2529 O O . ILE B 1 55 ? 19.953 7.508 9.352 1 94.62 55 ILE B O 1
ATOM 2533 N N . ILE B 1 56 ? 20.266 7.094 7.141 1 95.94 56 ILE B N 1
ATOM 2534 C CA . ILE B 1 56 ? 18.859 6.945 6.824 1 95.94 56 ILE B CA 1
ATOM 2535 C C . ILE B 1 56 ? 18.328 5.648 7.434 1 95.94 56 ILE B C 1
ATOM 2537 O O . ILE B 1 56 ? 17.219 5.625 7.996 1 95.94 56 ILE B O 1
ATOM 2541 N N . VAL B 1 57 ? 19.109 4.559 7.438 1 95.75 57 VAL B N 1
ATOM 2542 C CA . VAL B 1 57 ? 18.688 3.234 7.902 1 95.75 57 VAL B CA 1
ATOM 2543 C C . VAL B 1 57 ? 18.516 3.248 9.422 1 95.75 57 VAL B C 1
ATOM 2545 O O . VAL B 1 57 ? 17.688 2.518 9.961 1 95.75 57 VAL B O 1
ATOM 2548 N N . ASP B 1 58 ? 19.156 4.16 10.125 1 94.75 58 ASP B N 1
ATOM 2549 C CA . ASP B 1 58 ? 19.188 4.172 11.586 1 94.75 58 ASP B CA 1
ATOM 2550 C C . ASP B 1 58 ? 18 4.938 12.156 1 94.75 58 ASP B C 1
ATOM 2552 O O . ASP B 1 58 ? 17.719 4.855 13.352 1 94.75 58 ASP B O 1
ATOM 2556 N N . VAL B 1 59 ? 17.281 5.602 11.297 1 95.69 59 VAL B N 1
ATOM 2557 C CA . VAL B 1 59 ? 16.188 6.449 11.75 1 95.69 59 VAL B CA 1
ATOM 2558 C C . VAL B 1 59 ? 14.984 5.578 12.125 1 95.69 59 VAL B C 1
ATOM 2560 O O . VAL B 1 59 ? 14.688 4.594 11.445 1 95.69 59 VAL B O 1
ATOM 2563 N N . THR B 1 60 ? 14.32 5.891 13.281 1 95.12 60 THR B N 1
ATOM 2564 C CA . THR B 1 60 ? 13.07 5.242 13.672 1 95.12 60 THR B CA 1
ATOM 2565 C C . THR B 1 60 ? 11.969 6.273 13.883 1 95.12 60 THR B C 1
ATOM 2567 O O . THR B 1 60 ? 12.242 7.441 14.172 1 95.12 60 THR B O 1
ATOM 2570 N N . VAL B 1 61 ? 10.734 5.879 13.742 1 95.81 61 VAL B N 1
ATOM 2571 C CA . VAL B 1 61 ? 9.586 6.77 13.898 1 95.81 61 VAL B CA 1
ATOM 2572 C C . VAL B 1 61 ? 9.562 7.336 15.32 1 95.81 61 VAL B C 1
ATOM 2574 O O . VAL B 1 61 ? 9.445 8.547 15.508 1 95.81 61 VAL B O 1
ATOM 2577 N N . PRO B 1 62 ? 9.844 6.5 16.375 1 96.25 62 PRO B N 1
ATOM 2578 C CA . PRO B 1 62 ? 9.859 7.074 17.734 1 96.25 62 PRO B CA 1
ATOM 2579 C C . PRO B 1 62 ? 10.938 8.141 17.906 1 96.25 62 PRO B C 1
ATOM 2581 O O . PRO B 1 62 ? 10.703 9.156 18.562 1 96.25 62 PRO B O 1
ATOM 2584 N N . ALA B 1 63 ? 12.062 7.926 17.281 1 97.12 63 ALA B N 1
ATOM 2585 C CA . ALA B 1 63 ? 13.141 8.898 17.391 1 97.12 63 ALA B CA 1
ATOM 2586 C C . ALA B 1 63 ? 12.781 10.211 16.688 1 97.12 63 ALA B C 1
ATOM 2588 O O . ALA B 1 63 ? 13.141 11.289 17.172 1 97.12 63 ALA B O 1
ATOM 2589 N N . ILE B 1 64 ? 12.156 10.172 15.555 1 98.06 64 ILE B N 1
ATOM 2590 C CA . ILE B 1 64 ? 11.688 11.352 14.836 1 98.06 64 ILE B CA 1
ATOM 2591 C C . ILE B 1 64 ? 10.719 12.148 15.711 1 98.06 64 ILE B C 1
ATOM 2593 O O . ILE B 1 64 ? 10.898 13.352 15.906 1 98.06 64 ILE B O 1
ATOM 2597 N N . ILE B 1 65 ? 9.703 11.414 16.297 1 98.38 65 ILE B N 1
ATOM 2598 C CA . ILE B 1 65 ? 8.68 12.055 17.109 1 98.38 65 ILE B CA 1
ATOM 2599 C C . ILE B 1 65 ? 9.328 12.711 18.328 1 98.38 65 ILE B C 1
ATOM 2601 O O . ILE B 1 65 ? 9.062 13.875 18.625 1 98.38 65 ILE B O 1
ATOM 2605 N N . ALA B 1 66 ? 10.219 11.984 18.984 1 98.31 66 ALA B N 1
ATOM 2606 C CA . ALA B 1 66 ? 10.875 12.5 20.188 1 98.31 66 ALA B CA 1
ATOM 2607 C C . ALA B 1 66 ? 11.672 13.758 19.875 1 98.31 66 ALA B C 1
ATOM 2609 O O . ALA B 1 66 ? 11.664 14.719 20.656 1 98.31 66 ALA B O 1
ATOM 2610 N N . LYS B 1 67 ? 12.359 13.781 18.766 1 98.44 67 LYS B N 1
ATOM 2611 C CA . LYS B 1 67 ? 13.164 14.945 18.391 1 98.44 67 LYS B CA 1
ATOM 2612 C C . LYS B 1 67 ? 12.281 16.172 18.156 1 98.44 67 LYS B C 1
ATOM 2614 O O . LYS B 1 67 ? 12.578 17.25 18.672 1 98.44 67 LYS B O 1
ATOM 2619 N N . ILE B 1 68 ? 11.234 16 17.406 1 98.75 68 ILE B N 1
ATOM 2620 C CA . ILE B 1 68 ? 10.367 17.141 17.094 1 98.75 68 ILE B CA 1
ATOM 2621 C C . ILE B 1 68 ? 9.672 17.609 18.359 1 98.75 68 ILE B C 1
ATOM 2623 O O . ILE B 1 68 ? 9.539 18.828 18.594 1 98.75 68 ILE B O 1
ATOM 2627 N N . GLU B 1 69 ? 9.211 16.734 19.203 1 98.75 69 GLU B N 1
ATOM 2628 C CA . GLU B 1 69 ? 8.625 17.109 20.5 1 98.75 69 GLU B CA 1
ATOM 2629 C C . GLU B 1 69 ? 9.609 17.938 21.328 1 98.75 69 GLU B C 1
ATOM 2631 O O . GLU B 1 69 ? 9.211 18.922 21.953 1 98.75 69 GLU B O 1
ATOM 2636 N N . GLY B 1 70 ? 10.852 17.391 21.391 1 98.69 70 GLY B N 1
ATOM 2637 C CA . GLY B 1 70 ? 11.875 18.141 22.094 1 98.69 70 GLY B CA 1
ATOM 2638 C C . GLY B 1 70 ? 12.008 19.578 21.609 1 98.69 70 GLY B C 1
ATOM 2639 O O . GLY B 1 70 ? 12.125 20.5 22.422 1 98.69 70 GLY B O 1
ATOM 2640 N N . ILE B 1 71 ? 12 19.844 20.297 1 98.31 71 ILE B N 1
ATOM 2641 C CA . ILE B 1 71 ? 12.102 21.172 19.688 1 98.31 71 ILE B CA 1
ATOM 2642 C C . ILE B 1 71 ? 10.898 22.016 20.078 1 98.31 71 ILE B C 1
ATOM 2644 O O . ILE B 1 71 ? 11.047 23.172 20.453 1 98.31 71 ILE B O 1
ATOM 2648 N N . ILE B 1 72 ? 9.656 21.469 20.062 1 98.38 72 ILE B N 1
ATOM 2649 C CA . ILE B 1 72 ? 8.43 22.203 20.344 1 98.38 72 ILE B CA 1
ATOM 2650 C C . ILE B 1 72 ? 8.352 22.562 21.828 1 98.38 72 ILE B C 1
ATOM 2652 O O . ILE B 1 72 ? 7.879 23.641 22.188 1 98.38 72 ILE B O 1
ATOM 2656 N N . ARG B 1 73 ? 8.984 21.734 22.703 1 98.12 73 ARG B N 1
ATOM 2657 C CA . ARG B 1 73 ? 8.953 21.969 24.156 1 98.12 73 ARG B CA 1
ATOM 2658 C C . ARG B 1 73 ? 9.742 23.219 24.516 1 98.12 73 ARG B C 1
ATOM 2660 O O . ARG B 1 73 ? 9.492 23.828 25.562 1 98.12 73 ARG B O 1
ATOM 2667 N N . GLU B 1 74 ? 10.641 23.531 23.578 1 97.75 74 GLU B N 1
ATOM 2668 C CA . GLU B 1 74 ? 11.508 24.672 23.844 1 97.75 74 GLU B CA 1
ATOM 2669 C C . GLU B 1 74 ? 10.844 25.969 23.422 1 97.75 74 GLU B C 1
ATOM 2671 O O . GLU B 1 74 ? 11.383 27.062 23.656 1 97.75 74 GLU B O 1
ATOM 2676 N N . LEU B 1 75 ? 9.719 26.078 22.938 1 96.31 75 LEU B N 1
ATOM 2677 C CA . LEU B 1 75 ? 9.016 27.266 22.469 1 96.31 75 LEU B CA 1
ATOM 2678 C C . LEU B 1 75 ? 8.117 27.828 23.562 1 96.31 75 LEU B C 1
ATOM 2680 O O . LEU B 1 75 ? 7.574 27.078 24.375 1 96.31 75 LEU B O 1
ATOM 2684 N N . ASP B 1 76 ? 7.906 29.016 23.453 1 94.69 76 ASP B N 1
ATOM 2685 C CA . ASP B 1 76 ? 7.09 29.719 24.438 1 94.69 76 ASP B CA 1
ATOM 2686 C C . ASP B 1 76 ? 5.602 29.484 24.188 1 94.69 76 ASP B C 1
ATOM 2688 O O . ASP B 1 76 ? 4.801 29.516 25.125 1 94.69 76 ASP B O 1
ATOM 2692 N N . LYS B 1 77 ? 5.312 29.422 22.969 1 95.56 77 LYS B N 1
ATOM 2693 C CA . LYS B 1 77 ? 3.939 29.172 22.547 1 95.56 77 LYS B CA 1
ATOM 2694 C C . LYS B 1 77 ? 3.852 27.938 21.656 1 95.56 77 LYS B C 1
ATOM 2696 O O . LYS B 1 77 ? 4.816 27.578 20.969 1 95.56 77 LYS B O 1
ATOM 2701 N N . GLN B 1 78 ? 2.613 27.266 21.766 1 97.44 78 GLN B N 1
ATOM 2702 C CA . GLN B 1 78 ? 2.369 26.172 20.828 1 97.44 78 GLN B CA 1
ATOM 2703 C C . GLN B 1 78 ? 2.439 26.656 19.391 1 97.44 78 GLN B C 1
ATOM 2705 O O . GLN B 1 78 ? 1.841 27.672 19.031 1 97.44 78 GLN B O 1
ATOM 2710 N N . PRO B 1 79 ? 3.166 25.953 18.578 1 98.75 79 PRO B N 1
ATOM 2711 C CA . PRO B 1 79 ? 3.277 26.312 17.172 1 98.75 79 PRO B CA 1
ATOM 2712 C C . PRO B 1 79 ? 2.16 25.719 16.312 1 98.75 79 PRO B C 1
ATOM 2714 O O . PRO B 1 79 ? 1.388 24.891 16.797 1 98.75 79 PRO B O 1
ATOM 2717 N N . ILE B 1 80 ? 2.035 26.297 15.172 1 98.88 80 ILE B N 1
ATOM 2718 C CA . ILE B 1 80 ? 1.369 25.562 14.102 1 98.88 80 ILE B CA 1
ATOM 2719 C C . ILE B 1 80 ? 2.303 24.484 13.555 1 98.88 80 ILE B C 1
ATOM 2721 O O . ILE B 1 80 ? 3.484 24.734 13.32 1 98.88 80 ILE B O 1
ATOM 2725 N N . ILE B 1 81 ? 1.812 23.219 13.43 1 98.94 81 ILE B N 1
ATOM 2726 C CA . ILE B 1 81 ? 2.6 22.125 12.875 1 98.94 81 ILE B CA 1
ATOM 2727 C C . ILE B 1 81 ? 2.041 21.719 11.516 1 98.94 81 ILE B C 1
ATOM 2729 O O . ILE B 1 81 ? 0.849 21.438 11.383 1 98.94 81 ILE B O 1
ATOM 2733 N N . MET B 1 82 ? 2.91 21.844 10.453 1 98.94 82 MET B N 1
ATOM 2734 C CA . MET B 1 82 ? 2.555 21.391 9.109 1 98.94 82 MET B CA 1
ATOM 2735 C C . MET B 1 82 ? 3.475 20.266 8.648 1 98.94 82 MET B C 1
ATOM 2737 O O . MET B 1 82 ? 4.699 20.406 8.703 1 98.94 82 MET B O 1
ATOM 2741 N N . GLY B 1 83 ? 2.789 19.094 8.312 1 98.88 83 GLY B N 1
ATOM 2742 C CA . GLY B 1 83 ? 3.559 17.938 7.859 1 98.88 83 GLY B CA 1
ATOM 2743 C C . GLY B 1 83 ? 3.172 17.469 6.469 1 98.88 83 GLY B C 1
ATOM 2744 O O . GLY B 1 83 ? 2 17.531 6.094 1 98.88 83 GLY B O 1
ATOM 2745 N N . HIS B 1 84 ? 4.258 17.062 5.637 1 98.88 84 HIS B N 1
ATOM 2746 C CA . HIS B 1 84 ? 4.059 16.531 4.289 1 98.88 84 HIS B CA 1
ATOM 2747 C C . HIS B 1 84 ? 4.332 15.039 4.238 1 98.88 84 HIS B C 1
ATOM 2749 O O . HIS B 1 84 ? 5.367 14.578 4.719 1 98.88 84 HIS B O 1
ATOM 2755 N N . SER B 1 85 ? 3.354 14.25 3.637 1 98.38 85 SER B N 1
ATOM 2756 C CA . SER B 1 85 ? 3.535 12.812 3.447 1 98.38 85 SER B CA 1
ATOM 2757 C C . SER B 1 85 ? 3.74 12.102 4.781 1 98.38 85 SER B C 1
ATOM 2759 O O . SER B 1 85 ? 2.922 12.234 5.695 1 98.38 85 SER B O 1
ATOM 2761 N N . ALA B 1 86 ? 4.82 11.461 5.016 1 97.81 86 ALA B N 1
ATOM 2762 C CA . ALA B 1 86 ? 5.09 10.875 6.328 1 97.81 86 ALA B CA 1
ATOM 2763 C C . ALA B 1 86 ? 5.051 11.938 7.422 1 97.81 86 ALA B C 1
ATOM 2765 O O . ALA B 1 86 ? 4.637 11.656 8.547 1 97.81 86 ALA B O 1
ATOM 2766 N N . GLY B 1 87 ? 5.492 13.109 7.121 1 98.5 87 GLY B N 1
ATOM 2767 C CA . GLY B 1 87 ? 5.406 14.219 8.055 1 98.5 87 GLY B CA 1
ATOM 2768 C C . GLY B 1 87 ? 3.98 14.539 8.469 1 98.5 87 GLY B C 1
ATOM 2769 O O . GLY B 1 87 ? 3.748 15.062 9.562 1 98.5 87 GLY B O 1
ATOM 2770 N N . GLY B 1 88 ? 3.016 14.297 7.52 1 98.62 88 GLY B N 1
ATOM 2771 C CA . GLY B 1 88 ? 1.613 14.438 7.883 1 98.62 88 GLY B CA 1
ATOM 2772 C C . GLY B 1 88 ? 1.18 13.461 8.961 1 98.62 88 GLY B C 1
ATOM 2773 O O . GLY B 1 88 ? 0.434 13.82 9.875 1 98.62 88 GLY B O 1
ATOM 2774 N N . ALA B 1 89 ? 1.606 12.234 8.836 1 97.62 89 ALA B N 1
ATOM 2775 C CA . ALA B 1 89 ? 1.32 11.25 9.883 1 97.62 89 ALA B CA 1
ATOM 2776 C C . ALA B 1 89 ? 1.974 11.648 11.203 1 97.62 89 ALA B C 1
ATOM 2778 O O . ALA B 1 89 ? 1.354 11.555 12.266 1 97.62 89 ALA B O 1
ATOM 2779 N N . PHE B 1 90 ? 3.238 12.172 11.141 1 98.56 90 PHE B N 1
ATOM 2780 C CA . PHE B 1 90 ? 3.932 12.609 12.344 1 98.56 90 PHE B CA 1
ATOM 2781 C C . PHE B 1 90 ? 3.227 13.812 12.969 1 98.56 90 PHE B C 1
ATOM 2783 O O . PHE B 1 90 ? 3.16 13.922 14.195 1 98.56 90 PHE B O 1
ATOM 2790 N N . THR B 1 91 ? 2.727 14.672 12.125 1 98.81 91 THR B N 1
ATOM 2791 C CA . THR B 1 91 ? 1.938 15.805 12.609 1 98.81 91 THR B CA 1
ATOM 2792 C C . THR B 1 91 ? 0.741 15.312 13.422 1 98.81 91 THR B C 1
ATOM 2794 O O . THR B 1 91 ? 0.467 15.836 14.508 1 98.81 91 THR B O 1
ATOM 2797 N N . GLN B 1 92 ? 0.003 14.344 12.922 1 98.5 92 GLN B N 1
ATOM 2798 C CA . GLN B 1 92 ? -1.129 13.773 13.648 1 98.5 92 GLN B CA 1
ATOM 2799 C C . GLN B 1 92 ? -0.692 13.211 15 1 98.5 92 GLN B C 1
ATOM 2801 O O . GLN B 1 92 ? -1.367 13.414 16.016 1 98.5 92 GLN B O 1
ATOM 2806 N N . ILE B 1 93 ? 0.422 12.539 15.031 1 98.25 93 ILE B N 1
ATOM 2807 C CA . ILE B 1 93 ? 0.938 11.953 16.266 1 98.25 93 ILE B CA 1
ATOM 2808 C C . ILE B 1 93 ? 1.291 13.062 17.266 1 98.25 93 ILE B C 1
ATOM 2810 O O . ILE B 1 93 ? 0.933 12.984 18.438 1 98.25 93 ILE B O 1
ATOM 2814 N N . LEU B 1 94 ? 2.031 14.117 16.766 1 98.75 94 LEU B N 1
ATOM 2815 C CA . LEU B 1 94 ? 2.428 15.234 17.625 1 98.75 94 LEU B CA 1
ATOM 2816 C C . LEU B 1 94 ? 1.205 15.906 18.234 1 98.75 94 LEU B C 1
ATOM 2818 O O . LEU B 1 94 ? 1.194 16.219 19.438 1 98.75 9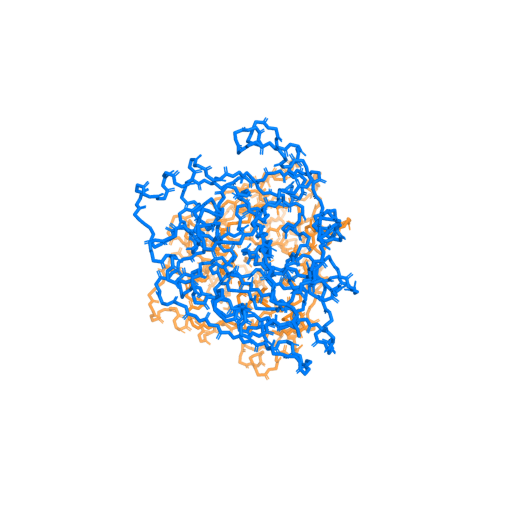4 LEU B O 1
ATOM 2822 N N . LEU B 1 95 ? 0.105 16.141 17.453 1 98.56 95 LEU B N 1
ATOM 2823 C CA . LEU B 1 95 ? -1.124 16.75 17.969 1 98.56 95 LEU B CA 1
ATOM 2824 C C . LEU B 1 95 ? -1.757 15.852 19.031 1 98.56 95 LEU B C 1
ATOM 2826 O O . LEU B 1 95 ? -2.24 16.344 20.047 1 98.56 95 LEU B O 1
ATOM 2830 N N . ASP B 1 96 ? -1.761 14.531 18.766 1 98.12 96 ASP B N 1
ATOM 2831 C CA . ASP B 1 96 ? -2.334 13.578 19.719 1 98.12 96 ASP B CA 1
ATOM 2832 C C . ASP B 1 96 ? -1.592 13.609 21.047 1 98.12 96 ASP B C 1
ATOM 2834 O O . ASP B 1 96 ? -2.189 13.383 22.094 1 98.12 96 ASP B O 1
ATOM 2838 N N . HIS B 1 97 ? -0.262 13.844 20.969 1 98.31 97 HIS B N 1
ATOM 2839 C CA . HIS B 1 97 ? 0.574 13.906 22.156 1 98.31 97 HIS B CA 1
ATOM 2840 C C . HIS B 1 97 ? 0.412 15.242 22.875 1 98.31 97 HIS B C 1
ATOM 2842 O O . HIS B 1 97 ? 1.057 15.484 23.906 1 98.31 97 HIS B O 1
ATOM 2848 N N . GLY B 1 98 ? -0.399 16.141 22.328 1 97.69 98 GLY B N 1
ATOM 2849 C CA . GLY B 1 98 ? -0.707 17.391 23.016 1 97.69 98 GLY B CA 1
ATOM 2850 C C . GLY B 1 98 ? 0.117 18.562 22.5 1 97.69 98 GLY B C 1
ATOM 2851 O O . GLY B 1 98 ? 0.137 19.625 23.125 1 97.69 98 GLY B O 1
ATOM 2852 N N . PHE B 1 99 ? 0.852 18.375 21.375 1 98.38 99 PHE B N 1
ATOM 2853 C CA . PHE B 1 99 ? 1.675 19.453 20.812 1 98.38 99 PHE B CA 1
ATOM 2854 C C . PHE B 1 99 ? 0.951 20.156 19.672 1 98.38 99 PHE B C 1
ATOM 2856 O O . PHE B 1 99 ? 0.194 19.531 18.938 1 98.38 99 PHE B O 1
ATOM 2863 N N . GLY B 1 100 ? 1.188 21.547 19.531 1 98.25 100 GLY B N 1
ATOM 2864 C CA . GLY B 1 100 ? 0.682 22.328 18.406 1 98.25 100 GLY B CA 1
ATOM 2865 C C . GLY B 1 100 ? -0.608 23.062 18.734 1 98.25 100 GLY B C 1
ATOM 2866 O O . GLY B 1 100 ? -1.459 22.547 19.453 1 98.25 100 GLY B O 1
ATOM 2867 N N . ALA B 1 101 ? -0.736 24.203 18.172 1 98.31 101 ALA B N 1
ATOM 2868 C CA . ALA B 1 101 ? -1.954 25.016 18.266 1 98.31 101 ALA B CA 1
ATOM 2869 C C . ALA B 1 101 ? -2.955 24.609 17.188 1 98.31 101 ALA B C 1
ATOM 2871 O O . ALA B 1 101 ? -4.164 24.766 17.375 1 98.31 101 ALA B O 1
ATOM 2872 N N . ALA B 1 102 ? -2.48 24.141 16.141 1 98.62 102 ALA B N 1
ATOM 2873 C CA . ALA B 1 102 ? -3.193 23.625 14.977 1 98.62 102 ALA B CA 1
ATOM 2874 C C . ALA B 1 102 ? -2.264 22.797 14.086 1 98.62 102 ALA B C 1
ATOM 2876 O O . ALA B 1 102 ? -1.046 23 14.102 1 98.62 102 ALA B O 1
ATOM 2877 N N . GLY B 1 103 ? -2.873 21.781 13.453 1 98.81 103 GLY B N 1
ATOM 2878 C CA . GLY B 1 103 ? -2.104 20.938 12.555 1 98.81 103 GLY B CA 1
ATOM 2879 C C . GLY B 1 103 ? -2.621 20.953 11.125 1 98.81 103 GLY B C 1
ATOM 2880 O O . GLY B 1 103 ? -3.83 21.031 10.898 1 98.81 103 GLY B O 1
ATOM 2881 N N . VAL B 1 104 ? -1.673 20.969 10.18 1 98.94 104 VAL B N 1
ATOM 2882 C CA . VAL B 1 104 ? -1.964 20.781 8.758 1 98.94 104 VAL B CA 1
ATOM 2883 C C . VAL B 1 104 ? -1.18 19.594 8.227 1 98.94 104 VAL B C 1
ATOM 2885 O O . VAL B 1 104 ? 0.052 19.578 8.281 1 98.94 104 VAL B O 1
ATOM 2888 N N . ALA B 1 105 ? -1.929 18.562 7.781 1 98.88 105 ALA B N 1
ATOM 2889 C CA . ALA B 1 105 ? -1.322 17.375 7.16 1 98.88 105 ALA B CA 1
ATOM 2890 C C . ALA B 1 105 ? -1.501 17.406 5.645 1 98.88 105 ALA B C 1
ATOM 2892 O O . ALA B 1 105 ? -2.596 17.141 5.141 1 98.88 105 ALA B O 1
ATOM 2893 N N . LEU B 1 106 ? -0.324 17.734 4.914 1 98.81 106 LEU B N 1
ATOM 2894 C CA . LEU B 1 106 ? -0.326 17.797 3.457 1 98.81 106 LEU B CA 1
ATOM 2895 C C . LEU B 1 106 ? 0.016 16.438 2.859 1 98.81 106 LEU B C 1
ATOM 2897 O O . LEU B 1 106 ? 1.076 15.867 3.146 1 98.81 106 LEU B O 1
ATOM 2901 N N . ASN B 1 107 ? -0.838 15.922 1.929 1 98.62 107 ASN B N 1
ATOM 2902 C CA . ASN B 1 107 ? -0.539 14.648 1.273 1 98.62 107 ASN B CA 1
ATOM 2903 C C . ASN B 1 107 ? -0.09 13.594 2.279 1 98.62 107 ASN B C 1
ATOM 2905 O O . ASN B 1 107 ? 0.899 12.898 2.051 1 98.62 107 ASN B O 1
ATOM 2909 N N . SER B 1 108 ? -0.856 13.461 3.355 1 98.19 108 SER B N 1
ATOM 2910 C CA . SER B 1 108 ? -0.412 12.719 4.527 1 98.19 108 SER B CA 1
ATOM 2911 C C . SER B 1 108 ? -0.41 11.219 4.262 1 98.19 108 SER B C 1
ATOM 2913 O O . SER B 1 108 ? -1.312 10.695 3.602 1 98.19 108 SER B O 1
ATOM 2915 N N . ALA B 1 109 ? 0.657 10.594 4.758 1 96.12 109 ALA B N 1
ATOM 2916 C CA . ALA B 1 109 ? 0.583 9.141 4.934 1 96.12 109 ALA B CA 1
ATOM 2917 C C . ALA B 1 109 ? -0.496 8.766 5.941 1 96.12 109 ALA B C 1
ATOM 2919 O O . ALA B 1 109 ? -0.893 9.594 6.773 1 96.12 109 ALA B O 1
ATOM 2920 N N . PRO B 1 110 ? -1.088 7.555 5.785 1 93.12 110 PRO B N 1
ATOM 2921 C CA . PRO B 1 110 ? -2.096 7.121 6.754 1 93.12 110 PRO B CA 1
ATOM 2922 C C . PRO B 1 110 ? -1.497 6.781 8.117 1 93.12 110 PRO B C 1
ATOM 2924 O O . PRO B 1 110 ? -0.325 6.406 8.203 1 93.12 110 PRO B O 1
ATOM 2927 N N . THR B 1 111 ? -2.201 6.992 9.133 1 92.25 111 THR B N 1
ATOM 2928 C CA . THR B 1 111 ? -1.877 6.449 10.445 1 92.25 111 THR B CA 1
ATOM 2929 C C . THR B 1 111 ? -2.424 5.035 10.602 1 92.25 111 THR B C 1
ATOM 2931 O O . THR B 1 111 ? -3.105 4.527 9.711 1 92.25 111 THR B O 1
ATOM 2934 N N . GLU B 1 112 ? -2.018 4.422 11.695 1 84.44 112 GLU B N 1
ATOM 2935 C CA . GLU B 1 112 ? -2.461 3.057 11.953 1 84.44 112 GLU B CA 1
ATOM 2936 C C . GLU B 1 112 ? -3.982 2.955 11.93 1 84.44 112 GLU B C 1
ATOM 2938 O O . GLU B 1 112 ? -4.676 3.826 12.461 1 84.44 112 GLU B O 1
ATOM 2943 N N . GLY B 1 113 ? -4.516 1.89 11.227 1 80.31 113 GLY B N 1
ATOM 2944 C CA . GLY B 1 113 ? -5.953 1.667 11.188 1 80.31 113 GLY B CA 1
ATOM 2945 C C . GLY B 1 113 ? -6.586 2.068 9.867 1 80.31 113 GLY B C 1
ATOM 2946 O O . GLY B 1 113 ? -7.703 1.65 9.555 1 80.31 113 GLY B O 1
ATOM 2947 N N . VAL B 1 114 ? -5.965 3.012 9.164 1 79.19 114 VAL B N 1
ATOM 2948 C CA . VAL B 1 114 ? -6.453 3.381 7.836 1 79.19 114 VAL B CA 1
ATOM 2949 C C . VAL B 1 114 ? -6.145 2.262 6.844 1 79.19 114 VAL B C 1
ATOM 2951 O O . VAL B 1 114 ? -4.98 1.957 6.582 1 79.19 114 VAL B O 1
ATOM 2954 N N . ARG B 1 115 ? -7.074 1.6 6.223 1 77.5 115 ARG B N 1
ATOM 2955 C CA . ARG B 1 115 ? -6.895 0.36 5.473 1 77.5 115 ARG B CA 1
ATOM 2956 C C . ARG B 1 115 ? -7.148 0.577 3.986 1 77.5 115 ARG B C 1
ATOM 2958 O O . ARG B 1 115 ? -7.379 -0.38 3.244 1 77.5 115 ARG B O 1
ATOM 2965 N N . VAL B 1 116 ? -7.141 1.782 3.477 1 80.19 116 VAL B N 1
ATOM 2966 C CA . VAL B 1 116 ? -7.273 2.078 2.055 1 80.19 116 VAL B CA 1
ATOM 2967 C C . VAL B 1 116 ? -5.906 1.989 1.38 1 80.19 116 VAL B C 1
ATOM 2969 O O . VAL B 1 116 ? -4.941 2.607 1.835 1 80.19 116 VAL B O 1
ATOM 2972 N N . VAL B 1 117 ? -5.824 1.13 0.384 1 83.44 117 VAL B N 1
ATOM 2973 C CA . VAL B 1 117 ? -4.555 0.943 -0.313 1 83.44 117 VAL B CA 1
ATOM 2974 C C . VAL B 1 117 ? -4.766 1.095 -1.818 1 83.44 117 VAL B C 1
ATOM 2976 O O . VAL B 1 117 ? -4.965 0.105 -2.527 1 83.44 117 VAL B O 1
ATOM 2979 N N . PRO B 1 118 ? -4.672 2.352 -2.318 1 88.69 118 PRO B N 1
ATOM 2980 C CA . PRO B 1 118 ? -4.816 2.547 -3.764 1 88.69 118 PRO B CA 1
ATOM 2981 C C . PRO B 1 118 ? -3.686 1.906 -4.562 1 88.69 118 PRO B C 1
ATOM 2983 O O . PRO B 1 118 ? -2.539 1.889 -4.105 1 88.69 118 PRO B O 1
ATOM 2986 N N . LEU B 1 119 ? -3.992 1.432 -5.777 1 87.5 119 LEU B N 1
ATOM 2987 C CA . LEU B 1 119 ? -3.002 0.79 -6.637 1 87.5 119 LEU B CA 1
ATOM 2988 C C . LEU B 1 119 ? -1.849 1.74 -6.941 1 87.5 119 LEU B C 1
ATOM 2990 O O . LEU B 1 119 ? -0.695 1.313 -7.035 1 87.5 119 LEU B O 1
ATOM 2994 N N . SER B 1 120 ? -2.189 3.02 -7.18 1 93.25 120 SER B N 1
ATOM 2995 C CA . SER B 1 120 ? -1.145 3.996 -7.473 1 93.25 120 SER B CA 1
ATOM 2996 C C . SER B 1 120 ? -0.146 4.098 -6.324 1 93.25 120 SER B C 1
ATOM 2998 O O . SER B 1 120 ? 1.047 4.312 -6.551 1 93.25 120 SER B O 1
ATOM 3000 N N . GLN B 1 121 ? -0.67 3.922 -5.07 1 93.25 121 GLN B N 1
ATOM 3001 C CA . GLN B 1 121 ? 0.207 3.951 -3.904 1 93.25 121 GLN B CA 1
ATOM 3002 C C . GLN B 1 121 ? 1.135 2.74 -3.883 1 93.25 121 GLN B C 1
ATOM 3004 O O . GLN B 1 121 ? 2.328 2.871 -3.607 1 93.25 121 GLN B O 1
ATOM 3009 N N . VAL B 1 122 ? 0.606 1.673 -4.191 1 89.75 122 VAL B N 1
ATOM 3010 C CA . VAL B 1 122 ? 1.404 0.452 -4.223 1 89.75 122 VAL B CA 1
ATOM 3011 C C . VAL B 1 122 ? 2.512 0.583 -5.266 1 89.75 122 VAL B C 1
ATOM 3013 O O . VAL B 1 122 ? 3.674 0.281 -4.988 1 89.75 122 VAL B O 1
A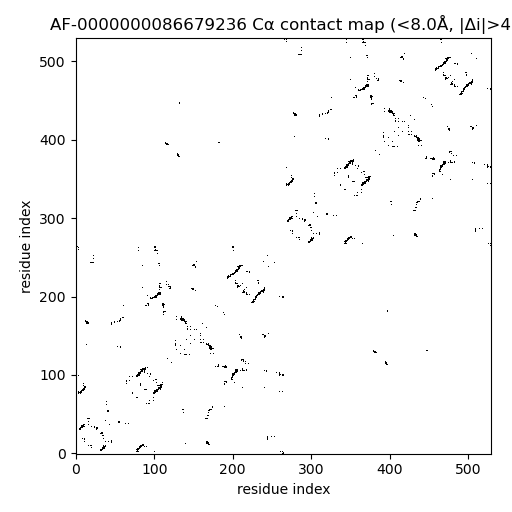TOM 3016 N N . LYS B 1 123 ? 2.143 1.005 -6.504 1 91.69 123 LYS B N 1
ATOM 3017 C CA . LYS B 1 123 ? 3.131 1.206 -7.562 1 91.69 123 LYS B CA 1
ATOM 3018 C C . LYS B 1 123 ? 4.203 2.205 -7.129 1 91.69 123 LYS B C 1
ATOM 3020 O O . LYS B 1 123 ? 5.383 2.031 -7.441 1 91.69 123 LYS B O 1
ATOM 3025 N N . SER B 1 124 ? 3.828 3.197 -6.332 1 95.31 124 SER B N 1
ATOM 3026 C CA . SER B 1 124 ? 4.742 4.25 -5.898 1 95.31 124 SER B CA 1
ATOM 3027 C C . SER B 1 124 ? 5.738 3.729 -4.867 1 95.31 124 SER B C 1
ATOM 3029 O O . SER B 1 124 ? 6.875 4.199 -4.805 1 95.31 124 SER B O 1
ATOM 3031 N N . THR B 1 125 ? 5.301 2.768 -4.059 1 94.12 125 THR B N 1
ATOM 3032 C CA . THR B 1 125 ? 6.145 2.297 -2.965 1 94.12 125 THR B CA 1
ATOM 3033 C C . THR B 1 125 ? 6.801 0.968 -3.322 1 94.12 125 THR B C 1
ATOM 3035 O O . THR B 1 125 ? 7.617 0.448 -2.559 1 94.12 125 THR B O 1
ATOM 3038 N N . PHE B 1 126 ? 6.598 0.479 -4.48 1 91.06 126 PHE B N 1
ATOM 3039 C CA . PHE B 1 126 ? 7.043 -0.833 -4.938 1 91.06 126 PHE B CA 1
ATOM 3040 C C . PHE B 1 126 ? 8.562 -0.923 -4.926 1 91.06 126 PHE B C 1
ATOM 3042 O O . PHE B 1 126 ? 9.125 -1.966 -4.586 1 91.06 126 PHE B O 1
ATOM 3049 N N . PRO B 1 127 ? 9.25 0.181 -5.352 1 93.12 127 PRO B N 1
ATOM 3050 C CA . PRO B 1 127 ? 10.719 0.1 -5.32 1 93.12 127 PRO B CA 1
ATOM 3051 C C . PRO B 1 127 ? 11.258 -0.351 -3.967 1 93.12 127 PRO B C 1
ATOM 3053 O O . PRO B 1 127 ? 12.297 -1.009 -3.902 1 93.12 127 PRO B O 1
ATOM 3056 N N . VAL B 1 128 ? 10.516 -0.047 -2.91 1 92.75 128 VAL B N 1
ATOM 3057 C CA . VAL B 1 128 ? 10.945 -0.426 -1.567 1 92.75 128 VAL B CA 1
ATOM 3058 C C . VAL B 1 128 ? 10.398 -1.807 -1.219 1 92.75 128 VAL B C 1
ATOM 3060 O O . VAL B 1 128 ? 11.102 -2.635 -0.636 1 92.75 128 VAL B O 1
ATOM 3063 N N . LEU B 1 129 ? 9.188 -2.025 -1.641 1 87.25 129 LEU B N 1
ATOM 3064 C CA . LEU B 1 129 ? 8.445 -3.168 -1.123 1 87.25 129 LEU B CA 1
ATOM 3065 C C . LEU B 1 129 ? 8.664 -4.402 -1.994 1 87.25 129 LEU B C 1
ATOM 3067 O O . LEU B 1 129 ? 8.273 -5.508 -1.624 1 87.25 129 LEU B O 1
ATOM 3071 N N . LYS B 1 130 ? 9.359 -4.32 -3.178 1 83.69 130 LYS B N 1
ATOM 3072 C CA . LYS B 1 130 ? 9.523 -5.418 -4.125 1 83.69 130 LYS B CA 1
ATOM 3073 C C . LYS B 1 130 ? 10.43 -6.504 -3.561 1 83.69 130 LYS B C 1
ATOM 3075 O O . LYS B 1 130 ? 10.453 -7.629 -4.066 1 83.69 130 LYS B O 1
ATOM 3080 N N . SER B 1 131 ? 11.273 -6.109 -2.51 1 82.69 131 SER B N 1
ATOM 3081 C CA . SER B 1 131 ? 12.188 -7.078 -1.906 1 82.69 131 SER B CA 1
ATOM 3082 C C . SER B 1 131 ? 12.18 -6.969 -0.385 1 82.69 131 SER B C 1
ATOM 3084 O O . SER B 1 131 ? 12.422 -5.895 0.168 1 82.69 131 SER B O 1
ATOM 3086 N N . PRO B 1 132 ? 11.93 -8.039 0.319 1 81.06 132 PRO B N 1
ATOM 3087 C CA . PRO B 1 132 ? 11.984 -8.008 1.783 1 81.06 132 PRO B CA 1
ATOM 3088 C C . PRO B 1 132 ? 13.352 -7.598 2.316 1 81.06 132 PRO B C 1
ATOM 3090 O O . PRO B 1 132 ? 13.453 -7.086 3.434 1 81.06 132 PRO B O 1
ATOM 3093 N N . ALA B 1 133 ? 14.352 -7.805 1.506 1 84.69 133 ALA B N 1
ATOM 3094 C CA . ALA B 1 133 ? 15.703 -7.422 1.913 1 84.69 133 ALA B CA 1
ATOM 3095 C C . ALA B 1 133 ? 15.812 -5.91 2.086 1 84.69 133 ALA B C 1
ATOM 3097 O O . ALA B 1 133 ? 16.672 -5.422 2.818 1 84.69 133 ALA B O 1
ATOM 3098 N N . ASN B 1 134 ? 14.898 -5.219 1.485 1 90.88 134 ASN B N 1
ATOM 3099 C CA . ASN B 1 134 ? 14.922 -3.762 1.544 1 90.88 134 ASN B CA 1
ATOM 3100 C C . ASN B 1 134 ? 14.562 -3.25 2.936 1 90.88 134 ASN B C 1
ATOM 3102 O O . ASN B 1 134 ? 14.781 -2.078 3.246 1 90.88 134 ASN B O 1
ATOM 3106 N N . ARG B 1 135 ? 14.102 -4.066 3.822 1 89.69 135 ARG B N 1
ATOM 3107 C CA . ARG B 1 135 ? 13.766 -3.668 5.188 1 89.69 135 ARG B CA 1
ATOM 3108 C C . ARG B 1 135 ? 15 -3.162 5.93 1 89.69 135 ARG B C 1
ATOM 3110 O O . ARG B 1 135 ? 14.875 -2.451 6.93 1 89.69 135 ARG B O 1
ATOM 3117 N N . HIS B 1 136 ? 16.141 -3.549 5.445 1 91.19 136 HIS B N 1
ATOM 3118 C CA . HIS B 1 136 ? 17.375 -3.203 6.141 1 91.19 136 HIS B CA 1
ATOM 3119 C C . HIS B 1 136 ? 18.219 -2.227 5.32 1 91.19 136 HIS B C 1
ATOM 3121 O O . HIS B 1 136 ? 19.406 -2.053 5.586 1 91.19 136 HIS B O 1
ATOM 3127 N N . LYS B 1 137 ? 17.609 -1.601 4.348 1 95.75 137 LYS B N 1
ATOM 3128 C CA . LYS B 1 137 ? 18.344 -0.745 3.43 1 95.75 137 LYS B CA 1
ATOM 3129 C C . LYS B 1 137 ? 17.688 0.622 3.291 1 95.75 137 LYS B C 1
ATOM 3131 O O . LYS B 1 137 ? 16.531 0.799 3.676 1 95.75 137 LYS B O 1
ATOM 3136 N N . ALA B 1 138 ? 18.484 1.604 2.92 1 96.75 138 ALA B N 1
ATOM 3137 C CA . ALA B 1 138 ? 17.969 2.84 2.34 1 96.75 138 ALA B CA 1
ATOM 3138 C C . ALA B 1 138 ? 17.688 2.672 0.849 1 96.75 138 ALA B C 1
ATOM 3140 O O . ALA B 1 138 ? 18.562 2.277 0.087 1 96.75 138 ALA B O 1
ATOM 3141 N N . VAL B 1 139 ? 16.469 2.914 0.394 1 96.94 139 VAL B N 1
ATOM 3142 C CA . VAL B 1 139 ? 16.078 2.627 -0.983 1 96.94 139 VAL B CA 1
ATOM 3143 C C . VAL B 1 139 ? 15.719 3.926 -1.7 1 96.94 139 VAL B C 1
ATOM 3145 O O . VAL B 1 139 ? 14.812 4.645 -1.277 1 96.94 139 VAL B O 1
ATOM 3148 N N . GLY B 1 140 ? 16.469 4.223 -2.719 1 97 140 GLY B N 1
ATOM 3149 C CA . GLY B 1 140 ? 16.188 5.375 -3.559 1 97 140 GLY B CA 1
ATOM 3150 C C . GLY B 1 140 ? 15.195 5.07 -4.668 1 97 140 GLY B C 1
ATOM 3151 O O . GLY B 1 140 ? 14.859 3.908 -4.914 1 97 140 GLY B O 1
ATOM 3152 N N . LEU B 1 141 ? 14.719 6.141 -5.277 1 97.94 141 LEU B N 1
ATOM 3153 C CA . LEU B 1 141 ? 13.883 6.062 -6.469 1 97.94 141 LEU B CA 1
ATOM 3154 C C . LEU B 1 141 ? 14.68 6.426 -7.719 1 97.94 141 LEU B C 1
ATOM 3156 O O . LEU B 1 141 ? 15.508 7.34 -7.688 1 97.94 141 LEU B O 1
ATOM 3160 N N . SER B 1 142 ? 14.422 5.672 -8.789 1 98.06 142 SER B N 1
ATOM 3161 C CA . SER B 1 142 ? 14.883 6.164 -10.086 1 98.06 142 SER B CA 1
ATOM 3162 C C . SER B 1 142 ? 14.133 7.434 -10.492 1 98.06 142 SER B C 1
ATOM 3164 O O . SER B 1 142 ? 13.109 7.77 -9.898 1 98.06 142 SER B O 1
ATOM 3166 N N . LEU B 1 143 ? 14.719 8.133 -11.461 1 98.25 143 LEU B N 1
ATOM 3167 C CA . LEU B 1 143 ? 14.047 9.336 -11.953 1 98.25 143 LEU B CA 1
ATOM 3168 C C . LEU B 1 143 ? 12.633 9.008 -12.43 1 98.25 143 LEU B C 1
ATOM 3170 O O . LEU B 1 143 ? 11.703 9.773 -12.18 1 98.25 143 LEU B O 1
ATOM 3174 N N . ALA B 1 144 ? 12.453 7.867 -13.102 1 97.94 144 ALA B N 1
ATOM 3175 C CA . ALA B 1 144 ? 11.133 7.473 -13.586 1 97.94 144 ALA B CA 1
ATOM 3176 C C . ALA B 1 144 ? 10.188 7.199 -12.414 1 97.94 144 ALA B C 1
ATOM 3178 O O . ALA B 1 144 ? 9.023 7.605 -12.445 1 97.94 144 ALA B O 1
ATOM 3179 N N . GLU B 1 145 ? 10.695 6.496 -11.406 1 97.75 145 GLU B N 1
ATOM 3180 C CA . GLU B 1 145 ? 9.906 6.215 -10.211 1 97.75 145 GLU B CA 1
ATOM 3181 C C . GLU B 1 145 ? 9.555 7.504 -9.461 1 97.75 145 GLU B C 1
ATOM 3183 O O . GLU B 1 145 ? 8.422 7.676 -9.008 1 97.75 145 GLU B O 1
ATOM 3188 N N . TRP B 1 146 ? 10.477 8.422 -9.328 1 98.62 146 TRP B N 1
ATOM 3189 C CA . TRP B 1 146 ? 10.266 9.734 -8.742 1 98.62 146 TRP B CA 1
ATOM 3190 C C . TRP B 1 146 ? 9.203 10.516 -9.5 1 98.62 146 TRP B C 1
ATOM 3192 O O . TRP B 1 146 ? 8.281 11.07 -8.898 1 98.62 146 TRP B O 1
ATOM 3202 N N . THR B 1 147 ? 9.328 10.539 -10.797 1 98.75 147 THR B N 1
ATOM 3203 C CA . THR B 1 147 ? 8.375 11.25 -11.633 1 98.75 147 THR B CA 1
ATOM 3204 C C . THR B 1 147 ? 6.965 10.695 -11.445 1 98.75 147 THR B C 1
ATOM 3206 O O . THR B 1 147 ? 6.004 11.453 -11.297 1 98.75 147 THR B O 1
ATOM 3209 N N . TYR B 1 148 ? 6.84 9.414 -11.359 1 98.19 148 TYR B N 1
ATOM 3210 C CA . TYR B 1 148 ? 5.535 8.789 -11.164 1 98.19 148 TYR B CA 1
ATOM 3211 C C . TYR B 1 148 ? 4.984 9.117 -9.781 1 98.19 148 TYR B C 1
ATOM 3213 O O . TYR B 1 148 ? 3.824 9.516 -9.648 1 98.19 148 TYR B O 1
ATOM 3221 N N . ALA B 1 149 ? 5.805 9.055 -8.719 1 98.31 149 ALA B N 1
ATOM 3222 C CA . ALA B 1 149 ? 5.344 9.094 -7.332 1 98.31 149 ALA B CA 1
ATOM 3223 C C . ALA B 1 149 ? 5.191 10.523 -6.84 1 98.31 149 ALA B C 1
ATOM 3225 O O . ALA B 1 149 ? 4.227 10.852 -6.141 1 98.31 149 ALA B O 1
ATOM 3226 N N . PHE B 1 150 ? 6.074 11.406 -7.227 1 98.75 150 PHE B N 1
ATOM 3227 C CA . PHE B 1 150 ? 6.164 12.711 -6.582 1 98.75 150 PHE B CA 1
ATOM 3228 C C . PHE B 1 150 ? 5.719 13.812 -7.531 1 98.75 150 PHE B C 1
ATOM 3230 O O . PHE B 1 150 ? 5.148 14.82 -7.098 1 98.75 150 PHE B O 1
ATOM 3237 N N . THR B 1 151 ? 6.109 13.672 -8.82 1 98.75 151 THR B N 1
ATOM 3238 C CA . THR B 1 151 ? 6.051 14.836 -9.695 1 98.75 151 THR B CA 1
ATOM 3239 C C . THR B 1 151 ? 5.312 14.492 -10.992 1 98.75 151 THR B C 1
ATOM 3241 O O . THR B 1 151 ? 5.695 14.961 -12.07 1 98.75 151 THR B O 1
ATOM 3244 N N . ASN B 1 152 ? 4.234 13.703 -10.891 1 98.75 152 ASN B N 1
ATOM 3245 C CA . ASN B 1 152 ? 3.533 13.195 -12.062 1 98.75 152 ASN B CA 1
ATOM 3246 C C . ASN B 1 152 ? 2.791 14.305 -12.797 1 98.75 152 ASN B C 1
ATOM 3248 O O . ASN B 1 152 ? 2.312 14.102 -13.914 1 98.75 152 ASN B O 1
ATOM 3252 N N . THR B 1 153 ? 2.707 15.57 -12.25 1 98.5 153 THR B N 1
ATOM 3253 C CA . THR B 1 153 ? 2.051 16.688 -12.914 1 98.5 153 THR B CA 1
ATOM 3254 C C . THR B 1 153 ? 3.076 17.719 -13.375 1 98.5 153 THR B C 1
ATOM 3256 O O . THR B 1 153 ? 2.711 18.781 -13.891 1 98.5 153 THR B O 1
ATOM 3259 N N . PHE B 1 154 ? 4.359 17.5 -13.102 1 98.69 154 PHE B N 1
ATOM 3260 C CA . PHE B 1 154 ? 5.434 18.422 -13.453 1 98.69 154 PHE B CA 1
ATOM 3261 C C . PHE B 1 154 ? 5.965 18.109 -14.852 1 98.69 154 PHE B C 1
ATOM 3263 O O . PHE B 1 154 ? 5.719 17.031 -15.391 1 98.69 154 PHE B O 1
ATOM 3270 N N . THR B 1 155 ? 6.664 19.078 -15.477 1 98.19 155 THR B N 1
ATOM 3271 C CA . THR B 1 155 ? 7.402 18.812 -16.703 1 98.19 155 THR B CA 1
ATOM 3272 C C . THR B 1 155 ? 8.602 17.906 -16.438 1 98.19 155 THR B C 1
ATOM 3274 O O . THR B 1 155 ? 9.047 17.797 -15.289 1 98.19 155 THR B O 1
ATOM 3277 N N . GLU B 1 156 ? 9.094 17.312 -17.422 1 98.06 156 GLU B N 1
ATOM 3278 C CA . GLU B 1 156 ? 10.266 16.453 -17.297 1 98.06 156 GLU B CA 1
ATOM 3279 C C . GLU B 1 156 ? 11.453 17.219 -16.719 1 98.06 156 GLU B C 1
ATOM 3281 O O . GLU B 1 156 ? 12.164 16.703 -15.852 1 98.06 156 GLU B O 1
ATOM 3286 N N . ASP B 1 157 ? 11.594 18.438 -17.125 1 98.56 157 ASP B N 1
ATOM 3287 C CA . ASP B 1 157 ? 12.703 19.266 -16.656 1 98.56 157 ASP B CA 1
ATOM 3288 C C . ASP B 1 157 ? 12.531 19.609 -15.18 1 98.56 157 ASP B C 1
ATOM 3290 O O . ASP B 1 157 ? 13.5 19.578 -14.414 1 98.56 157 ASP B O 1
ATOM 3294 N N . GLU B 1 158 ? 11.32 19.953 -14.805 1 98.5 158 GLU B N 1
ATOM 3295 C CA . GLU B 1 158 ? 11.047 20.25 -13.398 1 98.5 158 GLU B CA 1
ATOM 3296 C C . GLU B 1 158 ? 11.281 19.016 -12.516 1 98.5 158 GLU B C 1
ATOM 3298 O O . GLU B 1 158 ? 11.875 19.125 -11.445 1 98.5 158 GLU B O 1
ATOM 3303 N N . SER B 1 159 ? 10.805 17.938 -13 1 98.69 159 SER B N 1
ATOM 3304 C CA . SER B 1 159 ? 10.953 16.703 -12.242 1 98.69 159 SER B CA 1
ATOM 3305 C C . SER B 1 159 ? 12.422 16.359 -12.023 1 98.69 159 SER B C 1
ATOM 3307 O O . SER B 1 159 ? 12.836 16.047 -10.906 1 98.69 159 SER B O 1
ATOM 3309 N N . LEU B 1 160 ? 13.234 16.469 -13.117 1 98.69 160 LEU B N 1
ATOM 3310 C CA . LEU B 1 160 ? 14.664 16.188 -13.023 1 98.69 160 LEU B CA 1
ATOM 3311 C C . LEU B 1 160 ? 15.344 17.141 -12.047 1 98.69 160 LEU B C 1
ATOM 3313 O O . LEU B 1 160 ? 16.141 16.719 -11.203 1 98.69 160 LEU B O 1
ATOM 3317 N N . ALA B 1 161 ? 15.039 18.422 -12.086 1 98.75 161 ALA B N 1
ATOM 3318 C CA . ALA B 1 161 ? 15.641 19.422 -11.211 1 98.75 161 ALA B CA 1
ATOM 3319 C C . ALA B 1 161 ? 15.312 19.156 -9.75 1 98.75 161 ALA B C 1
ATOM 3321 O O . ALA B 1 161 ? 16.172 19.25 -8.875 1 98.75 161 ALA B O 1
ATOM 3322 N N . LEU B 1 162 ? 14.039 18.781 -9.523 1 98.75 162 LEU B N 1
ATOM 3323 C CA . LEU B 1 162 ? 13.602 18.531 -8.156 1 98.75 162 LEU B CA 1
ATOM 3324 C C . LEU B 1 162 ? 14.172 17.219 -7.633 1 98.75 162 LEU B C 1
ATOM 3326 O O . LEU B 1 162 ? 14.461 17.094 -6.445 1 98.75 162 LEU B O 1
ATOM 3330 N N . TYR B 1 163 ? 14.32 16.297 -8.523 1 98.62 163 TYR B N 1
ATOM 3331 C CA . TYR B 1 163 ? 14.969 15.039 -8.164 1 98.62 163 TYR B CA 1
ATOM 3332 C C . TYR B 1 163 ? 16.406 15.281 -7.703 1 98.62 163 TYR B C 1
ATOM 3334 O O . TYR B 1 163 ? 16.812 14.797 -6.648 1 98.62 163 TYR B O 1
ATOM 3342 N N . GLU B 1 164 ? 17.125 16.031 -8.484 1 98.31 164 GLU B N 1
ATOM 3343 C CA . GLU B 1 164 ? 18.516 16.344 -8.156 1 98.31 164 GLU B CA 1
ATOM 3344 C C . GLU B 1 164 ? 18.625 17.156 -6.867 1 98.31 164 GLU B C 1
ATOM 3346 O O . GLU B 1 164 ? 19.547 16.969 -6.082 1 98.31 164 GLU B O 1
ATOM 3351 N N . ARG B 1 165 ? 17.609 17.906 -6.555 1 98.25 165 ARG B N 1
ATOM 3352 C CA . ARG B 1 165 ? 17.703 18.844 -5.445 1 98.25 165 ARG B CA 1
ATOM 3353 C C . ARG B 1 165 ? 17.219 18.219 -4.145 1 98.25 165 ARG B C 1
ATOM 3355 O O . ARG B 1 165 ? 17.781 18.453 -3.078 1 98.25 165 ARG B O 1
ATOM 3362 N N . TYR B 1 166 ? 16.141 17.344 -4.285 1 98.44 166 TYR B N 1
ATOM 3363 C CA . TYR B 1 166 ? 15.461 16.984 -3.053 1 98.44 166 TYR B CA 1
ATOM 3364 C C . TYR B 1 166 ? 15.656 15.5 -2.742 1 98.44 166 TYR B C 1
ATOM 3366 O O . TYR B 1 166 ? 15.625 15.094 -1.578 1 98.44 166 TYR B O 1
ATOM 3374 N N . HIS B 1 167 ? 15.867 14.648 -3.656 1 98.38 167 HIS B N 1
ATOM 3375 C CA . HIS B 1 167 ? 15.703 13.203 -3.486 1 98.38 167 HIS B CA 1
ATOM 3376 C C . HIS B 1 167 ? 16.844 12.617 -2.662 1 98.38 167 HIS B C 1
ATOM 3378 O O . HIS B 1 167 ? 18.016 12.906 -2.918 1 98.38 167 HIS B O 1
ATOM 3384 N N . ILE B 1 168 ? 16.531 11.883 -1.697 1 98.06 168 ILE B N 1
ATOM 3385 C CA . ILE B 1 168 ? 17.391 10.961 -0.971 1 98.06 168 ILE B CA 1
ATOM 3386 C C . ILE B 1 168 ? 16.719 9.602 -0.843 1 98.06 168 ILE B C 1
ATOM 3388 O O . ILE B 1 168 ? 15.5 9.484 -1.035 1 98.06 168 ILE B O 1
ATOM 3392 N N . PRO B 1 169 ? 17.438 8.5 -0.606 1 97.81 169 PRO B N 1
ATOM 3393 C CA . PRO B 1 169 ? 16.766 7.23 -0.301 1 97.81 169 PRO B CA 1
ATOM 3394 C C . PRO B 1 169 ? 15.914 7.305 0.962 1 97.81 169 PRO B C 1
ATOM 3396 O O . PRO B 1 169 ? 16.078 8.211 1.778 1 97.81 169 PRO B O 1
ATOM 3399 N N . ALA B 1 170 ? 14.953 6.426 1.08 1 97.06 170 ALA B N 1
ATOM 3400 C CA . ALA B 1 170 ? 14.086 6.32 2.254 1 97.06 170 ALA B CA 1
ATOM 3401 C C . ALA B 1 170 ? 14.391 5.047 3.041 1 97.06 170 ALA B C 1
ATOM 3403 O O . ALA B 1 170 ? 14.953 4.094 2.5 1 97.06 170 ALA B O 1
ATOM 3404 N N . ASN B 1 171 ? 14.086 5.121 4.277 1 96.56 171 ASN B N 1
ATOM 3405 C CA . ASN B 1 171 ? 14.258 3.98 5.172 1 96.56 171 ASN B CA 1
ATOM 3406 C C . ASN B 1 171 ? 13.297 2.848 4.824 1 96.56 171 ASN B C 1
ATOM 3408 O O . ASN B 1 171 ? 12.102 2.936 5.105 1 96.56 171 ASN B O 1
ATOM 3412 N N . GLY B 1 172 ? 13.867 1.773 4.258 1 95 172 GLY B N 1
ATOM 3413 C CA . GLY B 1 172 ? 13.039 0.638 3.887 1 95 172 GLY B CA 1
ATOM 3414 C C . GLY B 1 172 ? 12.367 -0.026 5.074 1 95 172 GLY B C 1
ATOM 3415 O O . GLY B 1 172 ? 11.258 -0.545 4.957 1 95 172 GLY B O 1
ATOM 3416 N N . GLY B 1 173 ? 12.992 0.041 6.199 1 92.88 173 GLY B N 1
ATOM 3417 C CA . GLY B 1 173 ? 12.453 -0.548 7.41 1 92.88 173 GLY B CA 1
ATOM 3418 C C . GLY B 1 173 ? 11.18 0.129 7.887 1 92.88 173 GLY B C 1
ATOM 3419 O O . GLY B 1 173 ? 10.234 -0.541 8.312 1 92.88 173 GLY B O 1
ATOM 3420 N N . ILE B 1 174 ? 11.156 1.396 7.777 1 92.5 174 ILE B N 1
ATOM 3421 C CA . ILE B 1 174 ? 9.977 2.141 8.219 1 92.5 174 ILE B CA 1
ATOM 3422 C C . ILE B 1 174 ? 8.805 1.859 7.277 1 92.5 174 ILE B C 1
ATOM 3424 O O . ILE B 1 174 ? 7.68 1.642 7.727 1 92.5 174 ILE B O 1
ATOM 3428 N N . LEU B 1 175 ? 9.094 1.904 5.965 1 91.56 175 LEU B N 1
ATOM 3429 C CA . LEU B 1 175 ? 8.039 1.651 4.992 1 91.56 175 LEU B CA 1
ATOM 3430 C C . LEU B 1 175 ? 7.488 0.236 5.137 1 91.56 175 LEU B C 1
ATOM 3432 O O . LEU B 1 175 ? 6.273 0.036 5.168 1 91.56 175 LEU B O 1
ATOM 3436 N N . TRP B 1 176 ? 8.352 -0.791 5.258 1 85.75 176 TRP B N 1
ATOM 3437 C CA . TRP B 1 176 ? 7.914 -2.168 5.453 1 85.75 176 TRP B CA 1
ATOM 3438 C C . TRP B 1 176 ? 7.184 -2.326 6.781 1 85.75 176 TRP B C 1
ATOM 3440 O O . TRP B 1 176 ? 6.207 -3.072 6.875 1 85.75 176 TRP B O 1
ATOM 3450 N N . GLY B 1 177 ? 7.656 -1.575 7.848 1 83.88 177 GLY B N 1
ATOM 3451 C CA . GLY B 1 177 ? 6.973 -1.594 9.133 1 83.88 177 GLY B CA 1
ATOM 3452 C C . GLY B 1 177 ? 5.547 -1.082 9.055 1 83.88 177 GLY B C 1
ATOM 3453 O O . GLY B 1 177 ? 4.652 -1.631 9.703 1 83.88 177 GLY B O 1
ATOM 3454 N N . SER B 1 178 ? 5.406 -0.128 8.281 1 82.69 178 SER B N 1
ATOM 3455 C CA . SER B 1 178 ? 4.074 0.443 8.102 1 82.69 178 SER B CA 1
ATOM 3456 C C . SER B 1 178 ? 3.137 -0.548 7.422 1 82.69 178 SER B C 1
ATOM 3458 O O . SER B 1 178 ? 1.965 -0.652 7.789 1 82.69 178 SER B O 1
ATOM 3460 N N . VAL B 1 179 ? 3.584 -1.188 6.488 1 74.25 179 VAL B N 1
ATOM 3461 C CA . VAL B 1 179 ? 2.789 -2.189 5.781 1 74.25 179 VAL B CA 1
ATOM 3462 C C . VAL B 1 179 ? 2.434 -3.33 6.73 1 74.25 179 VAL B C 1
ATOM 3464 O O . VAL B 1 179 ? 1.274 -3.746 6.805 1 74.25 179 VAL B O 1
ATOM 3467 N N . LEU B 1 180 ? 3.465 -3.83 7.512 1 72.75 180 LEU B N 1
ATOM 3468 C CA . LEU B 1 180 ? 3.291 -4.984 8.383 1 72.75 180 LEU B CA 1
ATOM 3469 C C . LEU B 1 180 ? 2.447 -4.621 9.602 1 72.75 180 LEU B C 1
ATOM 3471 O O . LEU B 1 180 ? 1.872 -5.5 10.25 1 72.75 180 LEU B O 1
ATOM 3475 N N . ALA B 1 181 ? 2.348 -3.266 9.922 1 72.12 181 ALA B N 1
ATOM 3476 C CA . ALA B 1 181 ? 1.583 -2.789 11.07 1 72.12 181 ALA B CA 1
ATOM 3477 C C . ALA B 1 181 ? 0.109 -3.162 10.938 1 72.12 181 ALA B C 1
ATOM 3479 O O . ALA B 1 181 ? -0.569 -3.393 11.945 1 72.12 181 ALA B O 1
ATOM 3480 N N . ASN B 1 182 ? -0.341 -3.318 9.766 1 65.5 182 ASN B N 1
ATOM 3481 C CA . ASN B 1 182 ? -1.745 -3.639 9.531 1 65.5 182 ASN B CA 1
ATOM 3482 C C . ASN B 1 182 ? -2.045 -5.102 9.844 1 65.5 182 ASN B C 1
ATOM 3484 O O . ASN B 1 182 ? -3.207 -5.492 9.961 1 65.5 182 ASN B O 1
ATOM 3488 N N . PHE B 1 183 ? -0.965 -5.883 10.109 1 63.56 183 PHE B N 1
ATOM 3489 C CA . PHE B 1 183 ? -1.153 -7.312 10.328 1 63.56 183 PHE B CA 1
ATOM 3490 C C . PHE B 1 183 ? -0.738 -7.703 11.742 1 63.56 183 PHE B C 1
ATOM 3492 O O . PHE B 1 183 ? -0.912 -8.859 12.148 1 63.56 183 PHE B O 1
ATOM 3499 N N . GLN B 1 184 ? -0.177 -6.762 12.453 1 67.31 184 GLN B N 1
ATOM 3500 C CA . GLN B 1 184 ? 0.29 -7.043 13.812 1 67.31 184 GLN B CA 1
ATOM 3501 C C . GLN B 1 184 ? -0.716 -6.559 14.852 1 67.31 184 GLN B C 1
ATOM 3503 O O . GLN B 1 184 ? -1.319 -5.496 14.688 1 67.31 184 GLN B O 1
ATOM 3508 N N . PRO B 1 185 ? -0.882 -7.438 15.82 1 70.25 185 PRO B N 1
ATOM 3509 C CA . PRO B 1 185 ? -1.763 -6.988 16.906 1 70.25 185 PRO B CA 1
ATOM 3510 C C . PRO B 1 185 ? -1.158 -5.848 17.719 1 70.25 185 PRO B C 1
ATOM 3512 O O . PRO B 1 185 ? 0.066 -5.742 17.828 1 70.25 185 PRO B O 1
ATOM 3515 N N . GLY B 1 186 ? -2.02 -4.934 18.25 1 74.69 186 GLY B N 1
ATOM 3516 C CA . GLY B 1 186 ? -1.57 -3.848 19.109 1 74.69 186 GLY B CA 1
ATOM 3517 C C . GLY B 1 186 ? -1.262 -2.574 18.344 1 74.69 186 GLY B C 1
ATOM 3518 O O . GLY B 1 186 ? -1.448 -2.514 17.125 1 74.69 186 GLY B O 1
ATOM 3519 N N . HIS B 1 187 ? -0.872 -1.534 19.141 1 82 187 HIS B N 1
ATOM 3520 C CA . HIS B 1 187 ? -0.545 -0.234 18.562 1 82 187 HIS B CA 1
ATOM 3521 C C . HIS B 1 187 ? 0.898 -0.196 18.078 1 82 187 HIS B C 1
ATOM 3523 O O . HIS B 1 187 ? 1.812 -0.622 18.781 1 82 187 HIS B O 1
ATOM 3529 N N . GLN B 1 188 ? 0.961 0.177 16.859 1 83.12 188 GLN B N 1
ATOM 3530 C CA . GLN B 1 188 ? 2.287 0.285 16.25 1 83.12 188 GLN B CA 1
ATOM 3531 C C . GLN B 1 188 ? 2.746 1.739 16.188 1 83.12 188 GLN B C 1
ATOM 3533 O O . GLN B 1 188 ? 2.23 2.59 16.922 1 83.12 188 GLN B O 1
ATOM 3538 N N . ASP B 1 189 ? 3.793 2.025 15.328 1 81.62 189 ASP B N 1
ATOM 3539 C CA . ASP B 1 189 ? 4.562 3.266 15.375 1 81.62 189 ASP B CA 1
ATOM 3540 C C . ASP B 1 189 ? 3.701 4.461 14.969 1 81.62 189 ASP B C 1
ATOM 3542 O O . ASP B 1 189 ? 3.965 5.59 15.383 1 81.62 189 ASP B O 1
ATOM 3546 N N . THR B 1 190 ? 2.645 4.328 14.227 1 88.44 190 THR B N 1
ATOM 3547 C CA . THR B 1 190 ? 1.889 5.473 13.727 1 88.44 190 THR B CA 1
ATOM 3548 C C . THR B 1 190 ? 0.47 5.473 14.289 1 88.44 190 THR B C 1
ATOM 3550 O O . THR B 1 190 ? -0.477 5.859 13.602 1 88.44 190 THR B O 1
ATOM 3553 N N . TRP B 1 191 ? 0.335 5.016 15.516 1 91 191 TRP B N 1
ATOM 3554 C CA . TRP B 1 191 ? -0.956 5 16.188 1 91 191 TRP B CA 1
ATOM 3555 C C . TRP B 1 191 ? -1.312 6.383 16.734 1 91 191 TRP B C 1
ATOM 3557 O O . TRP B 1 191 ? -0.449 7.094 17.25 1 91 191 TRP B O 1
ATOM 3567 N N . VAL B 1 192 ? -2.57 6.855 16.562 1 95.38 192 VAL B N 1
ATOM 3568 C CA . VAL B 1 192 ? -3.141 8.047 17.188 1 95.38 192 VAL B CA 1
ATOM 3569 C C . VAL B 1 192 ? -4.48 7.707 17.828 1 95.38 192 VAL B C 1
ATOM 3571 O O . VAL B 1 192 ? -5.152 6.758 17.422 1 95.38 192 VAL B O 1
ATOM 3574 N N . ASP B 1 193 ? -4.824 8.328 18.922 1 96.31 193 ASP B N 1
ATOM 3575 C CA . ASP B 1 193 ? -6.152 8.219 19.516 1 96.31 193 ASP B CA 1
ATOM 3576 C C . ASP B 1 193 ? -7.168 9.062 18.75 1 96.31 193 ASP B C 1
ATOM 3578 O O . ASP B 1 193 ? -7.262 10.273 18.969 1 96.31 193 ASP B O 1
ATOM 3582 N N . TYR B 1 194 ? -8.016 8.461 17.984 1 96.25 194 TYR B N 1
ATOM 3583 C CA . TYR B 1 194 ? -8.992 9.133 17.141 1 96.25 194 TYR B CA 1
ATOM 3584 C C . TYR B 1 194 ? -10.109 9.742 17.969 1 96.25 194 TYR B C 1
ATOM 3586 O O . TYR B 1 194 ? -10.938 10.5 17.469 1 96.25 194 TYR B O 1
ATOM 3594 N N . HIS B 1 195 ? -10.109 9.422 19.266 1 96.69 195 HIS B N 1
ATOM 3595 C CA . HIS B 1 195 ? -11.156 9.922 20.156 1 96.69 195 HIS B CA 1
ATOM 3596 C C . HIS B 1 195 ? -10.594 10.961 21.125 1 96.69 195 HIS B C 1
ATOM 3598 O O . HIS B 1 195 ? -11.25 11.312 22.109 1 96.69 195 HIS B O 1
ATOM 3604 N N . ASN B 1 196 ? -9.312 11.5 20.891 1 97.56 196 ASN B N 1
ATOM 3605 C CA . ASN B 1 196 ? -8.68 12.484 21.766 1 97.56 196 ASN B CA 1
ATOM 3606 C C . ASN B 1 196 ? -9.336 13.859 21.625 1 97.56 196 ASN B C 1
ATOM 3608 O O . ASN B 1 196 ? -9.008 14.625 20.719 1 97.56 196 ASN B O 1
ATOM 3612 N N . ASP B 1 197 ? -10.156 14.188 22.609 1 96.75 197 ASP B N 1
ATOM 3613 C CA . ASP B 1 197 ? -10.883 15.453 22.562 1 96.75 197 ASP B CA 1
ATOM 3614 C C . ASP B 1 197 ? -9.969 16.625 22.891 1 96.75 197 ASP B C 1
ATOM 3616 O O . ASP B 1 197 ? -10.344 17.781 22.672 1 96.75 197 ASP B O 1
ATOM 3620 N N . ASP B 1 198 ? -8.852 16.406 23.297 1 96.31 198 ASP B N 1
ATOM 3621 C CA . ASP B 1 198 ? -7.926 17.469 23.656 1 96.31 198 ASP B CA 1
ATOM 3622 C C . ASP B 1 198 ? -6.98 17.797 22.5 1 96.31 198 ASP B C 1
ATOM 3624 O O . ASP B 1 198 ? -6.172 18.719 22.578 1 96.31 198 ASP B O 1
ATOM 3628 N N . ARG B 1 199 ? -6.984 17.047 21.5 1 96.88 199 ARG B N 1
ATOM 3629 C CA . ARG B 1 199 ? -6.109 17.25 20.344 1 96.88 199 ARG B CA 1
ATOM 3630 C C . ARG B 1 199 ? -6.406 18.578 19.672 1 96.88 199 ARG B C 1
ATOM 3632 O O . ARG B 1 199 ? -7.566 18.969 19.547 1 96.88 199 ARG B O 1
ATOM 3639 N N . ALA B 1 200 ? -5.395 19.281 19.109 1 97.75 200 ALA B N 1
ATOM 3640 C CA . ALA B 1 200 ? -5.551 20.531 18.359 1 97.75 200 ALA B CA 1
ATOM 3641 C C . ALA B 1 200 ? -6.273 20.281 17.031 1 97.75 200 ALA B C 1
ATOM 3643 O O . ALA B 1 200 ? -6.355 19.141 16.578 1 97.75 200 ALA B O 1
ATOM 3644 N N . PRO B 1 201 ? -6.938 21.344 16.531 1 98.31 201 PRO B N 1
ATOM 3645 C CA . PRO B 1 201 ? -7.574 21.234 15.211 1 98.31 201 PRO B CA 1
ATOM 3646 C C . PRO B 1 201 ? -6.621 20.734 14.133 1 98.31 201 PRO B C 1
ATOM 3648 O O . PRO B 1 201 ? -5.418 21 14.188 1 98.31 201 PRO B O 1
ATOM 3651 N N . LEU B 1 202 ? -7.141 19.953 13.18 1 98.81 202 LEU B N 1
ATOM 3652 C CA . LEU B 1 202 ? -6.332 19.281 12.164 1 98.81 202 LEU B CA 1
ATOM 3653 C C . LEU B 1 202 ? -6.98 19.406 10.789 1 98.81 202 LEU B C 1
ATOM 3655 O O . LEU B 1 202 ? -8.164 19.094 10.625 1 98.81 202 LEU B O 1
ATOM 3659 N N . LEU B 1 203 ? -6.23 19.984 9.805 1 98.94 203 LEU B N 1
ATOM 3660 C CA . LEU B 1 203 ? -6.633 20.078 8.406 1 98.94 203 LEU B CA 1
ATOM 3661 C C . LEU B 1 203 ? -5.859 19.078 7.555 1 98.94 203 LEU B C 1
ATOM 3663 O O . LEU B 1 203 ? -4.629 19.047 7.578 1 98.94 203 LEU B O 1
ATOM 3667 N N . PHE B 1 204 ? -6.598 18.172 6.887 1 98.88 204 PHE B N 1
ATOM 3668 C CA . PHE B 1 204 ? -5.992 17.312 5.871 1 98.88 204 PHE B CA 1
ATOM 3669 C C . PHE B 1 204 ? -6.066 17.969 4.496 1 98.88 204 PHE B C 1
ATOM 3671 O O . PHE B 1 204 ? -7.137 18.422 4.074 1 98.88 204 PHE B O 1
ATOM 3678 N N . VAL B 1 205 ? -4.879 18.047 3.77 1 98.88 205 VAL B N 1
ATOM 3679 C CA . VAL B 1 205 ? -4.781 18.625 2.43 1 98.88 205 VAL B CA 1
ATOM 3680 C C . VAL B 1 205 ? -4.371 17.531 1.436 1 98.88 205 VAL B C 1
ATOM 3682 O O . VAL B 1 205 ? -3.455 16.75 1.704 1 98.88 205 VAL B O 1
ATOM 3685 N N . SER B 1 206 ? -5.059 17.453 0.372 1 98.31 206 SER B N 1
ATOM 3686 C CA . SER B 1 206 ? -4.719 16.469 -0.658 1 98.31 206 SER B CA 1
ATOM 3687 C C . SER B 1 206 ? -4.613 17.125 -2.031 1 98.31 206 SER B C 1
ATOM 3689 O O . SER B 1 206 ? -5.207 18.188 -2.264 1 98.31 206 SER B O 1
ATOM 3691 N N . GLY B 1 207 ? -3.713 16.641 -2.912 1 98.69 207 GLY B N 1
ATOM 3692 C CA . GLY B 1 207 ? -3.713 16.891 -4.344 1 98.69 207 GLY B CA 1
ATOM 3693 C C . GLY B 1 207 ? -4.453 15.836 -5.141 1 98.69 207 GLY B C 1
ATOM 3694 O O . GLY B 1 207 ? -4.254 14.641 -4.934 1 98.69 207 GLY B O 1
ATOM 3695 N N . SER B 1 208 ? -5.273 16.203 -6.059 1 98.69 208 SER B N 1
ATOM 3696 C CA . SER B 1 208 ? -6.145 15.289 -6.793 1 98.69 208 SER B CA 1
ATOM 3697 C C . SER B 1 208 ? -5.332 14.297 -7.617 1 98.69 208 SER B C 1
ATOM 3699 O O . SER B 1 208 ? -5.824 13.211 -7.953 1 98.69 208 SER B O 1
ATOM 3701 N N . GLU B 1 209 ? -4.059 14.641 -7.938 1 98.69 209 GLU B N 1
ATOM 3702 C CA . GLU B 1 209 ? -3.252 13.812 -8.828 1 98.69 209 GLU B CA 1
ATOM 3703 C C . GLU B 1 209 ? -2.152 13.086 -8.062 1 98.69 209 GLU B C 1
ATOM 3705 O O . GLU B 1 209 ? -1.201 12.578 -8.656 1 98.69 209 GLU B O 1
ATOM 3710 N N . ASP B 1 210 ? -2.262 13.094 -6.727 1 98.75 210 ASP B N 1
ATOM 3711 C CA . ASP B 1 210 ? -1.264 12.445 -5.879 1 98.75 210 ASP B CA 1
ATOM 3712 C C . ASP B 1 210 ? -1.297 10.93 -6.055 1 98.75 210 ASP B C 1
ATOM 3714 O O . ASP B 1 210 ? -2.289 10.281 -5.711 1 98.75 210 ASP B O 1
ATOM 3718 N N . HIS B 1 211 ? -0.173 10.391 -6.504 1 98.19 211 HIS B N 1
ATOM 3719 C CA . HIS B 1 211 ? -0.097 8.953 -6.73 1 98.19 211 HIS B CA 1
ATOM 3720 C C . HIS B 1 211 ? 0.232 8.211 -5.441 1 98.19 211 HIS B C 1
ATOM 3722 O O . HIS B 1 211 ? -0.206 7.07 -5.246 1 98.19 211 HIS B O 1
ATOM 3728 N N . ILE B 1 212 ? 0.985 8.688 -4.594 1 97.25 212 ILE B N 1
ATOM 3729 C CA . ILE B 1 212 ? 1.475 7.973 -3.424 1 97.25 212 ILE B CA 1
ATOM 3730 C C . ILE B 1 212 ? 0.435 8.039 -2.307 1 97.25 212 ILE B C 1
ATOM 3732 O O . ILE B 1 212 ? 0.153 7.035 -1.651 1 97.25 212 ILE B O 1
ATOM 3736 N N . MET B 1 213 ? -0.057 9.312 -2.111 1 97.75 213 MET B N 1
ATOM 3737 C CA . MET B 1 213 ? -1.095 9.531 -1.108 1 97.75 213 MET B CA 1
ATOM 3738 C C . MET B 1 213 ? -2.32 10.195 -1.731 1 97.75 213 MET B C 1
ATOM 3740 O O . MET B 1 213 ? -2.607 11.359 -1.459 1 97.75 213 MET B O 1
ATOM 3744 N N . PRO B 1 214 ? -3.129 9.367 -2.494 1 97.06 214 PRO B N 1
ATOM 3745 C CA . PRO B 1 214 ? -4.293 9.953 -3.158 1 97.06 214 PRO B CA 1
ATOM 3746 C C . PRO B 1 214 ? -5.332 10.477 -2.172 1 97.06 214 PRO B C 1
ATOM 3748 O O . PRO B 1 214 ? -5.273 10.164 -0.981 1 97.06 214 PRO B O 1
ATOM 3751 N N . PRO B 1 215 ? -6.266 11.305 -2.629 1 97.88 215 PRO B N 1
ATOM 3752 C CA . PRO B 1 215 ? -7.285 11.945 -1.79 1 97.88 215 PRO B CA 1
ATOM 3753 C C . PRO B 1 215 ? -8.039 10.938 -0.919 1 97.88 215 PRO B C 1
ATOM 3755 O O . PRO B 1 215 ? -8.445 11.273 0.199 1 97.88 215 PRO B O 1
ATOM 3758 N N . ALA B 1 216 ? -8.227 9.68 -1.456 1 95.31 216 ALA B N 1
ATOM 3759 C CA . ALA B 1 216 ? -8.945 8.68 -0.684 1 95.31 216 ALA B CA 1
ATOM 3760 C C . ALA B 1 216 ? -8.273 8.43 0.664 1 95.31 216 ALA B C 1
ATOM 3762 O O . ALA B 1 216 ? -8.953 8.164 1.661 1 95.31 216 ALA B O 1
ATOM 3763 N N . ILE B 1 217 ? -6.984 8.531 0.765 1 94.75 217 ILE B N 1
ATOM 3764 C CA . ILE B 1 217 ? -6.246 8.305 2.002 1 94.75 217 ILE B CA 1
ATOM 3765 C C . ILE B 1 217 ? -6.531 9.43 2.99 1 94.75 217 ILE B C 1
ATOM 3767 O O . ILE B 1 217 ? -6.77 9.18 4.176 1 94.75 217 ILE B O 1
ATOM 3771 N N . GLN B 1 218 ? -6.523 10.734 2.504 1 97.38 218 GLN B N 1
ATOM 3772 C CA . GLN B 1 218 ? -6.809 11.867 3.383 1 97.38 218 GLN B CA 1
ATOM 3773 C C . GLN B 1 218 ? -8.234 11.797 3.922 1 97.38 218 GLN B C 1
ATOM 3775 O O . GLN B 1 218 ? -8.469 12.055 5.105 1 97.38 218 GLN B O 1
ATOM 3780 N N . LYS B 1 219 ? -9.164 11.484 3.047 1 97.06 219 LYS B N 1
ATOM 3781 C CA . LYS B 1 219 ? -10.555 11.344 3.463 1 97.06 219 LYS B CA 1
ATOM 3782 C C . LYS B 1 219 ? -10.711 10.242 4.512 1 97.06 219 LYS B C 1
ATOM 3784 O O . LYS B 1 219 ? -11.438 10.406 5.492 1 97.06 219 LYS B O 1
ATOM 3789 N N . SER B 1 220 ? -10.031 9.133 4.254 1 94.5 220 SER B N 1
ATOM 3790 C CA . SER B 1 220 ? -10.086 8.039 5.215 1 94.5 220 SER B CA 1
ATOM 3791 C C . SER B 1 220 ? -9.469 8.445 6.547 1 94.5 220 SER B C 1
ATOM 3793 O O . SER B 1 220 ? -10.023 8.164 7.609 1 94.5 220 SER B O 1
ATOM 3795 N N . ASN B 1 221 ? -8.242 9.125 6.535 1 95.19 221 ASN B N 1
ATOM 3796 C CA . ASN B 1 221 ? -7.648 9.656 7.762 1 95.19 221 ASN B CA 1
ATOM 3797 C C . ASN B 1 221 ? -8.648 10.508 8.539 1 95.19 221 ASN B C 1
ATOM 3799 O O . ASN B 1 221 ? -8.883 10.273 9.727 1 95.19 221 ASN B O 1
ATOM 3803 N N . ALA B 1 222 ? -9.297 11.414 7.844 1 97.25 222 ALA B N 1
ATOM 3804 C CA . ALA B 1 222 ? -10.227 12.344 8.484 1 97.25 222 ALA B CA 1
ATOM 3805 C C . ALA B 1 222 ? -11.422 11.609 9.07 1 97.25 222 ALA B C 1
ATOM 3807 O O . ALA B 1 222 ? -11.867 11.922 10.18 1 97.25 222 ALA B O 1
ATOM 3808 N N . LYS B 1 223 ? -11.906 10.648 8.398 1 95.69 223 LYS B N 1
ATOM 3809 C CA . LYS B 1 223 ? -13.109 9.914 8.797 1 95.69 223 LYS B CA 1
ATOM 3810 C C . LYS B 1 223 ? -12.875 9.125 10.086 1 95.69 223 LYS B C 1
ATOM 3812 O O . LYS B 1 223 ? -13.812 8.867 10.836 1 95.69 223 LYS B O 1
ATOM 3817 N N . HIS B 1 224 ? -11.672 8.773 10.344 1 94.94 224 HIS B N 1
ATOM 3818 C CA . HIS B 1 224 ? -11.367 7.977 11.531 1 94.94 224 HIS B CA 1
ATOM 3819 C C . HIS B 1 224 ? -11.445 8.828 12.797 1 94.94 224 HIS B C 1
ATOM 3821 O O . HIS B 1 224 ? -11.609 8.289 13.898 1 94.94 224 HIS B O 1
ATOM 3827 N N . TYR B 1 225 ? -11.242 10.117 12.633 1 96.5 225 TYR B N 1
ATOM 3828 C CA . TYR B 1 225 ? -11.336 10.984 13.797 1 96.5 225 TYR B CA 1
ATOM 3829 C C . TYR B 1 225 ? -12.789 11.156 14.234 1 96.5 225 TYR B C 1
ATOM 3831 O O . TYR B 1 225 ? -13.641 11.539 13.43 1 96.5 225 TYR B O 1
ATOM 3839 N N . LYS B 1 226 ? -13.047 10.836 15.508 1 94.94 226 LYS B N 1
ATOM 3840 C CA . LYS B 1 226 ? -14.391 10.906 16.078 1 94.94 226 LYS B CA 1
ATOM 3841 C C . LYS B 1 226 ? -14.453 11.898 17.234 1 94.94 226 LYS B C 1
ATOM 3843 O O . LYS B 1 226 ? -15.523 12.141 17.797 1 94.94 226 LYS B O 1
ATOM 3848 N N . SER B 1 227 ? -13.445 12.508 17.469 1 92.19 227 SER B N 1
ATOM 3849 C CA . SER B 1 227 ? -13.375 13.469 18.578 1 92.19 227 SER B CA 1
ATOM 3850 C C . SER B 1 227 ? -14.164 14.727 18.266 1 92.19 227 SER B C 1
ATOM 3852 O O . SER B 1 227 ? -14.609 14.922 17.125 1 92.19 227 SER B O 1
ATOM 3854 N N . ASN B 1 228 ? -14.312 15.562 19.344 1 92.75 228 ASN B N 1
ATOM 3855 C CA . ASN B 1 228 ? -15.078 16.797 19.219 1 92.75 228 ASN B CA 1
ATOM 3856 C C . ASN B 1 228 ? -14.211 17.938 18.688 1 92.75 228 ASN B C 1
ATOM 3858 O O . ASN B 1 228 ? -14.664 19.094 18.625 1 92.75 228 ASN B O 1
ATOM 3862 N N . THR B 1 229 ? -13.031 17.578 18.281 1 93.75 229 THR B N 1
ATOM 3863 C CA . THR B 1 229 ? -12.125 18.594 17.766 1 93.75 229 THR B CA 1
ATOM 3864 C C . THR B 1 229 ? -12.328 18.781 16.266 1 93.75 229 THR B C 1
ATOM 3866 O O . THR B 1 229 ? -12.828 17.875 15.586 1 93.75 229 THR B O 1
ATOM 3869 N N . VAL B 1 230 ? -11.992 19.906 15.758 1 97.38 230 VAL B N 1
ATOM 3870 C CA . VAL B 1 230 ? -12.141 20.219 14.344 1 97.38 230 VAL B CA 1
ATOM 3871 C C . VAL B 1 230 ? -11.18 19.375 13.516 1 97.38 230 VAL B C 1
ATOM 3873 O O . VAL B 1 230 ? -9.984 19.312 13.797 1 97.38 230 VAL B O 1
ATOM 3876 N N . THR B 1 231 ? -11.641 18.562 12.648 1 98.5 231 THR B N 1
ATOM 3877 C CA . THR B 1 231 ? -10.914 17.844 11.609 1 98.5 231 THR B CA 1
ATOM 3878 C C . THR B 1 231 ? -11.539 18.094 10.242 1 98.5 231 THR B C 1
ATOM 3880 O O . THR B 1 231 ? -12.695 17.734 10 1 98.5 231 THR B O 1
ATOM 3883 N N . GLU B 1 232 ? -10.852 18.75 9.336 1 98.5 232 GLU B N 1
ATOM 3884 C CA . GLU B 1 232 ? -11.383 19.109 8.023 1 98.5 232 GLU B CA 1
ATOM 3885 C C . GLU B 1 232 ? -10.469 18.594 6.906 1 98.5 232 GLU B C 1
ATOM 3887 O O . GLU B 1 232 ? -9.32 18.219 7.152 1 98.5 232 GLU B O 1
ATOM 3892 N N . VAL B 1 233 ? -11.023 18.5 5.773 1 98.69 233 VAL B N 1
ATOM 3893 C CA . VAL B 1 233 ? -10.312 18.047 4.578 1 98.69 233 VAL B CA 1
ATOM 3894 C C . VAL B 1 233 ? -10.461 19.094 3.475 1 98.69 233 VAL B C 1
ATOM 3896 O O . VAL B 1 233 ? -11.539 19.656 3.275 1 98.69 233 VAL B O 1
ATOM 3899 N N . LYS B 1 234 ? -9.383 19.344 2.805 1 98.75 234 LYS B N 1
ATOM 3900 C CA . LYS B 1 234 ? -9.367 20.219 1.628 1 98.75 234 LYS B CA 1
ATOM 3901 C C . LYS B 1 234 ? -8.57 19.578 0.49 1 98.75 234 LYS B C 1
ATOM 3903 O O . LYS B 1 234 ? -7.469 19.078 0.702 1 98.75 234 LYS B O 1
ATOM 3908 N N . GLU B 1 235 ? -9.133 19.531 -0.651 1 98.75 235 GLU B N 1
ATOM 3909 C CA . GLU B 1 235 ? -8.492 18.969 -1.834 1 98.75 235 GLU B CA 1
ATOM 3910 C C . GLU B 1 235 ? -8.211 20.047 -2.877 1 98.75 235 GLU B C 1
ATOM 3912 O O . GLU B 1 235 ? -9.047 20.922 -3.115 1 98.75 235 GLU B O 1
ATOM 3917 N N . TYR B 1 236 ? -7.059 20.047 -3.457 1 98.81 236 TYR B N 1
ATOM 3918 C CA . TYR B 1 236 ? -6.672 20.953 -4.535 1 98.81 236 TYR B CA 1
ATOM 3919 C C . TYR B 1 236 ? -6.523 20.188 -5.852 1 98.81 236 TYR B C 1
ATOM 3921 O O . TYR B 1 236 ? -5.746 19.234 -5.941 1 98.81 236 TYR B O 1
ATOM 3929 N N . GLU B 1 237 ? -7.23 20.641 -6.848 1 98.5 237 GLU B N 1
ATOM 3930 C CA . GLU B 1 237 ? -7.262 20 -8.164 1 98.5 237 GLU B CA 1
ATOM 3931 C C . GLU B 1 237 ? -5.949 20.219 -8.914 1 98.5 237 GLU B C 1
ATOM 3933 O O . GLU B 1 237 ? -5.422 21.328 -8.945 1 98.5 237 GLU B O 1
ATOM 3938 N N . GLY B 1 238 ? -5.367 19.141 -9.461 1 98.62 238 GLY B N 1
ATOM 3939 C CA . GLY B 1 238 ? -4.238 19.234 -10.367 1 98.62 238 GLY B CA 1
ATOM 3940 C C . GLY B 1 238 ? -2.896 19.125 -9.664 1 98.62 238 GLY B C 1
ATOM 3941 O O . GLY B 1 238 ? -1.846 19.219 -10.305 1 98.62 238 GLY B O 1
ATOM 3942 N N . TYR B 1 239 ? -2.93 18.859 -8.367 1 98.81 239 TYR B N 1
ATOM 3943 C CA . TYR B 1 239 ? -1.679 18.844 -7.617 1 98.81 239 TYR B CA 1
ATOM 3944 C C . TYR B 1 239 ? -1.226 17.422 -7.332 1 98.81 239 TYR B C 1
ATOM 3946 O O . TYR B 1 239 ? -2.043 16.547 -7.012 1 98.81 239 TYR B O 1
ATOM 3954 N N . ALA B 1 240 ? 0.088 17.203 -7.5 1 98.81 240 ALA B N 1
ATOM 3955 C CA . ALA B 1 240 ? 0.739 15.922 -7.254 1 98.81 240 ALA B CA 1
ATOM 3956 C C . ALA B 1 240 ? 1.181 15.797 -5.801 1 98.81 240 ALA B C 1
ATOM 3958 O O . ALA B 1 240 ? 0.711 16.547 -4.938 1 98.81 240 ALA B O 1
ATOM 3959 N N . HIS B 1 241 ? 1.979 14.742 -5.484 1 98.88 241 HIS B N 1
ATOM 3960 C CA . HIS B 1 241 ? 2.438 14.469 -4.129 1 98.88 241 HIS B CA 1
ATOM 3961 C C . HIS B 1 241 ? 3.361 15.578 -3.629 1 98.88 241 HIS B C 1
ATOM 3963 O O . HIS B 1 241 ? 3.271 15.992 -2.471 1 98.88 241 HIS B O 1
ATOM 3969 N N . LEU B 1 242 ? 4.227 16.062 -4.551 1 98.81 242 LEU B N 1
ATOM 3970 C CA . LEU B 1 242 ? 5.133 17.125 -4.148 1 98.81 242 LEU B CA 1
ATOM 3971 C C . LEU B 1 242 ? 4.465 18.5 -4.293 1 98.81 242 LEU B C 1
ATOM 3973 O O . LEU B 1 242 ? 5.02 19.391 -4.926 1 98.81 242 LEU B O 1
ATOM 3977 N N . LEU B 1 243 ? 3.391 18.609 -3.623 1 98.44 243 LEU B N 1
ATOM 3978 C CA . LEU B 1 243 ? 2.543 19.797 -3.631 1 98.44 243 LEU B CA 1
ATOM 3979 C C . LEU B 1 243 ? 3.32 21.031 -3.17 1 98.44 243 LEU B C 1
ATOM 3981 O O . LEU B 1 243 ? 3.232 22.094 -3.789 1 98.44 243 LEU B O 1
ATOM 3985 N N . PRO B 1 244 ? 4.184 20.953 -2.244 1 98.38 244 PRO B N 1
ATOM 3986 C CA . PRO B 1 244 ? 4.879 22.141 -1.738 1 98.38 244 PRO B CA 1
ATOM 3987 C C . PRO B 1 244 ? 5.824 22.75 -2.771 1 98.38 244 PRO B C 1
ATOM 3989 O O . PRO B 1 244 ? 6.254 23.891 -2.615 1 98.38 244 PRO B O 1
ATOM 3992 N N . ALA B 1 245 ? 6.203 21.969 -3.748 1 98.44 245 ALA B N 1
ATOM 3993 C CA . ALA B 1 245 ? 7.145 22.469 -4.742 1 98.44 245 ALA B CA 1
ATOM 3994 C C . ALA B 1 245 ? 6.445 22.734 -6.074 1 98.44 245 ALA B C 1
ATOM 3996 O O . ALA B 1 245 ? 7.086 23.141 -7.047 1 98.44 245 ALA B O 1
ATOM 3997 N N . GLN B 1 246 ? 5.148 22.422 -6.199 1 98.5 246 GLN B N 1
ATOM 3998 C CA . GLN B 1 246 ? 4.426 22.609 -7.453 1 98.5 246 GLN B CA 1
ATOM 3999 C C . GLN B 1 246 ? 3.98 24.062 -7.617 1 98.5 246 GLN B C 1
ATOM 4001 O O . GLN B 1 246 ? 3.598 24.719 -6.645 1 98.5 246 GLN B O 1
ATOM 4006 N N . SER B 1 247 ? 4.027 24.594 -8.812 1 98 247 SER B N 1
ATOM 4007 C CA . SER B 1 247 ? 3.541 25.938 -9.102 1 98 247 SER B CA 1
ATOM 4008 C C . SER B 1 247 ? 2.148 26.156 -8.523 1 98 247 SER B C 1
ATOM 4010 O O . SER B 1 247 ? 1.256 25.328 -8.695 1 98 247 SER B O 1
ATOM 4012 N N . GLY B 1 248 ? 1.98 27.188 -7.801 1 98.12 248 GLY B N 1
ATOM 4013 C CA . GLY B 1 248 ? 0.729 27.516 -7.133 1 98.12 248 GLY B CA 1
ATOM 4014 C C . GLY B 1 248 ? 0.75 27.203 -5.648 1 98.12 248 GLY B C 1
ATOM 4015 O O . GLY B 1 248 ? -0.211 27.5 -4.934 1 98.12 248 GLY B O 1
ATOM 4016 N N . TRP B 1 249 ? 1.899 26.766 -5.176 1 98.5 249 TRP B N 1
ATOM 4017 C CA . TRP B 1 249 ? 2.021 26.359 -3.779 1 98.5 249 TRP B CA 1
ATOM 4018 C C . TRP B 1 249 ? 1.812 27.547 -2.842 1 98.5 249 TRP B C 1
ATOM 4020 O O . TRP B 1 249 ? 1.34 27.375 -1.716 1 98.5 249 TRP B O 1
ATOM 4030 N N . GLU B 1 250 ? 2.131 28.766 -3.227 1 98.69 250 GLU B N 1
ATOM 4031 C CA . GLU B 1 250 ? 2.02 29.938 -2.363 1 98.69 250 GLU B CA 1
ATOM 4032 C C . GLU B 1 250 ? 0.583 30.141 -1.89 1 98.69 250 GLU B C 1
ATOM 4034 O O . GLU B 1 250 ? 0.347 30.422 -0.714 1 98.69 250 GLU B O 1
ATOM 4039 N N . LYS B 1 251 ? -0.326 29.984 -2.855 1 98.56 251 LYS B N 1
ATOM 4040 C CA . LYS B 1 251 ? -1.738 30.125 -2.516 1 98.56 251 LYS B CA 1
ATOM 4041 C C . LYS B 1 251 ? -2.164 29.078 -1.495 1 98.56 251 LYS B C 1
ATOM 4043 O O . LYS B 1 251 ? -2.9 29.375 -0.553 1 98.56 251 LYS B O 1
ATOM 4048 N N . ILE B 1 252 ? -1.771 27.859 -1.76 1 98.81 252 ILE B N 1
ATOM 4049 C CA . ILE B 1 252 ? -2.098 26.781 -0.842 1 98.81 252 ILE B CA 1
ATOM 4050 C C . ILE B 1 252 ? -1.485 27.047 0.528 1 98.81 252 ILE B C 1
ATOM 4052 O O . ILE B 1 252 ? -2.156 26.922 1.554 1 98.81 252 ILE B O 1
ATOM 4056 N N . ALA B 1 253 ? -0.139 27.516 0.592 1 98.88 253 ALA B N 1
ATOM 4057 C CA . ALA B 1 253 ? 0.541 27.875 1.837 1 98.88 253 ALA B CA 1
ATOM 4058 C C . ALA B 1 253 ? -0.24 28.938 2.607 1 98.88 253 ALA B C 1
ATOM 4060 O O . ALA B 1 253 ? -0.408 28.828 3.826 1 98.88 253 ALA B O 1
ATOM 4061 N N . ASP B 1 254 ? -0.719 29.922 1.927 1 98.88 254 ASP B N 1
ATOM 4062 C CA . ASP B 1 254 ? -1.471 30.984 2.564 1 98.88 254 ASP B CA 1
ATOM 4063 C C . ASP B 1 254 ? -2.797 30.484 3.121 1 98.88 254 ASP B C 1
ATOM 4065 O O . ASP B 1 254 ? -3.174 30.812 4.246 1 98.88 254 ASP B O 1
ATOM 4069 N N . GLU B 1 255 ? -3.52 29.672 2.295 1 98.88 255 GLU B N 1
ATOM 4070 C CA . GLU B 1 255 ? -4.836 29.188 2.699 1 98.88 255 GLU B CA 1
ATOM 4071 C C . GLU B 1 255 ? -4.742 28.281 3.928 1 98.88 255 GLU B C 1
ATOM 4073 O O . GLU B 1 255 ? -5.559 28.391 4.844 1 98.88 255 GLU B O 1
ATOM 4078 N N . VAL B 1 256 ? -3.744 27.453 3.959 1 98.88 256 VAL B N 1
ATOM 4079 C CA . VAL B 1 256 ? -3.664 26.531 5.086 1 98.88 256 VAL B CA 1
ATOM 4080 C C . VAL B 1 256 ? -3.184 27.266 6.332 1 98.88 256 VAL B C 1
ATOM 4082 O O . VAL B 1 256 ? -3.578 26.938 7.449 1 98.88 256 VAL B O 1
ATOM 4085 N N . LEU B 1 257 ? -2.287 28.281 6.109 1 98.75 257 LEU B N 1
ATOM 4086 C CA . LEU B 1 257 ? -1.892 29.125 7.242 1 98.75 257 LEU B CA 1
ATOM 4087 C C . LEU B 1 257 ? -3.092 29.875 7.809 1 98.75 257 LEU B C 1
ATOM 4089 O O . LEU B 1 257 ? -3.281 29.906 9.023 1 98.75 257 LEU B O 1
ATOM 4093 N N . ASP B 1 258 ? -3.893 30.469 6.965 1 98.56 258 ASP B N 1
ATOM 4094 C CA . ASP B 1 258 ? -5.094 31.172 7.398 1 98.56 258 ASP B CA 1
ATOM 4095 C C . ASP B 1 258 ? -6.02 30.25 8.188 1 98.56 258 ASP B C 1
ATOM 4097 O O . ASP B 1 258 ? -6.543 30.641 9.234 1 98.56 258 ASP B O 1
ATOM 4101 N N . TRP B 1 259 ? -6.238 29.094 7.617 1 98.69 259 TRP B N 1
ATOM 4102 C CA . TRP B 1 259 ? -7.051 28.109 8.328 1 98.69 259 TRP B CA 1
ATOM 4103 C C . TRP B 1 259 ? -6.477 27.828 9.711 1 98.69 259 TRP B C 1
ATOM 4105 O O . TRP B 1 259 ? -7.207 27.812 10.703 1 98.69 259 TRP B O 1
ATOM 4115 N N . ALA B 1 260 ? -5.16 27.547 9.789 1 98.69 260 ALA B N 1
ATOM 4116 C CA . ALA B 1 260 ? -4.508 27.188 11.047 1 98.69 260 ALA B CA 1
ATOM 4117 C C . ALA B 1 260 ? -4.641 28.312 12.07 1 98.69 260 ALA B C 1
ATOM 4119 O O . ALA B 1 260 ? -4.918 28.062 13.25 1 98.69 260 ALA B O 1
ATOM 4120 N N . LEU B 1 261 ? -4.492 29.562 11.617 1 98.19 261 LEU B N 1
ATOM 4121 C CA . LEU B 1 261 ? -4.578 30.719 12.508 1 98.19 261 LEU B CA 1
ATOM 4122 C C . LEU B 1 261 ? -6.004 30.906 13.023 1 98.19 261 LEU B C 1
ATOM 4124 O O . LEU B 1 261 ? -6.207 31.25 14.188 1 98.19 261 LEU B O 1
ATOM 4128 N N . THR B 1 262 ? -6.93 30.656 12.18 1 97.44 262 THR B N 1
ATOM 4129 C CA . THR B 1 262 ? -8.336 30.797 12.539 1 97.44 262 THR B CA 1
ATOM 4130 C C . THR B 1 262 ? -8.742 29.75 13.57 1 97.44 262 THR B C 1
ATOM 4132 O O . THR B 1 262 ? -9.578 30.031 14.445 1 97.44 262 THR B O 1
ATOM 4135 N N . HIS B 1 263 ? -8.141 28.594 13.531 1 97.44 263 HIS B N 1
ATOM 4136 C CA . HIS B 1 263 ? -8.602 27.484 14.352 1 97.44 263 HIS B CA 1
ATOM 4137 C C . HIS B 1 263 ? -7.648 27.234 15.523 1 97.44 263 HIS B C 1
ATOM 4139 O O . HIS B 1 263 ? -7.922 26.391 16.375 1 97.44 263 HIS B O 1
ATOM 4145 N N . ALA B 1 264 ? -6.484 27.984 15.562 1 96.19 264 ALA B N 1
ATOM 4146 C CA . ALA B 1 264 ? -5.461 27.734 16.578 1 96.19 264 ALA B CA 1
ATOM 4147 C C . ALA B 1 264 ? -6.039 27.875 17.984 1 96.19 264 ALA B C 1
ATOM 4149 O O . ALA B 1 264 ? -6.832 28.781 18.25 1 96.19 264 ALA B O 1
ATOM 4150 N N . ARG B 1 265 ? -5.742 26.984 18.828 1 90.06 265 ARG B N 1
ATOM 4151 C CA . ARG B 1 265 ? -6.145 27.031 20.234 1 90.06 265 ARG B CA 1
ATOM 4152 C C . ARG B 1 265 ? -5.121 27.781 21.078 1 90.06 265 ARG B C 1
ATOM 4154 O O . ARG B 1 265 ? -3.947 27.859 20.703 1 90.06 265 ARG B O 1
#

Secondary structure (DSSP, 8-state):
-PPP-EEEEE--SS--GGGGHHHHHHHHHTT-EEE-PPPTT-SS-HHHHHH-THHHHT--HHHHHHHHHHHHHT-SSPPEEEEETHHHHHHHHHHHTT--SEEEEESPPPPTT-----HHHHHHHHHHHT-GGGGGSEEPPPHHHHHHHT-TTS-HHHHHHHHHHH---EEHHHHHHHHHHTTSSS--TT---TT-TTSPPEEEEEETT-SSS-HHHHHHHHHH--SSS-EEEEEETT--S-GGGSTTHHHHHHHHHHHHHHH--/-PPP-EEEEE--SS--GGGGHHHHHHHHHTT-EEE-PPPTT-SS-HHHHHH-THHHHT--HHHHHHHHHHHHHTSSSPPEEEEETHHHHHHHHHHHTT--SEEEEESPPPPTT-----HHHHHHHHHHHT-GGGGGSEEPPPHHHHHHHT-TTS-HHHHHHHHHHH---EEHHHHHHHHHHTTSSS--TT---TT-TTSPPEEEEEETT-SSS-HHHHHHHHHH--SSS-EEEEEETT--S-GGGSTTHHHHHHHHHHHHHHH--

Solvent-accessible surface area (backbone atoms only — not comparable to full-atom values): 27168 Å² total; per-residue (Å²): 114,75,78,62,56,36,38,38,40,33,46,31,75,35,41,42,41,71,59,41,49,66,55,46,54,54,44,40,73,72,69,33,47,66,44,50,63,49,48,69,74,41,87,55,54,53,70,54,47,61,75,40,41,65,48,46,48,69,53,48,67,68,56,39,51,51,51,54,49,55,58,55,66,72,45,93,58,53,23,36,32,35,8,32,27,50,11,10,30,50,37,51,38,40,18,58,74,65,41,39,15,14,36,35,20,35,28,25,39,69,39,63,87,57,67,77,58,56,67,53,24,48,65,47,45,32,82,40,65,43,37,79,74,29,44,78,30,49,44,60,69,52,72,68,53,40,29,54,24,35,28,62,70,50,54,72,67,55,33,52,54,47,45,75,66,33,50,31,47,25,38,17,37,60,57,50,46,58,62,50,46,81,74,44,87,76,83,56,92,49,49,62,66,43,63,48,59,77,28,41,27,36,38,33,34,24,16,66,54,12,28,48,33,29,46,68,43,43,54,46,51,52,67,59,49,68,30,86,39,58,69,48,79,47,75,41,84,75,26,21,45,45,37,73,74,36,94,66,29,66,61,52,54,49,52,52,48,52,50,37,65,73,53,40,81,109,74,77,58,56,36,37,37,41,32,46,31,73,34,44,44,40,70,59,40,49,66,55,45,55,54,44,40,74,71,70,32,46,66,45,53,64,50,50,72,75,41,91,57,56,52,70,55,47,60,74,40,41,64,47,44,48,70,52,47,66,69,55,38,52,52,52,53,49,56,59,56,68,72,46,94,58,53,24,35,32,37,6,33,25,51,11,10,33,50,38,52,38,41,19,60,74,66,42,40,16,13,34,36,22,35,27,26,39,68,40,64,88,60,68,79,59,56,67,52,25,49,66,48,46,31,83,41,65,43,36,80,74,29,42,78,31,49,44,59,69,52,73,68,53,39,30,55,24,34,30,63,70,52,53,72,68,55,32,52,54,47,44,74,65,34,50,32,48,25,36,18,38,58,57,50,46,58,62,50,45,79,74,45,89,74,83,55,91,49,49,64,65,40,66,46,59,77,28,39,28,36,37,32,35,23,17,67,55,12,28,49,33,30,45,69,42,42,54,47,51,53,66,59,48,69,30,86,40,58,69,50,76,46,75,42,84,75,26,22,46,46,38,72,76,38,94,66,29,66,61,54,54,50,52,53,47,52,52,37,65,72,54,38,78

pLDDT: mean 94.89, std 7.01, range [48.75, 98.94]